Protein 6IER (pdb70)

Nearest PDB structures (foldseek):
  6ier-assembly1_A  TM=1.002E+00  e=8.115E-91  uncultured bacterium
  4r27-assembly1_A  TM=9.403E-01  e=3.354E-50  Microbacterium sp. Gsoil167
  8kaq-assembly3_C  TM=9.052E-01  e=4.003E-40  Streptomyces griseus subsp. griseus NBRC 13350
  8kaq-assembly4_D  TM=9.298E-01  e=8.760E-39  Streptomyces griseus subsp. griseus NBRC 13350
  2jie-assembly1_A  TM=8.222E-01  e=1.985E-29  Paenibacillus polymyxa

InterPro domains:
  IPR001360 Glycoside hydrolase family 1 [PF00232] (33-195)
  IPR001360 Glycoside hydrolase family 1 [PF00232] (316-428)
  IPR001360 Glycoside hydrolase family 1 [PR00131] (290-304)
  IPR001360 Glycoside hydrolase family 1 [PR00131] (345-353)
  IPR001360 Glycoside hydrolase family 1 [PR00131] (378-395)
  IPR001360 Glycoside hydrolase family 1 [PR00131] (402-414)
  IPR001360 Glycoside hydrolase family 1 [PTHR10353] (37-262)
  IPR006311 Twin-arginine translocation pathway, signal sequence [PS51318] (1-28)
  IPR017853 Glycoside hydrolase superfamily [SSF51445] (34-430)
  IPR018120 Glycoside hydrolase family 1, active site [PS00572] (345-353)
  IPR033132 Glycosyl hydrolases family 1, N-terminal conserved site [PS00653] (36-50)

B-factor: mean 13.95, std 6.89, range [4.75, 51.04]

Solvent-accessible surface area: 15114 Å² total; per-residue (Å²): 115,24,16,10,1,1,2,6,0,2,3,2,20,10,9,38,6,74,29,0,0,1,51,10,1,15,102,24,128,49,70,29,11,203,68,49,4,25,90,2,1,37,1,83,120,40,14,74,88,5,0,43,44,0,26,88,28,22,8,51,0,14,2,14,2,1,3,3,1,44,0,3,40,100,135,54,105,50,31,120,78,9,7,43,7,2,72,125,2,0,77,14,0,100,90,76,67,4,37,0,2,0,0,0,3,6,8,4,2,0,77,35,4,0,22,62,1,2,2,44,29,132,108,4,1,103,12,0,14,96,1,0,36,8,0,2,131,67,0,1,95,28,7,14,7,0,1,0,0,2,14,6,2,41,34,1,10,95,29,14,19,90,116,23,110,77,65,118,84,78,14,59,36,0,26,48,9,0,8,161,67,44,145,30,132,98,3,1,0,11,39,9,12,31,23,182,81,4,15,81,18,0,25,53,0,1,44,94,0,27,65,15,0,74,162,57,1,51,33,178,6,44,0,0,2,0,0,9,2,27,21,21,94,65,29,48,147,84,25,13,50,122,55,0,13,88,49,0,1,14,31,2,1,144,6,109,19,33,1,2,0,0,2,2,35,10,25,13,38,0,2,121,104,33,36,67,114,66,50,168,75,52,71,78,13,65,56,107,53,2,18,6,0,83,0,0,45,17,0,0,78,19,0,35,163,52,28,139,36,25,1,18,0,1,9,0,1,2,0,20,122,77,21,69,74,0,34,29,2,0,64,99,0,5,70,8,1,24,33,0,30,122,101,66,27,62,5,107,0,2,1,0,8,0,6,6,13,6,0,28,28,75,40,0,16,37,9,50,9,0,0,0,34,21,78,108,122,72,32,92,34,90,58,29,98,0,0,35,47,1,0,163,49,10,198,79,19,64,37,85,105,65

Secondary structure (DSSP, 8-state):
--EEEEE--HHHHT---TTBHHHHHHTSSS---SS--TTTT-HHHHHHHHHHHHHHHT-SEEEEE--HHHH-SBTTB--HHHHHHHHHHHHHHHHTT-EEEEEEE-S--BHHHHHTTGGGSGGGHHHHHHHHHHHHHHHGGG-SEEEEEE-TTHHHHHTTSHHHHHHHHHHHHHHHHHHHHTT-S----GGGS-HHHHHHHHHHHHHHHHHHHHHHTTT-S-EEEEEE--EEEESSTT--HHHHHHHHTHHHHHSS-S-EEEE---EEEE-SSSBPPPPTTS-B-TTSSB--TTHHHHHHHHHHTS--S-EEEEE-----S-HHHHHHHHHHHHHHHHHHHHTT--EEEEEES-SB---BGGGBT-S---SEEE-TTT--EEE-HHHHHHHHHHHH-S-TT-

CATH classification: 3.20.20.80

Sequence (402 aa):
GFLWGSAGAAYQIEGGNVASDLWVVEHVQPTIFREASGDAVDAYHHRVFDDIALAASLGFNAHRFSIEWSRIEPEKGQISLAAIAYYRRVLEAIRSHGMTPVVTLHHFTSPRWFAAAGGFETRDGIEPFVRYAEIVSRHLGDLFGVVATFNEPNLGGLMSWGSLSKQIRPIVQASRASAARAVNSDDKFAPLVLGDFRIQTPIIIEAHERAYDVIRRETGGRTPVGLTIAVNDERAGTPDAGLDAKLEDAVLPWVRARGDFIGVQNYTYALVGKDADLPNPEGVELTQMNYPFAPEALEGAIRLVARHTDKPIYVTENGVATEDDARRVAFIDRAVPAVFACMRDGIDVRGYIHWSFLDNWEWFAGFGPKFGLVAVDRTTFERTPKPSAAHLGRLARAGLPGDL

Radius of gyration: 19.63 Å; Cα contacts (8 Å, |Δi|>4): 889; chains: 1; bounding box: 47×52×48 Å

Foldseek 3Di:
DAFQAFADECLWAQFDLCQKQVQLLCPFPPHLAPDHQHRWLNCLVCVLVLLLVLLVLAGQAYEYEQAQCQQPSDVPDGDVVSLVSVLVSLVSNVVSNHAYEYEHEEQIHGFVCQLVVALLDLVNLVVLLVSLLVSLQSRVQSHAAYADYEALLVQLLCVQPPVCVVCLVRLVVSQCRSNVVVVGPGGAGSVSHDLVSRVVSVLVSQLSSQVSNCVSNVVPYWYAHEHEFWLEDAQDPQFCPVVSCVRGPQSRLPRDGQEYAYAYEYHWHGYNRHTDDADPVFPAAPVGHGHDLLRLLSRLVVSVVRHLHAYEHAEYFTFHPDCVSRLVSVVSNVVSVLVCVLVVHHYRYHYYPHQEQTQPGRVGSRTGTHQWYADSVVSDIHGDPVSSVSSVVSVVPHDPSD

Organism: NCBI:txid77133

Structure (mmCIF, N/CA/C/O backbone):
data_6IER
#
_entry.id   6IER
#
_cell.length_a   122.990
_cell.length_b   122.990
_cell.length_c   48.760
_cell.angle_alpha   90.00
_cell.angle_beta   90.00
_cell.angle_gamma   120.00
#
_symmetry.space_group_name_H-M   'P 62'
#
loop_
_entity.id
_entity.type
_entity.pdbx_description
1 polymer 'beta-glucosidase 1317'
2 non-polymer 2-AMINO-2-HYDROXYMETHYL-PROPANE-1,3-DIOL
3 water water
#
loop_
_atom_site.group_PDB
_atom_site.id
_atom_site.type_symbol
_atom_site.label_atom_id
_atom_site.label_alt_id
_atom_site.label_comp_id
_atom_site.label_asym_id
_atom_site.label_entity_id
_atom_site.label_seq_id
_atom_site.pdbx_PDB_ins_code
_atom_site.Cartn_x
_atom_site.Cartn_y
_atom_site.Cartn_z
_atom_site.occupancy
_atom_site.B_iso_or_equiv
_atom_site.auth_seq_id
_atom_site.auth_comp_id
_atom_site.auth_asym_id
_atom_site.auth_atom_id
_atom_site.pdbx_PDB_model_num
ATOM 1 N N . GLY A 1 35 ? 61.315 56.856 -18.841 1.00 27.66 35 GLY A N 1
ATOM 2 C CA . GLY A 1 35 ? 61.748 58.240 -18.831 1.00 16.37 35 GLY A CA 1
ATOM 3 C C . GLY A 1 35 ? 61.179 59.041 -17.677 1.00 14.06 35 GLY A C 1
ATOM 4 O O . GLY A 1 35 ? 60.433 58.515 -16.849 1.00 15.29 35 GLY A O 1
ATOM 5 N N . PHE A 1 36 ? 61.544 60.322 -17.637 1.00 10.89 36 PHE A N 1
ATOM 6 C CA . PHE A 1 36 ? 61.092 61.225 -16.586 1.00 11.44 36 PHE A CA 1
ATOM 7 C C . PHE A 1 36 ? 59.570 61.261 -16.525 1.00 12.26 36 PHE A C 1
ATOM 8 O O . PHE A 1 36 ? 58.891 61.283 -17.555 1.00 13.45 36 PHE A O 1
ATOM 16 N N . LEU A 1 37 ? 59.035 61.266 -15.306 1.00 13.09 37 LEU A N 1
ATOM 17 C CA . LEU A 1 37 ? 57.593 61.241 -15.096 1.00 12.91 37 LEU A CA 1
ATOM 18 C C . LEU A 1 37 ? 57.044 62.658 -14.991 1.00 11.64 37 LEU A C 1
ATOM 19 O O . LEU A 1 37 ? 57.615 63.506 -14.298 1.00 11.91 37 LEU A O 1
ATOM 24 N N . TRP A 1 38 ? 55.940 62.903 -15.691 1.00 11.93 38 TRP A N 1
ATOM 25 C CA . TRP A 1 38 ? 55.210 64.166 -15.643 1.00 11.81 38 TRP A CA 1
ATOM 26 C C . TRP A 1 38 ? 53.767 63.837 -15.292 1.00 11.75 38 TRP A C 1
ATOM 27 O O . TRP A 1 38 ? 53.027 63.312 -16.132 1.00 12.13 38 TRP A O 1
ATOM 38 N N . GLY A 1 39 ? 53.360 64.142 -14.060 1.00 10.38 39 GLY A N 1
ATOM 39 C CA . GLY A 1 39 ? 52.092 63.659 -13.563 1.00 11.02 39 GLY A CA 1
ATOM 40 C C . GLY A 1 39 ? 51.348 64.682 -12.729 1.00 10.79 39 GLY A C 1
ATOM 41 O O . GLY A 1 39 ? 51.835 65.781 -12.449 1.00 9.60 39 GLY A O 1
ATOM 42 N N . SER A 1 40 ? 50.133 64.289 -12.362 1.00 9.53 40 SER A N 1
ATOM 43 C CA . SER A 1 40 ? 49.308 64.968 -11.380 1.00 9.56 40 SER A CA 1
ATOM 44 C C . SER A 1 40 ? 48.981 63.980 -10.270 1.00 8.61 40 SER A C 1
ATOM 45 O O . SER A 1 40 ? 49.093 62.764 -10.444 1.00 8.61 40 SER A O 1
ATOM 48 N N . ALA A 1 41 ? 48.568 64.507 -9.122 1.00 8.38 41 ALA A N 1
ATOM 49 C CA . ALA A 1 41 ? 48.382 63.678 -7.943 1.00 9.32 41 ALA A CA 1
ATOM 50 C C . ALA A 1 41 ? 47.001 63.881 -7.341 1.00 9.03 41 ALA A C 1
ATOM 51 O O . ALA A 1 41 ? 46.380 64.939 -7.485 1.00 7.40 41 ALA A O 1
ATOM 53 N N . GLY A 1 42 ? 46.534 62.834 -6.666 1.00 9.12 42 GLY A N 1
ATOM 54 C CA . GLY A 1 42 ? 45.346 62.889 -5.843 1.00 9.39 42 GLY A CA 1
ATOM 55 C C . GLY A 1 42 ? 45.489 61.866 -4.738 1.00 9.24 42 GLY A C 1
ATOM 56 O O . GLY A 1 42 ? 46.389 61.023 -4.757 1.00 9.14 42 GLY A O 1
ATOM 57 N N . ALA A 1 43 ? 44.595 61.962 -3.759 1.00 8.22 43 ALA A N 1
ATOM 58 C CA . ALA A 1 43 ? 44.507 60.996 -2.674 1.00 7.90 43 ALA A CA 1
ATOM 59 C C . ALA A 1 43 ? 43.055 60.583 -2.510 1.00 6.96 43 ALA A C 1
ATOM 60 O O . ALA A 1 43 ? 42.149 61.409 -2.655 1.00 7.49 43 ALA A O 1
ATOM 62 N N . ALA A 1 44 ? 42.843 59.301 -2.199 1.00 6.78 44 ALA A N 1
ATOM 63 C CA . ALA A 1 44 ? 41.499 58.730 -2.225 1.00 6.35 44 ALA A CA 1
ATOM 64 C C . ALA A 1 44 ? 40.539 59.507 -1.332 1.00 6.41 44 ALA A C 1
ATOM 65 O O . ALA A 1 44 ? 39.462 59.921 -1.774 1.00 5.68 44 ALA A O 1
ATOM 67 N N . TYR A 1 45 ? 40.911 59.718 -0.068 1.00 7.24 45 TYR A N 1
ATOM 68 C CA . TYR A 1 45 ? 39.991 60.376 0.853 1.00 6.92 45 TYR A CA 1
ATOM 69 C C . TYR A 1 45 ? 39.701 61.812 0.435 1.00 7.97 45 TYR A C 1
ATOM 70 O O . TYR A 1 45 ? 38.620 62.333 0.728 1.00 6.44 45 TYR A O 1
ATOM 79 N N . GLN A 1 46 ? 40.638 62.460 -0.259 1.00 8.20 46 GLN A N 1
ATOM 80 C CA . GLN A 1 46 ? 40.445 63.856 -0.627 1.00 7.69 46 GLN A CA 1
ATOM 81 C C . GLN A 1 46 ? 39.625 64.037 -1.899 1.00 8.49 46 GLN A C 1
ATOM 82 O O . GLN A 1 46 ? 39.122 65.140 -2.132 1.00 8.43 46 GLN A O 1
ATOM 88 N N . ILE A 1 47 ? 39.459 62.995 -2.720 1.00 7.01 47 ILE A N 1
ATOM 89 C CA . ILE A 1 47 ? 38.790 63.176 -4.007 1.00 7.10 47 ILE A CA 1
ATOM 90 C C . ILE A 1 47 ? 37.628 62.209 -4.224 1.00 7.43 47 ILE A C 1
ATOM 91 O O . ILE A 1 47 ? 36.662 62.546 -4.917 1.00 6.35 47 ILE A O 1
ATOM 96 N N . GLU A 1 48 ? 37.704 61.005 -3.650 1.00 6.56 48 GLU A N 1
ATOM 97 C CA . GLU A 1 48 ? 36.762 59.954 -4.034 1.00 6.53 48 GLU A CA 1
ATOM 98 C C . GLU A 1 48 ? 35.357 60.240 -3.519 1.00 7.92 48 GLU A C 1
ATOM 99 O O . GLU A 1 48 ? 34.378 60.143 -4.269 1.00 7.86 48 GLU A O 1
ATOM 105 N N . GLY A 1 49 ? 35.236 60.576 -2.243 1.00 7.47 49 GLY A N 1
ATOM 106 C CA . GLY A 1 49 ? 33.941 60.705 -1.614 1.00 7.30 49 GLY A CA 1
ATOM 107 C C . GLY A 1 49 ? 33.432 59.386 -1.055 1.00 7.22 49 GLY A C 1
ATOM 108 O O . GLY A 1 49 ? 33.816 58.299 -1.484 1.00 6.37 49 GLY A O 1
ATOM 109 N N . GLY A 1 50 ? 32.560 59.504 -0.056 1.00 7.73 50 GLY A N 1
ATOM 110 C CA . GLY A 1 50 ? 31.860 58.358 0.491 1.00 7.44 50 GLY A CA 1
ATOM 111 C C . GLY A 1 50 ? 32.715 57.351 1.225 1.00 6.25 50 GLY A C 1
ATOM 112 O O . GLY A 1 50 ? 32.305 56.197 1.366 1.00 6.88 50 GLY A O 1
ATOM 113 N N . ASN A 1 51 ? 33.889 57.753 1.711 1.00 6.28 51 ASN A N 1
ATOM 114 C CA . ASN A 1 51 ? 34.801 56.837 2.398 1.00 7.35 51 ASN A CA 1
ATOM 115 C C . ASN A 1 51 ? 34.397 56.670 3.865 1.00 7.00 51 ASN A C 1
ATOM 116 O O . ASN A 1 51 ? 35.127 57.009 4.796 1.00 7.50 51 ASN A O 1
ATOM 121 N N . VAL A 1 52 ? 33.200 56.109 4.051 1.00 6.77 52 VAL A N 1
ATOM 122 C CA . VAL A 1 52 ? 32.612 55.991 5.382 1.00 7.60 52 VAL A CA 1
ATOM 123 C C . VAL A 1 52 ? 33.400 55.019 6.253 1.00 8.10 52 VAL A C 1
ATOM 124 O O . VAL A 1 52 ? 33.439 55.166 7.481 1.00 7.34 52 VAL A O 1
ATOM 128 N N . ALA A 1 53 ? 34.047 54.023 5.647 1.00 7.24 53 ALA A N 1
ATOM 129 C CA . ALA A 1 53 ? 34.786 53.033 6.419 1.00 7.98 53 ALA A CA 1
ATOM 130 C C . ALA A 1 53 ? 36.098 53.567 6.981 1.00 7.59 53 ALA A C 1
ATOM 131 O O . ALA A 1 53 ? 36.752 52.858 7.753 1.00 7.28 53 ALA A O 1
ATOM 133 N N . SER A 1 54 ? 36.492 54.789 6.628 1.00 7.58 54 SER A N 1
ATOM 134 C CA . SER A 1 54 ? 37.780 55.339 7.030 1.00 7.48 54 SER A CA 1
ATOM 135 C C . SER A 1 54 ? 37.676 56.038 8.383 1.00 8.30 54 SER A C 1
ATOM 136 O O . SER A 1 54 ? 36.647 56.635 8.711 1.00 8.82 54 SER A O 1
ATOM 139 N N . ASP A 1 55 ? 38.763 55.967 9.161 1.00 7.97 55 ASP A N 1
ATOM 140 C CA . ASP A 1 55 ? 38.766 56.486 10.530 1.00 8.52 55 ASP A CA 1
ATOM 141 C C . ASP A 1 55 ? 38.417 57.974 10.589 1.00 7.95 55 ASP A C 1
ATOM 142 O O . ASP A 1 55 ? 37.686 58.431 11.490 1.00 8.81 55 ASP A O 1
ATOM 147 N N . LEU A 1 56 ? 38.931 58.750 9.631 1.00 7.52 56 LEU A N 1
ATOM 148 C CA . LEU A 1 56 ? 38.705 60.188 9.650 1.00 8.48 56 LEU A CA 1
ATOM 149 C C . LEU A 1 56 ? 37.238 60.557 9.495 1.00 8.33 56 LEU A C 1
ATOM 150 O O . LEU A 1 56 ? 36.876 61.694 9.793 1.00 11.10 56 LEU A O 1
ATOM 155 N N . TRP A 1 57 ? 36.387 59.645 9.021 1.00 8.38 57 TRP A N 1
ATOM 156 C CA . TRP A 1 57 ? 34.954 59.931 8.995 1.00 9.82 57 TRP A CA 1
ATOM 157 C C . TRP A 1 57 ? 34.411 60.065 10.417 1.00 9.03 57 TRP A C 1
ATOM 158 O O . TRP A 1 57 ? 33.795 61.087 10.783 1.00 9.79 57 TRP A O 1
ATOM 169 N N . VAL A 1 58 ? 34.659 59.039 11.241 1.00 8.33 58 VAL A N 1
ATOM 170 C CA . VAL A 1 58 ? 34.350 59.119 12.666 1.00 9.47 58 VAL A CA 1
ATOM 171 C C . VAL A 1 58 ? 34.895 60.411 13.247 1.00 10.45 58 VAL A C 1
ATOM 172 O O . VAL A 1 58 ? 34.184 61.145 13.944 1.00 11.20 58 VAL 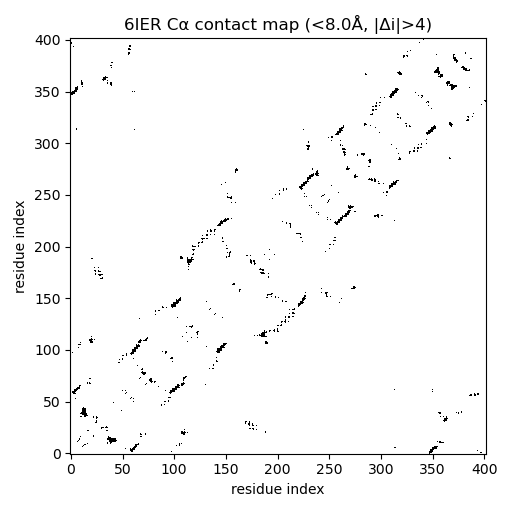A O 1
ATOM 176 N N . VAL A 1 59 ? 36.169 60.716 12.967 1.00 9.77 59 VAL A N 1
ATOM 177 C CA . VAL A 1 59 ? 36.727 61.949 13.526 1.00 9.74 59 VAL A CA 1
ATOM 178 C C . VAL A 1 59 ? 35.933 63.163 13.051 1.00 12.04 59 VAL A C 1
ATOM 179 O O . VAL A 1 59 ? 35.647 64.083 13.828 1.00 12.28 59 VAL A O 1
ATOM 183 N N . GLU A 1 60 ? 35.545 63.169 11.773 1.00 11.97 60 GLU A N 1
ATOM 184 C CA . GLU A 1 60 ? 34.797 64.283 11.203 1.00 12.16 60 GLU A CA 1
ATOM 185 C C . GLU A 1 60 ? 33.511 64.553 11.959 1.00 12.61 60 GLU A C 1
ATOM 186 O O . GLU A 1 60 ? 33.051 65.700 12.006 1.00 11.56 60 GLU A O 1
ATOM 192 N N . HIS A 1 61 ? 32.901 63.524 12.544 1.00 12.52 61 HIS A N 1
ATOM 193 C CA . HIS A 1 61 ? 31.568 63.700 13.116 1.00 13.13 61 HIS A CA 1
ATOM 194 C C . HIS A 1 61 ? 31.502 63.572 14.641 1.00 15.14 61 HIS A C 1
ATOM 195 O O . HIS A 1 61 ? 30.552 63.001 15.178 1.00 15.49 61 HIS A O 1
ATOM 202 N N . VAL A 1 62 ? 32.469 64.136 15.370 1.00 16.75 62 VAL A N 1
ATOM 203 C CA . VAL A 1 62 ? 32.422 64.170 16.830 1.00 19.04 62 VAL A CA 1
ATOM 204 C C . VAL A 1 62 ? 32.763 65.577 17.316 1.00 20.02 62 VAL A C 1
ATOM 205 O O . VAL A 1 62 ? 33.067 66.475 16.531 1.00 20.37 62 VAL A O 1
ATOM 209 N N . GLN A 1 63 ? 32.708 65.752 18.637 1.00 20.96 63 GLN A N 1
ATOM 210 C CA . GLN A 1 63 ? 33.064 67.014 19.289 1.00 23.83 63 GLN A CA 1
ATOM 211 C C . GLN A 1 63 ? 34.143 66.809 20.373 1.00 24.28 63 GLN A C 1
ATOM 212 O O . GLN A 1 63 ? 34.084 65.837 21.122 1.00 23.58 63 GLN A O 1
ATOM 218 N N . PRO A 1 64 ? 35.124 67.730 20.460 1.00 25.15 64 PRO A N 1
ATOM 219 C CA . PRO A 1 64 ? 35.173 68.920 19.604 1.00 25.08 64 PRO A CA 1
ATOM 220 C C . PRO A 1 64 ? 35.559 68.596 18.165 1.00 27.70 64 PRO A C 1
ATOM 221 O O . PRO A 1 64 ? 35.959 67.466 17.845 1.00 25.70 64 PRO A O 1
ATOM 225 N N . THR A 1 65 ? 35.443 69.602 17.300 1.00 29.07 65 THR A N 1
ATOM 226 C CA . THR A 1 65 ? 35.642 69.393 15.876 1.00 31.26 65 THR A CA 1
ATOM 227 C C . THR A 1 65 ? 36.932 70.070 15.446 1.00 30.68 65 THR A C 1
ATOM 228 O O . THR A 1 65 ? 37.159 71.236 15.760 1.00 29.82 65 THR A O 1
ATOM 232 N N . ILE A 1 66 ? 37.799 69.323 14.773 1.00 28.56 66 ILE A N 1
ATOM 233 C CA . ILE A 1 66 ? 39.004 69.883 14.167 1.00 28.74 66 ILE A CA 1
ATOM 234 C C . ILE A 1 66 ? 38.853 70.031 12.663 1.00 28.24 66 ILE A C 1
ATOM 235 O O . ILE A 1 66 ? 39.697 70.682 12.022 1.00 25.70 66 ILE A O 1
ATOM 240 N N . PHE A 1 67 ? 37.801 69.461 12.083 1.00 25.68 67 PHE A N 1
ATOM 241 C CA . PHE A 1 67 ? 37.539 69.533 10.654 1.00 23.13 67 PHE A CA 1
ATOM 242 C C . PHE A 1 67 ? 36.523 70.637 10.383 1.00 24.51 67 PHE A C 1
ATOM 243 O O . PHE A 1 67 ? 35.406 70.607 10.912 1.00 26.38 67 PHE A O 1
ATOM 251 N N . ARG A 1 68 ? 36.945 71.632 9.601 1.00 22.20 68 ARG A N 1
ATOM 252 C CA . ARG A 1 68 ? 36.060 72.701 9.154 1.00 23.05 68 ARG A CA 1
ATOM 253 C C . ARG A 1 68 ? 34.756 72.170 8.584 1.00 24.70 68 ARG A C 1
ATOM 254 O O . ARG A 1 68 ? 33.696 72.787 8.753 1.00 26.63 68 ARG A O 1
ATOM 262 N N . GLU A 1 69 ? 34.811 71.013 7.935 1.00 22.21 69 GLU A N 1
ATOM 263 C CA . GLU A 1 69 ? 33.832 70.662 6.923 1.00 16.65 69 GLU A CA 1
ATOM 264 C C . GLU A 1 69 ? 33.943 69.177 6.614 1.00 14.72 69 GLU A C 1
ATOM 265 O O . GLU A 1 69 ? 35.053 68.659 6.456 1.00 12.88 69 GLU A O 1
ATOM 271 N N . ALA A 1 70 ? 32.812 68.481 6.550 1.00 13.77 70 ALA A N 1
ATOM 272 C CA . ALA A 1 70 ? 32.846 67.057 6.250 1.00 11.56 70 ALA A CA 1
ATOM 273 C C . ALA A 1 70 ? 33.405 66.827 4.853 1.00 10.78 70 ALA A C 1
ATOM 274 O O . ALA A 1 70 ? 33.153 67.607 3.930 1.00 8.86 70 ALA A O 1
ATOM 276 N N . SER A 1 71 ? 34.191 65.759 4.704 1.00 9.69 71 SER A N 1
ATOM 277 C CA . SER A 1 71 ? 34.687 65.406 3.379 1.00 8.93 71 SER A CA 1
ATOM 278 C C . SER A 1 71 ? 33.540 65.004 2.462 1.00 8.46 71 SER A C 1
ATOM 279 O O . SER A 1 71 ? 33.546 65.332 1.269 1.00 8.04 71 SER A O 1
ATOM 282 N N . GLY A 1 72 ? 32.542 64.312 3.012 1.00 7.67 72 GLY A N 1
ATOM 283 C CA . GLY A 1 72 ? 31.348 63.928 2.285 1.00 8.42 72 GLY A CA 1
ATOM 284 C C . GLY A 1 72 ? 31.621 63.254 0.959 1.00 9.09 72 GLY A C 1
ATOM 285 O O . GLY A 1 72 ? 32.241 62.187 0.904 1.00 8.41 72 GLY A O 1
ATOM 286 N N . ASP A 1 73 ? 31.169 63.883 -0.122 1.00 7.56 73 ASP A N 1
ATOM 287 C CA . ASP A 1 73 ? 31.367 63.367 -1.468 1.00 8.22 73 ASP A CA 1
ATOM 288 C C . ASP A 1 73 ? 32.694 63.788 -2.083 1.00 7.74 73 ASP A C 1
ATOM 289 O O . ASP A 1 73 ? 33.003 63.347 -3.195 1.00 7.97 73 ASP A O 1
ATOM 294 N N . ALA A 1 74 ? 33.488 64.607 -1.386 1.00 8.23 74 ALA A N 1
ATOM 295 C CA . ALA A 1 74 ? 34.701 65.184 -1.956 1.00 8.57 74 ALA A CA 1
ATOM 296 C C . ALA A 1 74 ? 34.386 65.787 -3.319 1.00 7.51 74 ALA A C 1
ATOM 297 O O . ALA A 1 74 ? 33.543 66.684 -3.421 1.00 8.21 74 ALA A O 1
ATOM 299 N N . VAL A 1 75 ? 35.032 65.291 -4.372 1.00 6.77 75 VAL A N 1
ATOM 300 C CA . VAL A 1 75 ? 34.698 65.686 -5.733 1.00 7.80 75 VAL A CA 1
ATOM 301 C C . VAL A 1 75 ? 34.219 64.491 -6.558 1.00 8.24 75 VAL A C 1
ATOM 302 O O . VAL A 1 75 ? 34.283 64.515 -7.783 1.00 8.01 75 VAL A O 1
ATOM 306 N N . ASP A 1 76 ? 33.731 63.449 -5.880 1.00 8.13 76 ASP A N 1
ATOM 307 C CA . ASP A 1 76 ? 33.117 62.277 -6.513 1.00 8.34 76 ASP A CA 1
ATOM 308 C C . ASP A 1 76 ? 34.027 61.651 -7.566 1.00 8.85 76 ASP A C 1
ATOM 309 O O . ASP A 1 76 ? 33.576 61.204 -8.624 1.00 9.04 76 ASP A O 1
ATOM 314 N N . ALA A 1 77 ? 35.326 61.609 -7.275 1.00 7.78 77 ALA A N 1
ATOM 315 C CA . ALA A 1 77 ? 36.242 60.908 -8.164 1.00 8.34 77 ALA A CA 1
ATOM 316 C C . ALA A 1 77 ? 36.031 59.401 -8.146 1.00 8.55 77 ALA A C 1
ATOM 317 O O . ALA A 1 77 ? 36.572 58.710 -9.017 1.00 8.64 77 ALA A O 1
ATOM 319 N N . TYR A 1 78 ? 35.268 58.874 -7.183 1.00 8.49 78 TYR A N 1
ATOM 320 C CA . TYR A 1 78 ? 34.937 57.454 -7.217 1.00 9.07 78 TYR A CA 1
ATOM 321 C C . TYR A 1 78 ? 34.209 57.101 -8.504 1.00 9.92 78 TYR A C 1
ATOM 322 O O . TYR A 1 78 ? 34.430 56.032 -9.084 1.00 9.37 78 TYR A O 1
ATOM 331 N N . HIS A 1 79 ? 33.339 57.994 -8.969 1.00 9.97 79 HIS A N 1
ATOM 332 C CA A HIS A 1 79 ? 32.610 57.806 -10.214 0.40 14.20 79 HIS A CA 1
ATOM 333 C CA B HIS A 1 79 ? 32.621 57.791 -10.218 0.60 9.64 79 HIS A CA 1
ATOM 334 C C . HIS A 1 79 ? 33.261 58.502 -11.401 1.00 11.71 79 HIS A C 1
ATOM 335 O O . HIS A 1 79 ? 33.135 58.025 -12.534 1.00 12.82 79 HIS A O 1
ATOM 348 N N . ARG A 1 80 ? 33.962 59.610 -11.167 1.00 9.38 80 ARG A N 1
ATOM 349 C CA . ARG A 1 80 ? 34.547 60.419 -12.228 1.00 10.00 80 ARG A CA 1
ATOM 350 C C . ARG A 1 80 ? 35.998 60.074 -12.537 1.00 9.82 80 ARG A C 1
ATOM 351 O O . ARG A 1 80 ? 36.615 60.754 -13.367 1.00 9.52 80 ARG A O 1
ATOM 359 N N . VAL A 1 81 ? 36.553 59.037 -11.905 1.00 9.77 81 VAL A N 1
ATOM 360 C CA . VAL A 1 81 ? 37.991 58.794 -11.997 1.00 9.37 81 VAL A CA 1
ATOM 361 C C . VAL A 1 81 ? 38.404 58.493 -13.433 1.00 8.56 81 VAL A C 1
ATOM 362 O O . VAL A 1 81 ? 39.475 58.912 -13.882 1.00 9.15 81 VAL A O 1
ATOM 366 N N . PHE A 1 82 ? 37.560 57.781 -14.180 1.00 9.17 82 PHE A N 1
ATOM 367 C CA . PHE A 1 82 ? 37.933 57.385 -15.534 1.00 10.11 82 PHE A CA 1
ATOM 368 C C . PHE A 1 82 ? 37.926 58.585 -16.480 1.00 10.34 82 PHE A C 1
ATOM 369 O O . PHE A 1 82 ? 38.836 58.738 -17.311 1.00 10.62 82 PHE A O 1
ATOM 377 N N . ASP A 1 83 ? 36.923 59.460 -16.347 1.00 10.28 83 ASP A N 1
ATOM 378 C CA . ASP A 1 83 ? 36.964 60.746 -17.035 1.00 9.05 83 ASP A CA 1
ATOM 379 C C . ASP A 1 83 ? 38.230 61.514 -16.681 1.00 9.97 83 ASP A C 1
ATOM 380 O O . ASP A 1 83 ? 38.891 62.077 -17.563 1.00 10.35 83 ASP A O 1
ATOM 385 N N . ASP A 1 84 ? 38.582 61.548 -15.391 1.00 9.75 84 ASP A N 1
ATOM 386 C CA . ASP A 1 84 ? 39.779 62.267 -14.962 1.00 9.93 84 ASP A CA 1
ATOM 387 C C . ASP A 1 84 ? 41.037 61.687 -15.596 1.00 9.75 84 ASP A C 1
ATOM 388 O O . ASP A 1 84 ? 41.957 62.429 -15.953 1.00 9.40 84 ASP A O 1
ATOM 393 N N . ILE A 1 85 ? 41.098 60.363 -15.732 1.00 10.08 85 ILE A N 1
ATOM 394 C CA . ILE A 1 85 ? 42.268 59.719 -16.321 1.00 11.23 85 ILE A CA 1
ATOM 395 C C . ILE A 1 85 ? 42.380 60.075 -17.798 1.00 11.31 85 ILE A C 1
ATOM 396 O O . ILE A 1 85 ? 43.460 60.437 -18.287 1.00 10.90 85 ILE A O 1
ATOM 401 N N . ALA A 1 86 ? 41.263 59.995 -18.530 1.00 11.57 86 ALA A N 1
ATOM 402 C CA . ALA A 1 86 ? 41.295 60.376 -19.940 1.00 11.49 86 ALA A CA 1
ATOM 403 C C . ALA A 1 86 ? 41.668 61.846 -20.106 1.00 12.23 86 ALA A C 1
ATOM 404 O O . ALA A 1 86 ? 42.421 62.205 -21.019 1.00 14.67 86 ALA A O 1
ATOM 406 N N . LEU A 1 87 ? 41.166 62.707 -19.218 1.00 9.54 87 LEU A N 1
ATOM 407 C CA . LEU A 1 87 ? 41.490 64.129 -19.288 1.00 10.81 87 LEU A CA 1
ATOM 408 C C . LEU A 1 87 ? 42.964 64.380 -18.986 1.00 11.33 87 LEU A C 1
ATOM 409 O O . LEU A 1 87 ? 43.598 65.232 -19.621 1.00 12.54 87 LEU A O 1
ATOM 414 N N . ALA A 1 88 ? 43.523 63.646 -18.021 1.00 10.82 88 ALA A N 1
ATOM 415 C CA . ALA A 1 88 ? 44.932 63.800 -17.678 1.00 11.91 88 ALA A CA 1
ATOM 4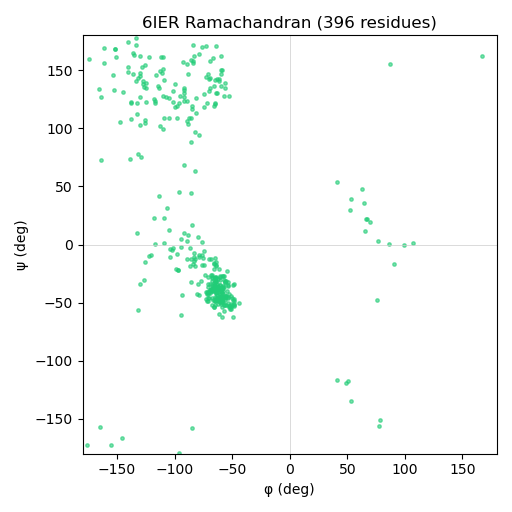16 C C . ALA A 1 88 ? 45.825 63.376 -18.835 1.00 12.32 88 ALA A C 1
ATOM 417 O O . ALA A 1 88 ? 46.755 64.099 -19.212 1.00 13.29 88 ALA A O 1
ATOM 419 N N . ALA A 1 89 ? 45.559 62.197 -19.404 1.00 12.88 89 ALA A N 1
ATOM 420 C CA . ALA A 1 89 ? 46.286 61.768 -20.594 1.00 13.11 89 ALA A CA 1
ATOM 421 C C . ALA A 1 89 ? 46.168 62.800 -21.707 1.00 13.44 89 ALA A C 1
ATOM 422 O O . ALA A 1 89 ? 47.157 63.143 -22.366 1.00 13.43 89 ALA A O 1
ATOM 424 N N . SER A 1 90 ? 44.954 63.314 -21.922 1.00 13.45 90 SER A N 1
ATOM 425 C CA . SER A 1 90 ? 44.735 64.288 -22.985 1.00 14.41 90 SER A CA 1
ATOM 426 C C . SER A 1 90 ? 45.499 65.581 -22.736 1.00 14.56 90 SER A C 1
ATOM 427 O O . SER A 1 90 ? 45.876 66.268 -23.692 1.00 17.64 90 SER A O 1
ATOM 430 N N . LEU A 1 91 ? 45.737 65.932 -21.472 1.00 14.29 91 LEU A N 1
ATOM 431 C CA . LEU A 1 91 ? 46.524 67.123 -21.177 1.00 14.21 91 LEU A CA 1
ATOM 432 C C . LEU A 1 91 ? 48.015 66.919 -21.408 1.00 14.42 91 LEU A C 1
ATOM 433 O O . LEU A 1 91 ? 48.759 67.903 -21.408 1.00 16.23 91 LEU A O 1
ATOM 438 N N . GLY A 1 92 ? 48.467 65.683 -21.604 1.00 15.06 92 GLY A N 1
ATOM 439 C CA . GLY A 1 92 ? 49.854 65.418 -21.921 1.00 17.19 92 GLY A CA 1
ATOM 440 C C . GLY A 1 92 ? 50.668 64.802 -20.806 1.00 16.64 92 GLY A C 1
ATOM 441 O O . GLY A 1 92 ? 51.872 64.583 -20.992 1.00 17.53 92 GLY A O 1
ATOM 442 N N . PHE A 1 93 ? 50.060 64.525 -19.657 1.00 13.32 93 PHE A N 1
ATOM 443 C CA . PHE A 1 93 ? 50.774 63.872 -18.572 1.00 12.85 93 PHE A CA 1
ATOM 444 C C . PHE A 1 93 ? 51.062 62.419 -18.924 1.00 13.75 93 PHE A C 1
ATOM 445 O O . PHE A 1 93 ? 50.281 61.756 -19.611 1.00 13.39 93 PHE A O 1
ATOM 453 N N . ASN A 1 94 ? 52.201 61.922 -18.444 1.00 12.41 94 ASN A N 1
ATOM 454 C CA . ASN A 1 94 ? 52.561 60.523 -18.629 1.00 12.18 94 ASN A CA 1
ATOM 455 C C . ASN A 1 94 ? 52.497 59.717 -17.340 1.00 11.72 94 ASN A C 1
ATOM 456 O O . ASN A 1 94 ? 52.815 58.523 -17.356 1.00 10.84 94 ASN A O 1
ATOM 461 N N . ALA A 1 95 ? 52.108 60.333 -16.226 1.00 10.85 95 ALA A N 1
ATOM 462 C CA . ALA A 1 95 ? 52.036 59.645 -14.948 1.00 10.85 95 ALA A CA 1
ATOM 463 C C . ALA A 1 95 ? 50.794 60.104 -14.201 1.00 10.60 95 ALA A C 1
ATOM 464 O O . ALA A 1 95 ? 50.349 61.245 -14.345 1.00 10.48 95 ALA A O 1
ATOM 466 N N . HIS A 1 96 ? 50.232 59.199 -13.402 1.00 10.56 96 HIS A N 1
ATOM 467 C CA . HIS A 1 96 ? 48.994 59.470 -12.676 1.00 9.17 96 HIS A CA 1
ATOM 468 C C . HIS A 1 96 ? 49.137 58.927 -11.263 1.00 8.92 96 HIS A C 1
ATOM 469 O O . HIS A 1 96 ? 49.129 57.708 -11.059 1.00 7.98 96 HIS A O 1
ATOM 476 N N . ARG A 1 97 ? 49.266 59.825 -10.292 1.00 9.85 97 ARG A N 1
ATOM 477 C CA . ARG A 1 97 ? 49.384 59.427 -8.898 1.00 8.00 97 ARG A CA 1
ATOM 478 C C . ARG A 1 97 ? 48.005 59.379 -8.255 1.00 8.20 97 ARG A C 1
ATOM 479 O O . ARG A 1 97 ? 47.219 60.324 -8.376 1.00 7.65 97 ARG A O 1
ATOM 487 N N . PHE A 1 98 ? 47.717 58.267 -7.585 1.00 7.85 98 PHE A N 1
ATOM 488 C CA . PHE A 1 98 ? 46.475 58.085 -6.855 1.00 7.36 98 PHE A CA 1
ATOM 489 C C . PHE A 1 98 ? 46.755 57.134 -5.706 1.00 7.08 98 PHE A C 1
ATOM 490 O O . PHE A 1 98 ? 47.748 56.402 -5.713 1.00 7.42 98 PHE A O 1
ATOM 498 N N . SER A 1 99 ? 45.877 57.144 -4.714 1.00 7.34 99 SER A N 1
ATOM 499 C CA . SER A 1 99 ? 46.036 56.253 -3.580 1.00 7.62 99 SER A CA 1
ATOM 500 C C . SER A 1 99 ? 44.946 55.193 -3.589 1.00 7.27 99 SER A C 1
ATOM 501 O O . SER A 1 99 ? 43.821 55.431 -4.039 1.00 7.34 99 SER A O 1
ATOM 504 N N . ILE A 1 100 ? 45.305 54.011 -3.107 1.00 7.49 100 ILE A N 1
ATOM 505 C CA . ILE A 1 100 ? 44.352 52.936 -2.877 1.00 7.22 100 ILE A CA 1
ATOM 506 C C . ILE A 1 100 ? 43.873 53.051 -1.435 1.00 7.76 100 ILE A C 1
ATOM 507 O O . ILE A 1 100 ? 44.686 53.068 -0.505 1.00 8.61 100 ILE A O 1
ATOM 512 N N . GLU A 1 101 ? 42.560 53.165 -1.243 1.00 7.66 101 GLU A N 1
ATOM 513 C CA . GLU A 1 101 ? 42.000 53.417 0.083 1.00 6.88 101 GLU A CA 1
ATOM 514 C C . GLU A 1 101 ? 41.816 52.094 0.819 1.00 8.03 101 GLU A C 1
ATOM 515 O O . GLU A 1 101 ? 40.914 51.309 0.496 1.00 7.20 101 GLU A O 1
ATOM 521 N N . TRP A 1 102 ? 42.655 51.871 1.838 1.00 8.35 102 TRP A N 1
ATOM 522 C CA . TRP A 1 102 ? 42.631 50.614 2.582 1.00 8.37 102 TRP A CA 1
ATOM 523 C C . TRP A 1 102 ? 41.257 50.333 3.172 1.00 7.72 102 TRP A C 1
ATOM 524 O O . TRP A 1 102 ? 40.892 49.165 3.361 1.00 7.36 102 TRP A O 1
ATOM 535 N N . SER A 1 103 ? 40.476 51.383 3.455 1.00 7.96 103 SER A N 1
ATOM 536 C CA . SER A 1 103 ? 39.189 51.176 4.109 1.00 8.06 103 SER A CA 1
ATOM 537 C C . SER A 1 103 ? 38.169 50.580 3.146 1.00 6.61 103 SER A C 1
ATOM 538 O O . SER A 1 103 ? 37.229 49.898 3.576 1.00 6.10 103 SER A O 1
ATOM 541 N N . ARG A 1 104 ? 38.331 50.828 1.834 1.00 7.04 104 ARG A N 1
ATOM 542 C CA . ARG A 1 104 ? 37.499 50.116 0.863 1.00 6.88 104 ARG A CA 1
ATOM 543 C C . ARG A 1 104 ? 37.919 48.657 0.736 1.00 7.05 104 ARG A C 1
ATOM 544 O O . ARG A 1 104 ? 37.066 47.768 0.636 1.00 6.69 104 ARG A O 1
ATOM 552 N N . ILE A 1 105 ? 39.225 48.387 0.723 1.00 7.19 105 ILE A N 1
ATOM 553 C CA . ILE A 1 105 ? 39.682 47.022 0.485 1.00 6.17 105 ILE A CA 1
ATOM 554 C C . ILE A 1 105 ? 39.369 46.137 1.682 1.00 6.48 105 ILE A C 1
ATOM 555 O O . ILE A 1 105 ? 39.035 44.957 1.519 1.00 5.88 105 ILE A O 1
ATOM 560 N N . GLU A 1 106 ? 39.425 46.691 2.891 1.00 6.83 106 GLU A N 1
ATOM 561 C CA . GLU A 1 106 ? 39.226 45.924 4.121 1.00 7.10 106 GLU A CA 1
ATOM 562 C C . GLU A 1 106 ? 38.377 46.741 5.087 1.00 6.70 106 GLU A C 1
ATOM 563 O O . GLU A 1 106 ? 38.873 47.262 6.093 1.00 6.51 106 GLU A O 1
ATOM 569 N N . PRO A 1 107 ? 37.075 46.861 4.812 1.00 6.58 107 PRO A N 1
ATOM 570 C CA . PRO A 1 107 ? 36.215 47.683 5.683 1.00 6.70 107 PRO A CA 1
ATOM 571 C C . PRO A 1 107 ? 36.175 47.196 7.119 1.00 6.83 107 PRO A C 1
ATOM 572 O O . PRO A 1 107 ? 36.085 48.014 8.042 1.00 7.67 107 PRO A O 1
ATOM 576 N N . GLU A 1 108 ? 36.231 45.886 7.335 1.00 6.77 108 GLU A N 1
ATOM 577 C CA . GLU A 1 108 ? 36.413 45.315 8.658 1.00 7.17 108 GLU A CA 1
ATOM 578 C C . GLU A 1 108 ? 37.606 44.374 8.617 1.00 7.81 108 GLU A C 1
ATOM 579 O O . GLU A 1 108 ? 37.956 43.839 7.561 1.00 7.79 108 GLU A O 1
ATOM 585 N N . LYS A 1 109 ? 38.233 44.186 9.776 1.00 7.39 109 LYS A N 1
ATOM 586 C CA . LYS A 1 109 ? 39.417 43.341 9.870 1.00 7.79 109 LYS A CA 1
ATOM 587 C C . LYS A 1 109 ? 39.111 41.933 9.373 1.00 9.65 109 LYS A C 1
ATOM 588 O O . LYS A 1 109 ? 38.143 41.302 9.809 1.00 8.44 109 LYS A O 1
ATOM 594 N N . GLY A 1 110 ? 39.931 41.448 8.441 1.00 10.32 110 GLY A N 1
ATOM 595 C CA . GLY A 1 110 ? 39.750 40.128 7.872 1.00 8.76 110 GLY A CA 1
ATOM 596 C C . GLY A 1 110 ? 38.646 40.003 6.844 1.00 9.07 110 GLY A C 1
ATOM 597 O O . GLY A 1 110 ? 38.396 38.890 6.367 1.00 9.92 110 GLY A O 1
ATOM 598 N N . GLN A 1 111 ? 37.978 41.097 6.487 1.00 8.62 111 GLN A N 1
ATOM 599 C CA . GLN A 1 111 ? 36.896 41.089 5.505 1.00 8.95 111 GLN A CA 1
ATOM 600 C C . GLN A 1 111 ? 37.360 41.867 4.278 1.00 7.84 111 GLN A C 1
ATOM 601 O O . GLN A 1 111 ? 37.354 43.102 4.274 1.00 7.50 111 GLN A O 1
ATOM 607 N N . ILE A 1 112 ? 37.744 41.138 3.234 1.00 7.69 112 ILE A N 1
ATOM 608 C CA . ILE A 1 112 ? 38.349 41.717 2.041 1.00 8.52 112 ILE A CA 1
ATOM 609 C C . ILE A 1 112 ? 37.269 41.957 0.996 1.00 7.53 112 ILE A C 1
ATOM 610 O O . ILE A 1 112 ? 36.508 41.044 0.651 1.00 7.95 112 ILE A O 1
ATOM 615 N N . SER A 1 113 ? 37.210 43.185 0.487 1.00 6.85 113 SER A N 1
ATOM 616 C CA . SER A 1 113 ? 36.264 43.566 -0.558 1.00 7.70 113 SER A CA 1
ATOM 617 C C . SER A 1 113 ? 36.904 43.271 -1.908 1.00 7.30 113 SER A C 1
ATOM 618 O O . SER A 1 113 ? 37.784 44.005 -2.364 1.00 6.80 113 SER A O 1
ATOM 621 N N . LEU A 1 114 ? 36.468 42.183 -2.550 1.00 8.28 114 LEU A N 1
ATOM 622 C CA . LEU A 1 114 ? 36.934 41.899 -3.904 1.00 8.04 114 LEU A CA 1
ATOM 623 C C . LEU A 1 114 ? 36.391 42.914 -4.902 1.00 7.18 114 LEU A C 1
ATOM 624 O O . LEU A 1 114 ? 37.016 43.156 -5.942 1.00 6.80 114 LEU A O 1
ATOM 629 N N . ALA A 1 115 ? 35.238 43.518 -4.603 1.00 8.17 115 ALA A N 1
ATOM 630 C CA . ALA A 1 115 ? 34.691 44.546 -5.482 1.00 7.58 115 ALA A CA 1
ATOM 631 C C . ALA A 1 115 ? 35.575 45.786 -5.495 1.00 6.32 115 ALA A C 1
ATOM 632 O O . ALA A 1 115 ? 35.775 46.404 -6.547 1.00 6.41 115 ALA A O 1
ATOM 634 N N . ALA A 1 116 ? 36.110 46.170 -4.333 1.00 6.17 116 ALA A N 1
ATOM 635 C CA . ALA A 1 116 ? 36.997 47.328 -4.274 1.00 6.42 116 ALA A CA 1
ATOM 636 C C . ALA A 1 116 ? 38.323 47.039 -4.967 1.00 6.69 116 ALA A C 1
ATOM 637 O O . ALA A 1 116 ? 38.875 47.908 -5.657 1.00 6.91 116 ALA A O 1
ATOM 639 N N . ILE A 1 117 ? 38.843 45.822 -4.796 1.00 7.64 117 ILE A N 1
ATOM 640 C CA . ILE A 1 117 ? 40.056 45.416 -5.501 1.00 7.22 117 ILE A CA 1
ATOM 641 C C . ILE A 1 117 ? 39.840 45.487 -7.008 1.00 6.86 117 ILE A C 1
ATOM 642 O O . ILE A 1 117 ? 40.686 46.000 -7.751 1.00 7.41 117 ILE A O 1
ATOM 647 N N . ALA A 1 118 ? 38.700 44.976 -7.479 1.00 7.34 118 ALA A N 1
ATOM 648 C CA . ALA A 1 118 ? 38.402 45.020 -8.908 1.00 7.09 118 ALA A CA 1
ATOM 649 C C . ALA A 1 118 ? 38.229 46.454 -9.395 1.00 7.87 118 ALA A C 1
ATOM 650 O O . ALA A 1 118 ? 38.645 46.791 -10.511 1.00 8.31 118 ALA A O 1
ATOM 652 N N . TYR A 1 119 ? 37.615 47.309 -8.574 1.00 7.29 119 TYR A N 1
ATOM 653 C CA . TYR A 1 119 ? 37.470 48.717 -8.930 1.00 7.97 119 TYR A CA 1
ATOM 654 C C . TYR A 1 119 ? 38.832 49.369 -9.134 1.00 7.89 119 TYR A C 1
ATOM 655 O O . TYR A 1 119 ? 39.073 50.041 -10.148 1.00 7.82 119 TYR A O 1
ATOM 664 N N . TYR A 1 120 ? 39.744 49.175 -8.179 1.00 7.49 120 TYR A N 1
ATOM 665 C CA . TYR A 1 120 ? 41.072 49.757 -8.323 1.00 7.80 120 TYR A CA 1
ATOM 666 C C . TYR A 1 120 ? 41.850 49.111 -9.463 1.00 7.90 120 TYR A C 1
ATOM 667 O O . TYR A 1 120 ? 42.727 49.755 -10.054 1.00 8.01 120 TYR A O 1
ATOM 676 N N . ARG A 1 121 ? 41.535 47.858 -9.807 1.00 8.65 121 ARG A N 1
ATOM 677 C CA . ARG A 1 121 ? 42.144 47.272 -10.996 1.00 10.30 121 ARG A CA 1
ATOM 678 C C . ARG A 1 121 ? 41.650 47.964 -12.257 1.00 10.89 121 ARG A C 1
ATOM 679 O O . ARG A 1 121 ? 42.422 48.172 -13.199 1.00 9.81 121 ARG A O 1
ATOM 687 N N . ARG A 1 122 ? 40.365 48.328 -12.299 1.00 9.41 122 ARG A N 1
ATOM 688 C CA . ARG A 1 122 ? 39.867 49.092 -13.437 1.00 10.71 122 ARG A CA 1
ATOM 689 C C . ARG A 1 122 ? 40.519 50.467 -13.499 1.00 9.67 122 ARG A C 1
ATOM 690 O O . ARG A 1 122 ? 40.795 50.980 -14.590 1.00 8.48 122 ARG A O 1
ATOM 698 N N . VAL A 1 123 ? 40.775 51.079 -12.340 1.00 9.12 123 VAL A N 1
ATOM 699 C CA . VAL A 1 123 ? 41.504 52.348 -12.317 1.00 8.94 123 VAL A CA 1
ATOM 700 C C . VAL A 1 123 ? 42.890 52.175 -12.933 1.00 9.31 123 VAL A C 1
ATOM 701 O O . VAL A 1 123 ? 43.296 52.933 -13.825 1.00 9.14 123 VAL A O 1
ATOM 705 N N . LEU A 1 124 ? 43.632 51.166 -12.466 1.00 8.75 124 LEU A N 1
ATOM 706 C CA . LEU A 1 124 ? 44.979 50.925 -12.977 1.00 9.60 124 LEU A CA 1
ATOM 707 C C . LEU A 1 124 ? 44.965 50.665 -14.479 1.00 10.95 124 LEU A C 1
ATOM 708 O O . LEU A 1 124 ? 45.746 51.259 -15.234 1.00 10.73 124 LEU A O 1
ATOM 713 N N . GLU A 1 125 ? 44.080 49.773 -14.929 1.00 10.93 125 GLU A N 1
ATOM 714 C CA . GLU A 1 125 ? 43.982 49.469 -16.352 1.00 12.74 125 GLU A CA 1
ATOM 715 C C . GLU A 1 125 ? 43.584 50.693 -17.162 1.00 11.64 125 GLU A C 1
ATOM 716 O O . GLU A 1 125 ? 43.966 50.810 -18.331 1.00 13.46 125 GLU A O 1
ATOM 722 N N . ALA A 1 126 ? 42.818 51.610 -16.568 1.00 10.99 126 ALA A N 1
ATOM 723 C CA . ALA A 1 126 ? 42.475 52.842 -17.269 1.00 11.69 126 ALA A CA 1
ATOM 724 C C . ALA A 1 126 ? 43.685 53.758 -17.390 1.00 11.96 126 ALA A C 1
ATOM 725 O O . ALA A 1 126 ? 43.852 54.444 -18.406 1.00 9.67 126 ALA A O 1
ATOM 727 N N . ILE A 1 127 ? 44.539 53.787 -16.365 1.00 11.43 127 ILE A N 1
ATOM 728 C CA . ILE A 1 127 ? 45.775 54.560 -16.464 1.00 10.32 127 ILE A CA 1
ATOM 729 C C . ILE A 1 127 ? 46.668 53.987 -17.558 1.00 12.92 127 ILE A C 1
ATOM 730 O O . ILE A 1 127 ? 47.214 54.722 -18.390 1.00 11.67 127 ILE A O 1
ATOM 735 N N . ARG A 1 128 ? 46.823 52.660 -17.574 1.00 12.85 128 ARG A N 1
ATOM 736 C CA . ARG A 1 128 ? 47.641 52.017 -18.598 1.00 12.23 128 ARG A CA 1
ATOM 737 C C . ARG A 1 128 ? 47.062 52.234 -19.989 1.00 11.47 128 ARG A C 1
ATOM 738 O O . ARG A 1 128 ? 47.805 52.450 -20.954 1.00 10.50 128 ARG A O 1
ATOM 746 N N . SER A 1 129 ? 45.734 52.175 -20.105 1.00 12.55 129 SER A N 1
ATOM 747 C CA . SER A 1 129 ? 45.070 52.281 -21.399 1.00 13.64 129 SER A CA 1
ATOM 748 C C . SER A 1 129 ? 45.364 53.610 -22.071 1.00 13.00 129 SER A C 1
ATOM 749 O O . SER A 1 129 ? 45.401 53.693 -23.305 1.00 12.07 129 SER A O 1
ATOM 752 N N . HIS A 1 130 ? 45.584 54.654 -21.278 1.00 12.09 130 HIS A N 1
ATOM 753 C CA . HIS A 1 130 ? 45.829 55.995 -21.782 1.00 12.55 130 HIS A CA 1
ATOM 754 C C . HIS A 1 130 ? 47.300 56.382 -21.633 1.00 12.93 130 HIS A C 1
ATOM 755 O O . HIS A 1 130 ? 47.631 57.551 -21.419 1.00 15.03 130 HIS A O 1
ATOM 762 N N . GLY A 1 131 ? 48.185 55.389 -21.729 1.00 11.81 131 GLY A N 1
ATOM 763 C CA . GLY A 1 131 ? 49.611 55.605 -21.887 1.00 11.46 131 GLY A CA 1
ATOM 764 C C . GLY A 1 131 ? 50.341 56.178 -20.696 1.00 11.28 131 GLY A C 1
ATOM 765 O O . GLY A 1 131 ? 51.447 56.700 -20.860 1.00 10.81 131 GLY A O 1
ATOM 766 N N . MET A 1 132 ? 49.774 56.091 -19.499 1.00 11.47 132 MET A N 1
ATOM 767 C CA . MET A 1 132 ? 50.354 56.734 -18.332 1.00 11.71 132 MET A CA 1
ATOM 768 C C . MET A 1 132 ? 50.914 55.706 -17.358 1.00 11.54 132 MET A C 1
ATOM 769 O O . MET A 1 132 ? 50.439 54.569 -17.280 1.00 12.18 132 MET A O 1
ATOM 774 N N . THR A 1 133 ? 51.937 56.123 -16.620 1.00 10.97 133 THR A N 1
ATOM 775 C CA . THR A 1 133 ? 52.520 55.289 -15.579 1.00 11.48 133 THR A CA 1
ATOM 776 C C . THR A 1 133 ? 51.734 55.459 -14.285 1.00 10.29 133 THR A C 1
ATOM 777 O O . THR A 1 133 ? 51.657 56.577 -13.763 1.00 9.06 133 THR A O 1
ATOM 781 N N . PRO A 1 134 ? 51.134 54.400 -13.743 1.00 9.95 134 PRO A N 1
ATOM 782 C CA . PRO A 1 134 ? 50.428 54.524 -12.458 1.00 9.35 134 PRO A CA 1
ATOM 783 C C . PRO A 1 134 ? 51.417 54.694 -11.314 1.00 9.26 134 PRO A C 1
ATOM 784 O O . PRO A 1 134 ? 52.284 53.847 -11.097 1.00 8.91 134 PRO A O 1
ATOM 788 N N . VAL A 1 135 ? 51.285 55.793 -10.582 1.00 8.83 135 VAL A N 1
ATOM 789 C CA . VAL A 1 135 ? 52.035 56.014 -9.352 1.00 8.60 135 VAL A CA 1
ATOM 790 C C . VAL A 1 135 ? 51.059 55.797 -8.205 1.00 8.00 135 VAL A C 1
ATOM 791 O O . VAL A 1 135 ? 50.145 56.603 -7.995 1.00 7.84 135 VAL A O 1
ATOM 795 N N . VAL A 1 136 ? 51.234 54.705 -7.469 1.00 8.42 136 VAL A N 1
ATOM 796 C CA . VAL A 1 136 ? 50.222 54.207 -6.545 1.00 7.91 136 VAL A CA 1
ATOM 797 C C . VAL A 1 136 ? 50.675 54.459 -5.114 1.00 7.78 136 VAL A C 1
ATOM 798 O O . VAL A 1 136 ? 51.787 54.076 -4.727 1.00 7.85 136 VAL A O 1
ATOM 802 N N . THR A 1 137 ? 49.814 55.099 -4.330 1.00 7.43 137 THR A N 1
ATOM 803 C CA . THR A 1 137 ? 50.026 55.266 -2.899 1.00 7.15 137 THR A CA 1
ATOM 804 C C . THR A 1 137 ? 49.169 54.240 -2.166 1.00 7.51 137 THR A C 1
ATOM 805 O O . THR A 1 137 ? 47.948 54.205 -2.345 1.00 7.87 137 THR A O 1
ATOM 809 N N . LEU A 1 138 ? 49.809 53.397 -1.357 1.00 7.90 138 LEU A N 1
ATOM 810 C CA . LEU A 1 138 ? 49.059 52.374 -0.637 1.00 7.30 138 LEU A CA 1
ATOM 811 C C . LEU A 1 138 ? 48.369 52.930 0.601 1.00 6.44 138 LEU A C 1
ATOM 812 O O . LEU A 1 138 ? 47.274 52.475 0.950 1.00 6.13 138 LEU A O 1
ATOM 817 N N . HIS A 1 139 ? 48.984 53.901 1.273 1.00 6.92 139 HIS A N 1
ATOM 818 C CA . HIS A 1 139 ? 48.433 54.474 2.496 1.00 7.24 139 HIS A CA 1
ATOM 819 C C . HIS A 1 139 ? 48.612 55.981 2.445 1.00 7.48 139 HIS A C 1
ATOM 820 O O . HIS A 1 139 ? 49.740 56.471 2.329 1.00 7.30 139 HIS A O 1
ATOM 827 N N . HIS A 1 140 ? 47.499 56.714 2.533 1.00 6.77 140 HIS A N 1
ATOM 828 C CA . HIS A 1 140 ? 47.494 58.173 2.426 1.00 7.22 140 HIS A CA 1
ATOM 829 C C . HIS A 1 140 ? 46.662 58.723 3.584 1.00 7.71 140 HIS A C 1
ATOM 830 O O . HIS A 1 140 ? 45.496 59.086 3.408 1.00 7.32 140 HIS A O 1
ATOM 837 N N . PHE A 1 141 ? 47.274 58.742 4.772 1.00 7.97 141 PHE A N 1
ATOM 838 C CA . PHE A 1 141 ? 46.761 59.378 5.985 1.00 8.38 141 PHE A CA 1
ATOM 839 C C . PHE A 1 141 ? 45.646 58.585 6.660 1.00 8.90 141 PHE A C 1
ATOM 840 O O . PHE A 1 141 ? 45.684 58.381 7.878 1.00 8.70 141 PHE A O 1
ATOM 848 N N . THR A 1 142 ? 44.649 58.143 5.901 1.00 9.38 142 THR A N 1
ATOM 849 C CA . THR A 1 142 ? 43.501 57.471 6.492 1.00 8.11 142 THR A CA 1
ATOM 850 C C . THR A 1 142 ? 43.732 55.966 6.591 1.00 8.69 142 THR A C 1
ATOM 851 O O . THR A 1 142 ? 44.516 55.377 5.843 1.00 8.53 142 THR A O 1
ATOM 855 N N . SER A 1 143 ? 43.032 55.352 7.534 1.00 8.70 143 SER A N 1
ATOM 856 C CA . SER A 1 143 ? 43.054 53.916 7.758 1.00 8.46 143 SER A CA 1
ATOM 857 C C . SER A 1 143 ? 41.625 53.446 7.966 1.00 8.38 143 SER A C 1
ATOM 858 O O . SER A 1 143 ? 40.728 54.262 8.208 1.00 8.33 143 SER A O 1
ATOM 861 N N . PRO A 1 144 ? 41.370 52.141 7.855 1.00 8.38 144 PRO A N 1
ATOM 862 C CA . PRO A 1 144 ? 40.057 51.626 8.254 1.00 8.35 144 PRO A CA 1
ATOM 863 C C . PRO A 1 144 ? 39.794 51.919 9.723 1.00 8.05 144 PRO A C 1
ATOM 864 O O . PRO A 1 144 ? 40.720 52.002 10.533 1.00 7.32 144 PRO A O 1
ATOM 868 N N . ARG A 1 145 ? 38.509 52.083 10.056 1.00 8.21 145 ARG A N 1
ATOM 869 C CA . ARG A 1 145 ? 38.126 52.442 11.421 1.00 8.10 145 ARG A CA 1
ATOM 870 C C . ARG A 1 145 ? 38.723 51.484 12.442 1.00 8.72 145 ARG A C 1
ATOM 871 O O . ARG A 1 145 ? 39.329 51.912 13.430 1.00 8.06 145 ARG A O 1
ATOM 879 N N . TRP A 1 146 ? 38.557 50.178 12.215 1.00 8.36 146 TRP A N 1
ATOM 880 C CA . TRP A 1 146 ? 39.042 49.183 13.166 1.00 9.56 146 TRP A CA 1
ATOM 881 C C . TRP A 1 146 ? 40.542 49.309 13.403 1.00 8.98 146 TRP A C 1
ATOM 882 O O . TRP A 1 146 ? 41.012 49.097 14.528 1.00 8.56 146 TRP A O 1
ATOM 893 N N . PHE A 1 147 ? 41.306 49.660 12.366 1.00 8.74 147 PHE A N 1
ATOM 894 C CA . PHE A 1 147 ? 42.752 49.785 12.519 1.00 8.44 147 PHE A CA 1
ATOM 895 C C . PHE A 1 147 ? 43.106 50.923 13.467 1.00 8.09 147 PHE A C 1
ATOM 896 O O . PHE A 1 147 ? 43.933 50.756 14.372 1.00 7.69 147 PHE A O 1
ATOM 904 N N . ALA A 1 148 ? 42.497 52.093 13.268 1.00 8.59 148 ALA A N 1
ATOM 905 C CA . ALA A 1 148 ? 42.681 53.185 14.215 1.00 9.61 148 ALA A CA 1
ATOM 906 C C . ALA A 1 148 ? 42.228 52.778 15.610 1.00 9.30 148 ALA A C 1
ATOM 907 O O . ALA A 1 148 ? 42.902 53.079 16.603 1.00 8.88 148 ALA A O 1
ATOM 909 N N . ALA A 1 149 ? 41.096 52.075 15.701 1.00 8.89 149 ALA A N 1
ATOM 910 C CA . ALA A 1 149 ? 40.546 51.704 17.000 1.00 9.93 149 ALA A CA 1
ATOM 911 C C . ALA A 1 149 ? 41.462 50.748 17.752 1.00 10.24 149 ALA A C 1
ATOM 912 O O . ALA A 1 149 ? 41.471 50.744 18.988 1.00 10.64 149 ALA A O 1
ATOM 914 N N . ALA A 1 150 ? 42.237 49.935 17.037 1.00 9.87 150 ALA A N 1
ATOM 915 C CA . ALA A 1 150 ? 43.221 49.077 17.683 1.00 9.16 150 ALA A CA 1
ATOM 916 C C . ALA A 1 150 ? 44.503 49.820 18.049 1.00 8.99 150 ALA A C 1
ATOM 917 O O . ALA A 1 150 ? 45.465 49.184 18.493 1.00 7.96 150 ALA A O 1
ATOM 919 N N . GLY A 1 151 ? 44.539 51.139 17.878 1.00 7.86 151 GLY A N 1
ATOM 920 C CA . GLY A 1 151 ? 45.721 51.920 18.171 1.00 8.47 151 GLY A CA 1
ATOM 921 C C . GLY A 1 151 ? 46.568 52.270 16.969 1.00 8.02 151 GLY A C 1
ATOM 922 O O . GLY A 1 151 ? 47.595 52.941 17.136 1.00 7.63 151 GLY A O 1
ATOM 923 N N . GLY A 1 152 ? 46.174 51.836 15.773 1.00 8.77 152 GLY A N 1
ATOM 924 C CA . GLY A 1 152 ? 46.916 52.175 14.569 1.00 8.53 152 GLY A CA 1
ATOM 925 C C . GLY A 1 152 ? 48.379 51.814 14.687 1.00 8.35 152 GLY A C 1
ATOM 926 O O . GLY A 1 152 ? 48.742 50.729 15.159 1.00 7.87 152 GLY A O 1
ATOM 927 N N . PHE A 1 153 ? 49.240 52.741 14.274 1.00 8.55 153 PHE A N 1
ATOM 928 C CA . PHE A 1 153 ? 50.682 52.557 14.338 1.00 8.82 153 PHE A CA 1
ATOM 929 C C . PHE A 1 153 ? 51.296 53.079 15.631 1.00 9.31 153 PHE A C 1
ATOM 930 O O . PHE A 1 153 ? 52.524 53.165 15.724 1.00 9.44 153 PHE A O 1
ATOM 938 N N . GLU A 1 154 ? 50.481 53.447 16.622 1.00 9.20 154 GLU A N 1
ATOM 939 C CA . GLU A 1 154 ? 51.032 53.752 17.936 1.00 9.43 154 GLU A CA 1
ATOM 940 C C . GLU A 1 154 ? 51.401 52.496 18.710 1.00 8.60 154 GLU A C 1
ATOM 941 O O . GLU A 1 154 ? 52.038 52.597 19.763 1.00 9.55 154 GLU A O 1
ATOM 947 N N . THR A 1 155 ? 51.020 51.324 18.209 1.00 8.20 155 THR A N 1
ATOM 948 C CA . THR A 1 155 ? 51.422 50.045 18.769 1.00 8.68 155 THR A CA 1
ATOM 949 C C . THR A 1 155 ? 51.950 49.164 17.650 1.00 8.17 155 THR A C 1
ATOM 950 O O . THR A 1 155 ? 51.485 49.249 16.509 1.00 8.24 155 THR A O 1
ATOM 954 N N . ARG A 1 156 ? 52.921 48.313 17.982 1.00 8.21 156 ARG A N 1
ATOM 955 C CA . ARG A 1 156 ? 53.500 47.434 16.975 1.00 9.21 156 ARG A CA 1
ATOM 956 C C . ARG A 1 156 ? 52.484 46.436 16.433 1.00 8.62 156 ARG A C 1
ATOM 957 O O . ARG A 1 156 ? 52.690 45.889 15.342 1.00 9.46 156 ARG A O 1
ATOM 965 N N . ASP A 1 157 ? 51.379 46.209 17.158 1.00 9.11 157 ASP A N 1
ATOM 966 C CA . ASP A 1 157 ? 50.274 45.409 16.637 1.00 10.50 157 ASP A CA 1
ATOM 967 C C . ASP A 1 157 ? 49.768 45.923 15.297 1.00 10.92 157 ASP A C 1
ATOM 968 O O . ASP A 1 157 ? 49.142 45.162 14.552 1.00 11.71 157 ASP A O 1
ATOM 973 N N . GLY A 1 158 ? 50.008 47.196 14.981 1.00 9.65 158 GLY A N 1
ATOM 974 C CA . GLY A 1 158 ? 49.596 47.752 13.708 1.00 9.06 158 GLY A CA 1
ATOM 975 C C . GLY A 1 158 ? 50.447 47.360 12.522 1.00 9.00 158 GLY A C 1
ATOM 976 O O . GLY A 1 158 ? 49.991 47.506 11.384 1.00 9.28 158 GLY A O 1
ATOM 977 N N . ILE A 1 159 ? 51.666 46.865 12.753 1.00 8.83 159 ILE A N 1
ATOM 978 C CA . ILE A 1 159 ? 52.541 46.518 11.636 1.00 10.53 159 ILE A CA 1
ATOM 979 C C . ILE A 1 159 ? 51.946 45.367 10.836 1.00 11.05 159 ILE A C 1
ATOM 980 O O . ILE A 1 159 ? 51.851 45.428 9.604 1.00 10.60 159 ILE A O 1
ATOM 985 N N . GLU A 1 160 ? 51.520 44.310 11.532 1.00 10.93 160 GLU A N 1
ATOM 986 C CA . GLU A 1 160 ? 51.047 43.098 10.864 1.00 12.64 160 GLU A CA 1
ATOM 987 C C . GLU A 1 160 ? 49.887 43.346 9.905 1.00 12.12 160 GLU A C 1
ATOM 988 O O . GLU A 1 160 ? 49.980 42.905 8.746 1.00 10.08 160 GLU A O 1
ATOM 994 N N . PRO A 1 161 ? 48.783 44.009 10.290 1.00 11.15 161 PRO A N 1
ATOM 995 C CA . PRO A 1 161 ? 47.703 44.200 9.304 1.00 10.42 161 PRO A CA 1
ATOM 996 C C . PRO A 1 161 ? 48.148 44.960 8.065 1.00 10.40 161 PRO A C 1
ATOM 997 O O . PRO A 1 161 ? 47.896 44.491 6.944 1.00 10.21 161 PRO A O 1
ATOM 1001 N N . PHE A 1 162 ? 48.826 46.103 8.229 1.00 8.89 162 PHE A N 1
ATOM 1002 C CA . PHE A 1 162 ? 49.268 46.868 7.065 1.00 9.12 162 PHE A CA 1
ATOM 1003 C C . PHE A 1 162 ? 50.048 45.994 6.095 1.00 9.47 162 PHE A C 1
ATOM 1004 O O . PHE A 1 162 ? 49.720 45.929 4.904 1.00 9.64 162 PHE A O 1
ATOM 1012 N N . VAL A 1 163 ? 51.088 45.315 6.591 1.00 10.00 163 VAL A N 1
ATOM 1013 C CA . VAL A 1 163 ? 51.863 44.410 5.744 1.00 10.39 163 VAL A CA 1
ATOM 1014 C C . VAL A 1 163 ? 50.928 43.496 4.966 1.00 10.10 163 VAL A C 1
ATOM 1015 O O . VAL A 1 163 ? 50.986 43.421 3.732 1.00 10.47 163 VAL A O 1
ATOM 1019 N N . ARG A 1 164 ? 50.008 42.838 5.676 1.00 8.51 164 ARG A N 1
ATOM 1020 C CA . ARG A 1 164 ? 49.086 41.927 5.008 1.00 11.42 164 ARG A CA 1
ATOM 1021 C C . ARG A 1 164 ? 48.271 42.659 3.949 1.00 10.45 164 ARG A C 1
ATOM 1022 O O . ARG A 1 164 ? 48.156 42.184 2.811 1.00 10.17 164 ARG A O 1
ATOM 1030 N N . TYR A 1 165 ? 47.745 43.838 4.290 1.00 10.09 165 TYR A N 1
ATOM 1031 C CA . TYR A 1 165 ? 47.088 44.673 3.289 1.00 9.50 165 TYR A CA 1
ATOM 1032 C C . TYR A 1 165 ? 48.006 44.898 2.093 1.00 10.07 165 TYR A C 1
ATOM 1033 O O . TYR A 1 165 ? 47.642 44.584 0.951 1.00 9.39 165 TYR A O 1
ATOM 1042 N N . ALA A 1 166 ? 49.233 45.371 2.350 1.00 9.76 166 ALA A N 1
ATOM 1043 C CA . ALA A 1 166 ? 50.175 45.622 1.263 1.00 10.94 166 ALA A CA 1
ATOM 1044 C C . ALA A 1 166 ? 50.402 44.372 0.432 1.00 10.51 166 ALA A C 1
ATOM 1045 O O . ALA A 1 166 ? 50.637 44.463 -0.778 1.00 11.03 166 ALA A O 1
ATOM 1047 N N . GLU A 1 167 ? 50.314 43.199 1.056 1.00 8.87 167 GLU A N 1
ATOM 1048 C CA . GLU A 1 167 ? 50.492 41.970 0.303 1.00 12.30 167 GLU A CA 1
ATOM 1049 C C . GLU A 1 167 ? 49.291 41.714 -0.597 1.00 12.22 167 GLU A C 1
ATOM 1050 O O . GLU A 1 167 ? 49.454 41.498 -1.806 1.00 11.79 167 GLU A O 1
ATOM 1056 N N . ILE A 1 168 ? 48.079 41.808 -0.038 1.00 12.17 168 ILE A N 1
ATOM 1057 C CA . ILE A 1 168 ? 46.879 41.465 -0.797 1.00 11.47 168 ILE A CA 1
ATOM 1058 C C . ILE A 1 168 ? 46.801 42.299 -2.067 1.00 11.10 168 ILE A C 1
ATOM 1059 O O . ILE A 1 168 ? 46.770 41.760 -3.181 1.00 10.28 168 ILE A O 1
ATOM 1064 N N . VAL A 1 169 ? 46.812 43.626 -1.919 1.00 9.69 169 VAL A N 1
ATOM 1065 C CA . VAL A 1 169 ? 46.799 44.495 -3.091 1.00 10.27 169 VAL A CA 1
ATOM 1066 C C . VAL A 1 169 ? 47.929 44.119 -4.044 1.00 10.71 169 VAL A C 1
ATOM 1067 O O . VAL A 1 169 ? 47.706 43.953 -5.251 1.00 11.28 169 VAL A O 1
ATOM 1071 N N . SER A 1 170 ? 49.141 43.905 -3.512 1.00 11.05 170 SER A N 1
ATOM 1072 C CA . SER A 1 170 ? 50.263 43.552 -4.378 1.00 11.04 170 SER A CA 1
ATOM 1073 C C . SER A 1 170 ? 49.969 42.280 -5.158 1.00 11.62 170 SER A C 1
ATOM 1074 O O . SER A 1 170 ? 50.263 42.196 -6.356 1.00 10.64 170 SER A O 1
ATOM 1077 N N . ARG A 1 171 ? 49.364 41.288 -4.501 1.00 12.74 171 ARG A N 1
ATOM 1078 C CA . ARG A 1 171 ? 49.000 40.063 -5.202 1.00 12.59 171 ARG A CA 1
ATOM 1079 C C . ARG A 1 171 ? 48.018 40.354 -6.328 1.00 11.80 171 ARG A C 1
ATOM 1080 O O . ARG A 1 171 ? 48.180 39.865 -7.451 1.00 9.76 171 ARG A O 1
ATOM 1088 N N . HIS A 1 172 ? 47.004 41.174 -6.051 1.00 9.80 172 HIS A N 1
ATOM 1089 C CA . HIS A 1 172 ? 45.910 41.335 -7.000 1.00 9.33 172 HIS A CA 1
ATOM 1090 C C . HIS A 1 172 ? 46.192 42.384 -8.063 1.00 9.65 172 HIS A C 1
ATOM 1091 O O . HIS A 1 172 ? 45.734 42.239 -9.202 1.00 10.39 172 HIS A O 1
ATOM 1098 N N . LEU A 1 173 ? 46.941 43.430 -7.720 1.00 9.19 173 LEU A N 1
ATOM 1099 C CA . LEU A 1 173 ? 47.142 44.569 -8.599 1.00 9.59 173 LEU A CA 1
ATOM 1100 C C . LEU A 1 173 ? 48.599 44.827 -8.948 1.00 10.23 173 LEU A C 1
ATOM 1101 O O . LEU A 1 173 ? 48.866 45.659 -9.824 1.00 9.72 173 LEU A O 1
ATOM 1106 N N . GLY A 1 174 ? 49.541 44.133 -8.303 1.00 9.81 174 GLY A N 1
ATOM 1107 C CA . GLY A 1 174 ? 50.943 44.499 -8.413 1.00 9.93 174 GLY A CA 1
ATOM 1108 C C . GLY A 1 174 ? 51.470 44.539 -9.833 1.00 11.19 174 GLY A C 1
ATOM 1109 O O . GLY A 1 174 ? 52.335 45.360 -10.150 1.00 12.46 174 GLY A O 1
ATOM 1110 N N . ASP A 1 175 ? 50.957 43.671 -10.709 1.00 9.57 175 ASP A N 1
ATOM 1111 C CA . ASP A 1 175 ? 51.476 43.618 -12.072 1.00 10.90 175 ASP A CA 1
ATOM 1112 C C . ASP A 1 175 ? 51.191 44.895 -12.853 1.00 11.49 175 ASP A C 1
ATOM 1113 O O . ASP A 1 175 ? 51.829 45.130 -13.885 1.00 11.29 175 ASP A O 1
ATOM 1118 N N . LEU A 1 176 ? 50.263 45.728 -12.383 1.00 11.73 176 LEU A N 1
ATOM 1119 C CA . LEU A 1 176 ? 49.938 46.980 -13.051 1.00 11.51 176 LEU A CA 1
ATOM 1120 C C . LEU A 1 176 ? 50.552 48.202 -12.378 1.00 11.46 176 LEU A C 1
ATOM 1121 O O . LEU A 1 176 ? 50.418 49.310 -12.908 1.00 10.23 176 LEU A O 1
ATOM 1126 N N . PHE A 1 177 ? 51.216 48.031 -11.236 1.00 11.08 177 PHE A N 1
ATOM 1127 C CA . PHE A 1 177 ? 51.864 49.153 -10.568 1.00 9.95 177 PHE A CA 1
ATOM 1128 C C . PHE A 1 177 ? 53.008 49.698 -11.414 1.00 11.30 177 PHE A C 1
ATOM 1129 O O . PHE A 1 177 ? 53.803 48.935 -11.970 1.00 11.09 177 PHE A O 1
ATOM 1137 N N . GLY A 1 178 ? 53.096 51.022 -11.501 1.00 9.91 178 GLY A N 1
ATOM 1138 C CA . GLY A 1 178 ? 54.249 51.651 -12.116 1.00 11.18 178 GLY A CA 1
ATOM 1139 C C . GLY A 1 178 ? 55.287 52.019 -11.076 1.00 11.14 178 GLY A C 1
ATOM 1140 O O . GLY A 1 178 ? 56.422 51.534 -11.113 1.00 12.66 178 GLY A O 1
ATOM 1141 N N . VAL A 1 179 ? 54.900 52.881 -10.139 1.00 10.45 179 VAL A N 1
ATOM 1142 C CA . VAL A 1 179 ? 55.717 53.241 -8.987 1.00 10.63 179 VAL A CA 1
ATOM 1143 C C . VAL A 1 179 ? 54.827 53.177 -7.753 1.00 9.77 179 VAL A C 1
ATOM 1144 O O . VAL A 1 179 ? 53.651 53.556 -7.808 1.00 8.88 179 VAL A O 1
ATOM 1148 N N . VAL A 1 180 ? 55.374 52.677 -6.645 1.00 10.07 180 VAL A N 1
ATOM 1149 C CA . VAL A 1 180 ? 54.590 52.405 -5.444 1.00 9.71 180 VAL A CA 1
ATOM 1150 C C . VAL A 1 180 ? 55.201 53.139 -4.261 1.00 9.32 180 VAL A C 1
ATOM 1151 O O . VAL A 1 180 ? 56.376 52.931 -3.934 1.00 9.15 180 VAL A O 1
ATOM 1155 N N . ALA A 1 181 ? 54.403 53.982 -3.614 1.00 7.97 181 ALA A N 1
ATOM 1156 C CA . ALA A 1 181 ? 54.726 54.526 -2.304 1.00 8.12 181 ALA A CA 1
ATOM 1157 C C . ALA A 1 181 ? 53.871 53.820 -1.261 1.00 8.33 181 ALA A C 1
ATOM 1158 O O . ALA A 1 181 ? 52.642 53.774 -1.389 1.00 7.97 181 ALA A O 1
ATOM 1160 N N . THR A 1 182 ? 54.522 53.258 -0.241 1.00 8.17 182 THR A N 1
ATOM 1161 C CA . THR A 1 182 ? 53.786 52.588 0.827 1.00 8.92 182 THR A CA 1
ATOM 1162 C C . THR A 1 182 ? 52.980 53.589 1.646 1.00 8.67 182 THR A C 1
ATOM 1163 O O . THR A 1 182 ? 51.773 53.415 1.848 1.00 8.46 182 THR A O 1
ATOM 1167 N N . PHE A 1 183 ? 53.634 54.647 2.121 1.00 8.06 183 PHE A N 1
ATOM 1168 C CA . PHE A 1 183 ? 53.018 55.652 2.975 1.00 8.42 183 PHE A CA 1
ATOM 1169 C C . PHE A 1 183 ? 53.233 57.030 2.370 1.00 9.17 183 PHE A C 1
ATOM 1170 O O . PHE A 1 183 ? 54.345 57.353 1.941 1.00 8.80 183 PHE A O 1
ATOM 1178 N N . ASN A 1 184 ? 52.180 57.843 2.347 1.00 8.91 184 ASN A N 1
ATOM 1179 C CA . ASN A 1 184 ? 52.312 59.252 1.999 1.00 8.13 184 ASN A CA 1
ATOM 1180 C C . ASN A 1 184 ? 52.585 60.053 3.264 1.00 8.33 184 ASN A C 1
ATOM 1181 O O . ASN A 1 184 ? 51.801 60.000 4.218 1.00 8.97 184 ASN A O 1
ATOM 1186 N N . GLU A 1 185 ? 53.696 60.789 3.264 1.00 9.91 185 GLU A N 1
ATOM 1187 C CA . GLU A 1 185 ? 54.085 61.718 4.321 1.00 10.55 185 GLU A CA 1
ATOM 1188 C C . GLU A 1 185 ? 53.827 61.201 5.732 1.00 9.64 185 GLU A C 1
ATOM 1189 O O . GLU A 1 185 ? 53.176 61.897 6.521 1.00 9.61 185 GLU A O 1
ATOM 1195 N N . PRO A 1 186 ? 54.316 60.015 6.109 1.00 9.73 186 PRO A N 1
ATOM 1196 C CA . PRO A 1 186 ? 54.187 59.601 7.514 1.00 9.89 186 PRO A CA 1
ATOM 1197 C C . PRO A 1 186 ? 54.981 60.481 8.462 1.00 10.78 186 PRO A C 1
ATOM 1198 O O . PRO A 1 186 ? 54.781 60.391 9.680 1.00 11.10 186 PRO A O 1
ATOM 1202 N N . ASN A 1 187 ? 55.859 61.334 7.942 1.00 11.17 187 ASN A N 1
ATOM 1203 C CA . ASN A 1 187 ? 56.680 62.227 8.745 1.00 12.50 187 ASN A CA 1
ATOM 1204 C C . ASN A 1 187 ? 56.012 63.567 9.026 1.00 12.32 187 ASN A C 1
ATOM 1205 O O . A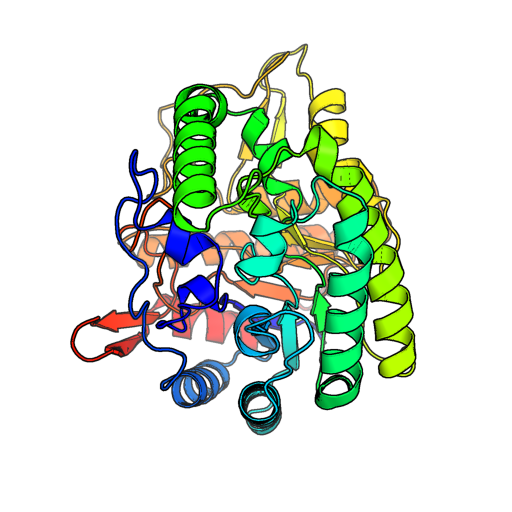SN A 1 187 ? 56.639 64.431 9.648 1.00 12.00 187 ASN A O 1
ATOM 1210 N N . LEU A 1 188 ? 54.768 63.763 8.582 1.00 11.42 188 LEU A N 1
ATOM 1211 C CA . LEU A 1 188 ? 54.143 65.080 8.671 1.00 13.08 188 LEU A CA 1
ATOM 1212 C C . LEU A 1 188 ? 53.994 65.536 10.118 1.00 13.74 188 LEU A C 1
ATOM 1213 O O . LEU A 1 188 ? 54.218 66.712 10.430 1.00 15.22 188 LEU A O 1
ATOM 1218 N N . GLY A 1 189 ? 53.616 64.622 11.015 1.00 12.23 189 GLY A N 1
ATOM 1219 C CA . GLY A 1 189 ? 53.442 64.997 12.410 1.00 12.41 189 GLY A CA 1
ATOM 1220 C C . GLY A 1 189 ? 54.707 65.559 13.033 1.00 15.15 189 GLY A C 1
ATOM 1221 O O . GLY A 1 189 ? 54.670 66.580 13.726 1.00 12.89 189 GLY A O 1
ATOM 1222 N N . GLY A 1 190 ? 55.844 64.905 12.788 1.00 13.49 190 GLY A N 1
ATOM 1223 C CA . GLY A 1 190 ? 57.100 65.400 13.328 1.00 14.63 190 GLY A CA 1
ATOM 1224 C C . GLY A 1 190 ? 57.530 66.713 12.709 1.00 14.53 190 GLY A C 1
ATOM 1225 O O . GLY A 1 190 ? 58.057 67.591 13.397 1.00 13.51 190 GLY A O 1
ATOM 1226 N N . LEU A 1 191 ? 57.314 66.865 11.401 1.00 14.71 191 LEU A N 1
ATOM 1227 C CA . LEU A 1 191 ? 57.678 68.107 10.729 1.00 14.72 191 LEU A CA 1
ATOM 1228 C C . LEU A 1 191 ? 56.876 69.277 11.278 1.00 16.66 191 LEU A C 1
ATOM 1229 O O . LEU A 1 191 ? 57.434 70.330 11.610 1.00 16.94 191 LEU A O 1
ATOM 1234 N N . MET A 1 192 ? 55.560 69.107 11.392 1.00 16.78 192 MET A N 1
ATOM 1235 C CA . MET A 1 192 ? 54.708 70.188 11.862 1.00 19.73 192 MET A CA 1
ATOM 1236 C C . MET A 1 192 ? 54.738 70.354 13.376 1.00 17.74 192 MET A C 1
ATOM 1237 O O . MET A 1 192 ? 54.227 71.361 13.877 1.00 18.30 192 MET A O 1
ATOM 1242 N N . SER A 1 193 ? 55.333 69.412 14.113 1.00 16.90 193 SER A N 1
ATOM 1243 C CA . SER A 1 193 ? 55.530 69.618 15.544 1.00 17.09 193 SER A CA 1
ATOM 1244 C C . SER A 1 193 ? 56.465 70.783 15.844 1.00 18.98 193 SER A C 1
ATOM 1245 O O . SER A 1 193 ? 56.507 71.242 16.991 1.00 16.45 193 SER A O 1
ATOM 1248 N N . TRP A 1 194 ? 57.214 71.263 14.852 1.00 18.97 194 TRP A N 1
ATOM 1249 C CA . TRP A 1 194 ? 58.063 72.435 15.015 1.00 20.42 194 TRP A CA 1
ATOM 1250 C C . TRP A 1 194 ? 57.323 73.744 14.769 1.00 21.96 194 TRP A C 1
ATOM 1251 O O . TRP A 1 194 ? 57.852 74.808 15.111 1.00 23.25 194 TRP A O 1
ATOM 1262 N N . GLY A 1 195 ? 56.108 73.691 14.201 1.00 20.50 195 GLY A N 1
ATOM 1263 C CA . GLY A 1 195 ? 55.285 74.873 14.075 1.00 21.52 195 GLY A CA 1
ATOM 1264 C C . GLY A 1 195 ? 54.478 75.169 15.331 1.00 25.79 195 GLY A C 1
ATOM 1265 O O . GLY A 1 195 ? 54.188 74.286 16.136 1.00 26.36 195 GLY A O 1
ATOM 1266 N N . SER A 1 196 ? 54.113 76.446 15.473 1.00 28.16 196 SER A N 1
ATOM 1267 C CA . SER A 1 196 ? 53.340 76.888 16.631 1.00 30.12 196 SER A CA 1
ATOM 1268 C C . SER A 1 196 ? 51.903 76.371 16.581 1.00 32.46 196 SER A C 1
ATOM 1269 O O . SER A 1 196 ? 51.331 75.992 17.618 1.00 34.68 196 SER A O 1
ATOM 1272 N N . LEU A 1 197 ? 51.298 76.390 15.385 1.00 33.77 197 LEU A N 1
ATOM 1273 C CA . LEU A 1 197 ? 49.930 75.910 15.208 1.00 34.13 197 LEU A CA 1
ATOM 1274 C C . LEU A 1 197 ? 49.731 74.543 15.856 1.00 35.22 197 LEU A C 1
ATOM 1275 O O . LEU A 1 197 ? 48.766 74.341 16.604 1.00 35.62 197 LEU A O 1
ATOM 1280 N N . SER A 1 198 ? 50.655 73.606 15.615 1.00 33.52 198 SER A N 1
ATOM 1281 C CA . SER A 1 198 ? 50.443 72.232 16.068 1.00 32.75 198 SER A CA 1
ATOM 1282 C C . SER A 1 198 ? 50.452 72.145 17.592 1.00 32.66 198 SER A C 1
ATOM 1283 O O . SER A 1 198 ? 49.708 71.347 18.183 1.00 32.56 198 SER A O 1
ATOM 1286 N N . LYS A 1 199 ? 51.302 72.952 18.244 1.00 32.98 199 LYS A N 1
ATOM 1287 C CA . LYS A 1 199 ? 51.290 73.028 19.702 1.00 33.16 199 LYS A CA 1
ATOM 1288 C C . LYS A 1 199 ? 49.989 73.636 20.214 1.00 34.01 199 LYS A C 1
ATOM 1289 O O . LYS A 1 199 ? 49.471 73.215 21.256 1.00 32.66 199 LYS A O 1
ATOM 1295 N N . GLN A 1 200 ? 49.448 74.633 19.505 1.00 34.54 200 GLN A N 1
ATOM 1296 C CA . GLN A 1 200 ? 48.210 75.260 19.966 1.00 34.72 200 GLN A CA 1
ATOM 1297 C C . GLN A 1 200 ? 47.016 74.318 19.826 1.00 35.19 200 GLN A C 1
ATOM 1298 O O . GLN A 1 200 ? 46.209 74.182 20.753 1.00 35.02 200 GLN A O 1
ATOM 1300 N N . ILE A 1 201 ? 46.888 73.655 18.673 1.00 34.00 201 ILE A N 1
ATOM 1301 C CA . ILE A 1 201 ? 45.720 72.817 18.406 1.00 32.49 201 ILE A CA 1
ATOM 1302 C C . ILE A 1 201 ? 45.826 71.434 19.027 1.00 30.65 201 ILE A C 1
ATOM 1303 O O . ILE A 1 201 ? 44.801 70.753 19.163 1.00 28.02 201 ILE A O 1
ATOM 1308 N N . ARG A 1 202 ? 47.035 70.998 19.389 1.00 30.35 202 ARG A N 1
ATOM 1309 C CA . ARG A 1 202 ? 47.258 69.622 19.834 1.00 28.48 202 ARG A CA 1
ATOM 1310 C C . ARG A 1 202 ? 46.211 69.089 20.812 1.00 27.60 202 ARG A C 1
ATOM 1311 O O . ARG A 1 202 ? 45.677 67.993 20.565 1.00 25.28 202 ARG A O 1
ATOM 1319 N N . PRO A 1 203 ? 45.865 69.779 21.910 1.00 29.26 203 PRO A N 1
ATOM 1320 C CA . PRO A 1 203 ? 44.864 69.200 22.822 1.00 27.06 203 PRO A CA 1
ATOM 1321 C C . PRO A 1 203 ? 43.491 69.060 22.196 1.00 25.03 203 PRO A C 1
ATOM 1322 O O . PRO A 1 203 ? 42.725 68.177 22.600 1.00 24.61 203 PRO A O 1
ATOM 1326 N N . ILE A 1 204 ? 43.149 69.909 21.225 1.00 25.85 204 ILE A N 1
ATOM 1327 C CA . ILE A 1 204 ? 41.876 69.749 20.530 1.00 25.98 204 ILE A CA 1
ATOM 1328 C C . ILE A 1 204 ? 41.897 68.490 19.677 1.00 25.70 204 ILE A C 1
ATOM 1329 O O . ILE A 1 204 ? 40.900 67.762 19.590 1.00 22.04 204 ILE A O 1
ATOM 1334 N N . VAL A 1 205 ? 43.032 68.217 19.029 1.00 26.43 205 VAL A N 1
ATOM 1335 C CA . VAL A 1 205 ? 43.169 67.000 18.233 1.00 22.50 205 VAL A CA 1
ATOM 1336 C C . VAL A 1 205 ? 43.045 65.771 19.119 1.00 20.85 205 VAL A C 1
ATOM 1337 O O . VAL A 1 205 ? 42.336 64.814 18.789 1.00 19.79 205 VAL A O 1
ATOM 1341 N N . GLN A 1 206 ? 43.738 65.777 20.258 1.00 21.42 206 GLN A N 1
ATOM 1342 C CA . GLN A 1 206 ? 43.650 64.636 21.159 1.00 20.78 206 GLN A CA 1
ATOM 1343 C C . GLN A 1 206 ? 42.240 64.486 21.723 1.00 19.75 206 GLN A C 1
ATOM 1344 O O . GLN A 1 206 ? 41.783 63.363 21.979 1.00 20.00 206 GLN A O 1
ATOM 1350 N N . ALA A 1 207 ? 41.534 65.609 21.912 1.00 23.01 207 ALA A N 1
ATOM 1351 C CA . ALA A 1 207 ? 40.156 65.553 22.386 1.00 21.53 207 ALA A CA 1
ATOM 1352 C C . ALA A 1 207 ? 39.238 64.912 21.360 1.00 20.10 207 ALA A C 1
ATOM 1353 O O . ALA A 1 207 ? 38.439 64.038 21.696 1.00 18.96 207 ALA A O 1
ATOM 1355 N N . SER A 1 208 ? 39.328 65.336 20.109 1.00 19.87 208 SER A N 1
ATOM 1356 C CA . SER A 1 208 ? 38.512 64.721 19.068 1.00 19.66 208 SER A CA 1
ATOM 1357 C C . SER A 1 208 ? 38.889 63.265 18.876 1.00 17.93 208 SER A C 1
ATOM 1358 O O . SER A 1 208 ? 38.016 62.446 18.584 1.00 19.48 208 SER A O 1
ATOM 1361 N N . ARG A 1 209 ? 40.165 62.919 19.086 1.00 17.32 209 ARG A N 1
ATOM 1362 C CA . ARG A 1 209 ? 40.563 61.513 19.103 1.00 15.80 209 ARG A CA 1
ATOM 1363 C C . ARG A 1 209 ? 39.811 60.748 20.185 1.00 15.45 209 ARG A C 1
ATOM 1364 O O . ARG A 1 209 ? 39.271 59.664 19.934 1.00 14.19 209 ARG A O 1
ATOM 1372 N N . ALA A 1 210 ? 39.769 61.300 21.400 1.00 18.71 210 ALA A N 1
ATOM 1373 C CA . ALA A 1 210 ? 39.076 60.627 22.496 1.00 18.80 210 ALA A CA 1
ATOM 1374 C C . ALA A 1 210 ? 37.582 60.498 22.216 1.00 15.82 210 ALA A C 1
ATOM 1375 O O . ALA A 1 210 ? 36.971 59.466 22.525 1.00 15.34 210 ALA A O 1
ATOM 1377 N N . SER A 1 211 ? 36.980 61.536 21.630 1.00 17.12 211 SER A N 1
ATOM 1378 C CA . SER A 1 211 ? 35.563 61.475 21.290 1.00 16.51 211 SER A CA 1
ATOM 1379 C C . SER A 1 211 ? 35.296 60.406 20.240 1.00 17.07 211 SER A C 1
ATOM 1380 O O . SER A 1 211 ? 34.310 59.670 20.336 1.00 18.25 211 SER A O 1
ATOM 1383 N N . ALA A 1 212 ? 36.162 60.310 19.230 1.00 15.16 212 ALA A N 1
ATOM 1384 C CA . ALA A 1 212 ? 36.027 59.250 18.237 1.00 14.61 212 ALA A CA 1
ATOM 1385 C C . ALA A 1 212 ? 36.149 57.877 18.884 1.00 14.94 212 ALA A C 1
ATOM 1386 O O . ALA A 1 212 ? 35.365 56.964 18.585 1.00 16.29 212 ALA A O 1
ATOM 1388 N N . ALA A 1 213 ? 37.127 57.721 19.782 1.00 13.60 213 ALA A N 1
ATOM 1389 C CA . ALA A 1 213 ? 37.306 56.466 20.502 1.00 14.78 213 ALA A CA 1
ATOM 1390 C C . ALA A 1 213 ? 36.033 56.068 21.236 1.00 14.76 213 ALA A C 1
ATOM 1391 O O . ALA A 1 213 ? 35.607 54.908 21.177 1.00 15.34 213 ALA A O 1
ATOM 1393 N N . ARG A 1 214 ? 35.405 57.021 21.933 1.00 14.96 214 ARG A N 1
ATOM 1394 C CA . ARG A 1 214 ? 34.113 56.737 22.553 1.00 17.20 214 ARG A CA 1
ATOM 1395 C C . ARG A 1 214 ? 33.080 56.343 21.503 1.00 15.79 214 ARG A C 1
ATOM 1396 O O . ARG A 1 214 ? 32.379 55.335 21.653 1.00 14.39 214 ARG A O 1
ATOM 1404 N N . ALA A 1 215 ? 32.992 57.122 20.419 1.00 16.67 215 ALA A N 1
ATOM 1405 C CA . ALA A 1 215 ? 32.013 56.868 19.367 1.00 16.40 215 ALA A CA 1
ATOM 1406 C C . ALA A 1 215 ? 32.094 55.446 18.831 1.00 15.50 215 ALA A C 1
ATOM 1407 O O . ALA A 1 215 ? 31.071 54.875 18.436 1.00 15.96 215 ALA A O 1
ATOM 1409 N N . VAL A 1 216 ? 33.289 54.853 18.807 1.00 14.69 216 VAL A N 1
ATOM 1410 C CA . VAL A 1 216 ? 33.442 53.483 18.325 1.00 15.24 216 VAL A CA 1
ATOM 1411 C C . VAL A 1 216 ? 33.649 52.487 19.463 1.00 14.60 216 VAL A C 1
ATOM 1412 O O . VAL A 1 216 ? 34.030 51.339 19.210 1.00 13.53 216 VAL A O 1
ATOM 1416 N N . ASN A 1 217 ? 33.413 52.899 20.714 1.00 15.36 217 ASN A N 1
ATOM 1417 C CA . ASN A 1 217 ? 33.439 51.998 21.873 1.00 16.07 217 ASN A CA 1
ATOM 1418 C C . ASN A 1 217 ? 34.831 51.391 22.076 1.00 14.36 217 ASN A C 1
ATOM 1419 O O . ASN A 1 217 ? 34.985 50.185 22.273 1.00 14.86 217 ASN A O 1
ATOM 1424 N N . SER A 1 218 ? 35.851 52.246 22.044 1.00 13.17 218 SER A N 1
ATOM 1425 C CA . SER A 1 218 ? 37.229 51.790 22.122 1.00 15.94 218 SER A CA 1
ATOM 1426 C C . SER A 1 218 ? 38.024 52.698 23.046 1.00 14.55 218 SER A C 1
ATOM 1427 O O . SER A 1 218 ? 37.698 53.876 23.220 1.00 14.14 218 SER A O 1
ATOM 1430 N N A ASP A 1 219 ? 39.073 52.128 23.640 0.51 13.62 219 ASP A N 1
ATOM 1431 N N B ASP A 1 219 ? 39.072 52.139 23.649 0.49 15.63 219 ASP A N 1
ATOM 1432 C CA A ASP A 1 219 ? 40.020 52.884 24.445 0.51 12.94 219 ASP A CA 1
ATOM 1433 C CA B ASP A 1 219 ? 39.990 52.947 24.440 0.49 14.23 219 ASP A CA 1
ATOM 1434 C C A ASP A 1 219 ? 41.043 53.633 23.602 0.51 14.90 219 ASP A C 1
ATOM 1435 C C B ASP A 1 219 ? 41.000 53.696 23.584 0.49 13.66 219 ASP A C 1
ATOM 1436 O O A ASP A 1 219 ? 41.803 54.438 24.151 0.51 13.70 219 ASP A O 1
ATOM 1437 O O B ASP A 1 219 ? 41.709 54.562 24.108 0.49 13.76 219 ASP A O 1
ATOM 1446 N N . LYS A 1 220 ? 41.082 53.387 22.292 1.00 14.38 220 LYS A N 1
ATOM 1447 C CA . LYS A 1 220 ? 42.043 54.017 21.400 1.00 12.76 220 LYS A CA 1
ATOM 1448 C C . LYS A 1 220 ? 41.368 54.385 20.089 1.00 11.80 220 LYS A C 1
ATOM 1449 O O . LYS A 1 220 ? 40.511 53.648 19.592 1.00 10.68 220 LYS A O 1
ATOM 1455 N N . PHE A 1 221 ? 41.758 55.531 19.537 1.00 11.11 221 PHE A N 1
ATOM 1456 C CA . PHE A 1 221 ? 41.452 55.863 18.149 1.00 11.64 221 PHE A CA 1
ATOM 1457 C C . PHE A 1 221 ? 42.616 56.694 17.636 1.00 10.95 221 PHE A C 1
ATOM 1458 O O . PHE A 1 221 ? 42.748 57.868 17.996 1.00 9.48 221 PHE A O 1
ATOM 1466 N N . ALA A 1 222 ? 43.458 56.085 16.808 1.00 11.37 222 ALA A N 1
ATOM 1467 C CA . ALA A 1 222 ? 44.748 56.658 16.431 1.00 10.76 222 ALA A CA 1
ATOM 1468 C C . ALA A 1 222 ? 44.903 56.656 14.917 1.00 9.80 222 ALA A C 1
ATOM 1469 O O . ALA A 1 222 ? 45.640 55.836 14.356 1.00 8.95 222 ALA A O 1
ATOM 1471 N N . PRO A 1 223 ? 44.226 57.567 14.220 1.00 9.76 223 PRO A N 1
ATOM 1472 C CA . PRO A 1 223 ? 44.536 57.765 12.801 1.00 9.26 223 PRO A CA 1
ATOM 1473 C C . PRO A 1 223 ? 45.981 58.217 12.656 1.00 9.84 223 PRO A C 1
ATOM 1474 O O . PRO A 1 223 ? 46.479 59.003 13.464 1.00 10.34 223 PRO A O 1
ATOM 1478 N N . LEU A 1 224 ? 46.660 57.696 11.627 1.00 9.67 224 LEU A N 1
ATOM 1479 C CA . LEU A 1 224 ? 48.085 57.979 11.452 1.00 9.93 224 LEU A CA 1
ATOM 1480 C C . LEU A 1 224 ? 48.366 59.474 11.537 1.00 10.45 224 LEU A C 1
ATOM 1481 O O . LEU A 1 224 ? 49.225 59.915 12.308 1.00 10.52 224 LEU A O 1
ATOM 1486 N N . VAL A 1 225 ? 47.637 60.270 10.753 1.00 10.17 225 VAL A N 1
ATOM 1487 C CA . VAL A 1 225 ? 47.874 61.707 10.696 1.00 10.43 225 VAL A CA 1
ATOM 1488 C C . VAL A 1 225 ? 47.560 62.405 12.014 1.00 10.42 225 VAL A C 1
ATOM 1489 O O . VAL A 1 225 ? 48.023 63.530 12.237 1.00 11.84 225 VAL A O 1
ATOM 1493 N N . LEU A 1 226 ? 46.826 61.756 12.919 1.00 10.34 226 LEU A N 1
ATOM 1494 C CA . LEU A 1 226 ? 46.571 62.307 14.244 1.00 11.44 226 LEU A CA 1
ATOM 1495 C C . LEU A 1 226 ? 47.405 61.651 15.338 1.00 11.45 226 LEU A C 1
ATOM 1496 O O . LEU A 1 226 ? 47.334 62.083 16.494 1.00 10.88 226 LEU A O 1
ATOM 1501 N N . GLY A 1 227 ? 48.196 60.631 15.009 1.00 11.93 227 GLY A N 1
ATOM 1502 C CA . GLY A 1 227 ? 49.013 59.969 16.002 1.00 10.03 227 GLY A CA 1
ATOM 1503 C C . GLY A 1 227 ? 50.243 60.769 16.396 1.00 10.56 227 GLY A C 1
ATOM 1504 O O . GLY A 1 227 ? 50.598 61.775 15.781 1.00 11.20 227 GLY A O 1
ATOM 1505 N N . ASP A 1 228 ? 50.899 60.291 17.451 1.00 10.56 228 ASP A N 1
ATOM 1506 C CA . ASP A 1 228 ? 52.102 60.916 17.989 1.00 10.84 228 ASP A CA 1
ATOM 1507 C C . ASP A 1 228 ? 53.311 60.404 17.215 1.00 11.80 228 ASP A C 1
ATOM 1508 O O . ASP A 1 228 ? 53.631 59.213 17.275 1.00 11.54 228 ASP A O 1
ATOM 1513 N N . PHE A 1 229 ? 53.996 61.310 16.510 1.00 11.71 229 PHE A N 1
ATOM 1514 C CA . PHE A 1 229 ? 55.089 60.889 15.637 1.00 12.98 229 PHE A CA 1
ATOM 1515 C C . PHE A 1 229 ? 56.235 60.262 16.420 1.00 12.34 229 PHE A C 1
ATOM 1516 O O . PHE A 1 229 ? 56.927 59.378 15.899 1.00 11.63 229 PHE A O 1
ATOM 1524 N N . ARG A 1 230 ? 56.458 60.704 17.660 1.00 12.38 230 ARG A N 1
ATOM 1525 C CA . ARG A 1 230 ? 57.540 60.135 18.457 1.00 13.40 230 ARG A CA 1
ATOM 1526 C C . ARG A 1 230 ? 57.323 58.645 18.692 1.00 13.40 230 ARG A C 1
ATOM 1527 O O . ARG A 1 230 ? 58.280 57.862 18.679 1.00 13.43 230 ARG A O 1
ATOM 1535 N N . ILE A 1 231 ? 56.073 58.233 18.897 1.00 13.74 231 ILE A N 1
ATOM 1536 C CA . ILE A 1 231 ? 55.784 56.811 19.050 1.00 12.85 231 ILE A CA 1
ATOM 1537 C C . ILE A 1 231 ? 55.744 56.117 17.695 1.00 13.13 231 ILE A C 1
ATOM 1538 O O . ILE A 1 231 ? 56.288 55.019 17.532 1.00 13.74 231 ILE A O 1
ATOM 1543 N N . GLN A 1 232 ? 55.108 56.744 16.702 1.00 12.34 232 GLN A N 1
ATOM 1544 C CA . GLN A 1 232 ? 54.776 56.047 15.463 1.00 10.66 232 GLN A CA 1
ATOM 1545 C C . GLN A 1 232 ? 55.965 55.877 14.527 1.00 11.05 232 GLN A C 1
ATOM 1546 O O . GLN A 1 232 ? 56.013 54.888 13.787 1.00 9.82 232 GLN A O 1
ATOM 1552 N N . THR A 1 233 ? 56.916 56.819 14.533 1.00 11.43 233 THR A N 1
ATOM 1553 C CA . THR A 1 233 ? 57.968 56.874 13.518 1.00 12.42 233 THR A CA 1
ATOM 1554 C C . THR A 1 233 ? 58.692 55.535 13.366 1.00 11.65 233 THR A C 1
ATOM 1555 O O . THR A 1 233 ? 58.716 54.993 12.253 1.00 10.58 233 THR A O 1
ATOM 1559 N N . PRO A 1 234 ? 59.268 54.946 14.427 1.00 12.27 234 PRO A N 1
ATOM 1560 C CA . PRO A 1 234 ? 59.951 53.657 14.216 1.00 10.82 234 PRO A CA 1
ATOM 1561 C C . PRO A 1 234 ? 58.998 52.529 13.854 1.00 9.57 234 PRO A C 1
ATOM 1562 O O . PRO A 1 234 ? 59.358 51.655 13.054 1.00 10.97 234 PRO A O 1
ATOM 1566 N N . ILE A 1 235 ? 57.786 52.527 14.413 1.00 11.08 235 ILE A N 1
ATOM 1567 C CA . ILE A 1 235 ? 56.819 51.476 14.097 1.00 10.02 235 ILE A CA 1
ATOM 1568 C C . ILE A 1 235 ? 56.410 51.556 12.629 1.00 9.44 235 ILE A C 1
ATOM 1569 O O . ILE A 1 235 ? 56.364 50.542 11.917 1.00 8.44 235 ILE A O 1
ATOM 1574 N N . ILE A 1 236 ? 56.121 52.770 12.152 1.00 9.04 236 ILE A N 1
ATOM 1575 C CA . ILE A 1 236 ? 55.752 52.952 10.751 1.00 9.15 236 ILE A CA 1
ATOM 1576 C C . ILE A 1 236 ? 56.916 52.591 9.838 1.00 9.12 236 ILE A C 1
ATOM 1577 O O . ILE A 1 236 ? 56.721 51.975 8.786 1.00 8.91 236 ILE A O 1
ATOM 1582 N N . ILE A 1 237 ? 58.139 52.978 10.211 1.00 8.90 237 ILE A N 1
ATOM 1583 C CA . ILE A 1 237 ? 59.304 52.622 9.403 1.00 9.42 237 ILE A CA 1
ATOM 1584 C C . ILE A 1 237 ? 59.419 51.107 9.282 1.00 9.35 237 ILE A C 1
ATOM 1585 O O . ILE A 1 237 ? 59.647 50.567 8.191 1.00 8.62 237 ILE A O 1
ATOM 1590 N N . GLU A 1 238 ? 59.249 50.399 10.402 1.00 9.25 238 GLU A N 1
ATOM 1591 C CA . GLU A 1 238 ? 59.295 48.939 10.374 1.00 10.40 238 GLU A CA 1
ATOM 1592 C C . GLU A 1 238 ? 58.244 48.374 9.424 1.00 9.06 238 GLU A C 1
ATOM 1593 O O . GLU A 1 238 ? 58.545 47.526 8.569 1.00 9.55 238 GLU A O 1
ATOM 1599 N N . ALA A 1 239 ? 56.996 48.842 9.562 1.00 8.38 239 ALA A N 1
ATOM 1600 C CA . ALA A 1 239 ? 55.935 48.416 8.655 1.00 10.10 239 ALA A CA 1
ATOM 1601 C C . ALA A 1 239 ? 56.284 48.705 7.199 1.00 8.89 239 ALA A C 1
ATOM 1602 O O . ALA A 1 239 ? 55.946 47.913 6.311 1.00 8.21 239 ALA A O 1
ATOM 1604 N N . HIS A 1 240 ? 56.962 49.827 6.935 1.00 9.27 240 HIS A N 1
ATOM 1605 C CA . HIS A 1 240 ? 57.327 50.168 5.565 1.00 9.03 240 HIS A CA 1
ATOM 1606 C C . HIS A 1 240 ? 58.384 49.225 5.015 1.00 9.31 240 HIS A C 1
ATOM 1607 O O . HIS A 1 240 ? 58.326 48.849 3.842 1.00 9.09 240 HIS A O 1
ATOM 1614 N N . GLU A 1 241 ? 59.389 48.875 5.822 1.00 9.34 241 GLU A N 1
ATOM 1615 C CA . GLU A 1 241 ? 60.422 47.976 5.319 1.00 9.71 241 GLU A CA 1
ATOM 1616 C C . GLU A 1 241 ? 59.858 46.576 5.078 1.00 9.75 241 GLU A C 1
ATOM 1617 O O . GLU A 1 241 ? 60.194 45.920 4.076 1.00 10.18 241 GLU A O 1
ATOM 1623 N N . ARG A 1 242 ? 58.961 46.117 5.961 1.00 10.42 242 ARG A N 1
ATOM 1624 C CA . ARG A 1 242 ? 58.331 44.815 5.745 1.00 11.58 242 ARG A CA 1
ATOM 1625 C C . ARG A 1 242 ? 57.442 44.818 4.509 1.00 11.10 242 ARG A C 1
ATOM 1626 O O . ARG A 1 242 ? 57.582 43.947 3.632 1.00 12.45 242 ARG A O 1
ATOM 1634 N N . ALA A 1 243 ? 56.499 45.769 4.440 1.00 9.95 243 ALA A N 1
ATOM 1635 C CA . ALA A 1 243 ? 55.689 45.911 3.237 1.00 11.32 243 ALA A CA 1
ATOM 1636 C C . ALA A 1 243 ? 56.570 46.046 2.007 1.00 12.44 243 ALA A C 1
ATOM 1637 O O . ALA A 1 243 ? 56.232 45.533 0.938 1.00 12.05 243 ALA A O 1
ATOM 1639 N N . TYR A 1 244 ? 57.717 46.713 2.148 1.00 11.09 244 TYR A N 1
ATOM 1640 C CA . TYR A 1 244 ? 58.652 46.847 1.037 1.00 11.55 244 TYR A CA 1
ATOM 1641 C C . TYR A 1 244 ? 59.108 45.484 0.539 1.00 11.84 244 TYR A C 1
ATOM 1642 O O . TYR A 1 244 ? 59.001 45.182 -0.654 1.00 12.46 244 TYR A O 1
ATOM 1651 N N . ASP A 1 245 ? 59.615 44.642 1.445 1.00 11.25 245 ASP A N 1
ATOM 1652 C CA . ASP A 1 245 ? 60.013 43.293 1.048 1.00 12.18 245 ASP A CA 1
ATOM 1653 C C . ASP A 1 245 ? 58.856 42.544 0.395 1.00 13.19 245 ASP A C 1
ATOM 1654 O O . ASP A 1 245 ? 59.025 41.902 -0.650 1.00 13.44 245 ASP A O 1
ATOM 1659 N N . VAL A 1 246 ? 57.663 42.632 0.988 1.00 13.21 246 VAL A N 1
ATOM 1660 C CA . VAL A 1 246 ? 56.529 41.873 0.464 1.00 13.89 246 VAL A CA 1
ATOM 1661 C C . VAL A 1 246 ? 56.161 42.345 -0.942 1.00 14.61 246 VAL A C 1
ATOM 1662 O O . VAL A 1 246 ? 55.885 41.533 -1.836 1.00 14.63 246 VAL A O 1
ATOM 1666 N N . ILE A 1 247 ? 56.180 43.660 -1.166 1.00 13.10 247 ILE A N 1
ATOM 1667 C CA . ILE A 1 247 ? 55.789 44.220 -2.458 1.00 13.86 247 ILE A CA 1
ATOM 1668 C C . ILE A 1 247 ? 56.836 43.899 -3.518 1.00 15.63 247 ILE A C 1
ATOM 1669 O O . ILE A 1 247 ? 56.501 43.495 -4.638 1.00 15.53 247 ILE A O 1
ATOM 1674 N N . ARG A 1 248 ? 58.117 44.097 -3.188 1.00 16.21 248 ARG A N 1
ATOM 1675 C CA . ARG A 1 248 ? 59.191 43.683 -4.087 1.00 15.64 248 ARG A CA 1
ATOM 1676 C C . ARG A 1 248 ? 59.035 42.221 -4.479 1.00 17.34 248 ARG A C 1
ATOM 1677 O O . ARG A 1 248 ? 59.209 41.859 -5.649 1.00 19.37 248 ARG A O 1
ATOM 1685 N N . ARG A 1 249 ? 58.687 41.369 -3.511 1.00 16.33 249 ARG A N 1
ATOM 1686 C CA . ARG A 1 249 ? 58.481 39.955 -3.801 1.00 17.49 249 ARG A CA 1
ATOM 1687 C C . ARG A 1 249 ? 57.330 39.758 -4.780 1.00 18.08 249 ARG A C 1
ATOM 1688 O O . ARG A 1 249 ? 57.460 39.036 -5.775 1.00 17.59 249 ARG A O 1
ATOM 1696 N N . GLU A 1 250 ? 56.191 40.406 -4.518 1.00 17.69 250 GLU A N 1
ATOM 1697 C CA . GLU A 1 250 ? 54.998 40.165 -5.321 1.00 18.71 250 GLU A CA 1
ATOM 1698 C C . GLU A 1 250 ? 55.068 40.808 -6.701 1.00 19.13 250 GLU A C 1
ATOM 1699 O O . GLU A 1 250 ? 54.295 40.424 -7.585 1.00 17.94 250 GLU A O 1
ATOM 1705 N N . THR A 1 251 ? 55.967 41.770 -6.914 1.00 18.46 251 THR A N 1
ATOM 1706 C CA . THR A 1 251 ? 56.148 42.376 -8.228 1.00 18.96 251 THR A CA 1
ATOM 1707 C C . THR A 1 251 ? 57.472 41.979 -8.872 1.00 21.80 251 THR A C 1
ATOM 1708 O O . THR A 1 251 ? 57.972 42.702 -9.737 1.00 22.81 251 THR A O 1
ATOM 1712 N N . GLY A 1 252 ? 58.050 40.850 -8.463 1.00 21.37 252 GLY A N 1
ATOM 1713 C CA . GLY A 1 252 ? 59.274 40.341 -9.056 1.00 20.78 252 GLY A CA 1
ATOM 1714 C C . GLY A 1 252 ? 60.422 41.329 -9.124 1.00 20.89 252 GLY A C 1
ATOM 1715 O O . GLY A 1 252 ? 61.258 41.255 -10.031 1.00 21.09 252 GLY A O 1
ATOM 1716 N N . GLY A 1 253 ? 60.465 42.268 -8.179 1.00 20.91 253 GLY A N 1
ATOM 1717 C CA . GLY A 1 253 ? 61.525 43.255 -8.116 1.00 17.66 253 GLY A CA 1
ATOM 1718 C C . GLY A 1 253 ? 61.588 44.234 -9.267 1.00 19.68 253 GLY A C 1
ATOM 1719 O O . GLY A 1 253 ? 62.576 44.964 -9.381 1.00 19.74 253 GLY A O 1
ATOM 1720 N N . ARG A 1 254 ? 60.566 44.285 -10.120 1.00 20.54 254 ARG A N 1
ATOM 1721 C CA . ARG A 1 254 ? 60.582 45.149 -11.294 1.00 19.55 254 ARG A CA 1
ATOM 1722 C C . ARG A 1 254 ? 59.911 46.496 -11.057 1.00 19.49 254 ARG A C 1
ATOM 1723 O O . ARG A 1 254 ? 59.907 47.336 -11.963 1.00 19.91 254 ARG A O 1
ATOM 1731 N N . THR A 1 255 ? 59.355 46.730 -9.871 1.00 18.99 255 THR A N 1
ATOM 1732 C CA . THR A 1 255 ? 58.617 47.954 -9.584 1.00 14.52 255 THR A CA 1
ATOM 1733 C C . THR A 1 255 ? 59.301 48.726 -8.465 1.00 13.18 255 THR A C 1
ATOM 1734 O O . THR A 1 255 ? 59.533 48.159 -7.382 1.00 14.01 255 THR A O 1
ATOM 1738 N N . PRO A 1 256 ? 59.643 49.997 -8.666 1.00 12.04 256 PRO A N 1
ATOM 1739 C CA . PRO A 1 256 ? 60.220 50.785 -7.570 1.00 12.27 256 PRO A CA 1
ATOM 1740 C C . PRO A 1 256 ? 59.221 50.947 -6.434 1.00 10.99 256 PRO A C 1
ATOM 1741 O O . PRO A 1 256 ? 58.063 51.315 -6.646 1.00 11.00 256 PRO A O 1
ATOM 1745 N N . VAL A 1 257 ? 59.679 50.660 -5.220 1.00 9.85 257 VAL A N 1
ATOM 1746 C CA . VAL A 1 257 ? 58.866 50.769 -4.018 1.00 10.54 257 VAL A CA 1
ATOM 1747 C C . VAL A 1 257 ? 59.585 51.684 -3.040 1.00 10.60 257 VAL A C 1
ATOM 1748 O O . VAL A 1 257 ? 60.799 51.565 -2.842 1.00 11.58 257 VAL A O 1
ATOM 1752 N N . GLY A 1 258 ? 58.843 52.596 -2.441 1.00 8.99 258 GLY A N 1
ATOM 1753 C CA . GLY A 1 258 ? 59.415 53.506 -1.480 1.00 10.11 258 GLY A CA 1
ATOM 1754 C C . GLY A 1 258 ? 58.339 54.178 -0.670 1.00 9.47 258 GLY A C 1
ATOM 1755 O O . GLY A 1 258 ? 57.229 53.663 -0.529 1.00 10.21 258 GLY A O 1
ATOM 1756 N N . LEU A 1 259 ? 58.682 55.340 -0.126 1.00 8.11 259 LEU A N 1
ATOM 1757 C CA . LEU A 1 259 ? 57.738 56.179 0.591 1.00 9.80 259 LEU A CA 1
ATOM 1758 C C . LEU A 1 259 ? 57.936 57.625 0.165 1.00 10.00 259 LEU A C 1
ATOM 1759 O O . LEU A 1 259 ? 58.952 57.989 -0.433 1.00 10.85 259 LEU A O 1
ATOM 1764 N N . THR A 1 260 ? 56.951 58.453 0.484 1.00 9.53 260 THR A N 1
ATOM 1765 C CA . THR A 1 260 ? 57.052 59.888 0.290 1.00 9.48 260 THR A CA 1
ATOM 1766 C C . THR A 1 260 ? 57.071 60.579 1.645 1.00 10.87 260 THR A C 1
ATOM 1767 O O . THR A 1 260 ? 56.481 60.096 2.615 1.00 10.12 260 THR A O 1
ATOM 1771 N N . ILE A 1 261 ? 57.766 61.712 1.706 1.00 10.88 261 ILE A N 1
ATOM 1772 C CA . ILE A 1 261 ? 57.844 62.503 2.925 1.00 10.41 261 ILE A CA 1
ATOM 1773 C C . ILE A 1 261 ? 57.669 63.970 2.567 1.00 10.62 261 ILE A C 1
ATOM 1774 O O . ILE A 1 261 ? 58.061 64.420 1.486 1.00 9.36 261 ILE A O 1
ATOM 1779 N N . ALA A 1 262 ? 57.055 64.715 3.482 1.00 9.84 262 ALA A N 1
ATOM 1780 C CA . ALA A 1 262 ? 56.995 66.163 3.360 1.00 9.19 262 ALA A CA 1
ATOM 1781 C C . ALA A 1 262 ? 58.358 66.744 3.707 1.00 9.68 262 ALA A C 1
ATOM 1782 O O . ALA A 1 262 ? 58.940 66.404 4.742 1.00 9.61 262 ALA A O 1
ATOM 1784 N N . VAL A 1 263 ? 58.879 67.600 2.832 1.00 10.37 263 VAL A N 1
ATOM 1785 C CA . VAL A 1 263 ? 60.194 68.203 3.017 1.00 10.05 263 VAL A CA 1
ATOM 1786 C C . VAL A 1 263 ? 60.072 69.698 2.772 1.00 10.88 263 VAL A C 1
ATOM 1787 O O . VAL A 1 263 ? 59.659 70.120 1.686 1.00 10.79 263 VAL A O 1
ATOM 1791 N N . ASN A 1 264 ? 60.423 70.495 3.774 1.00 11.23 264 ASN A N 1
ATOM 1792 C CA . ASN A 1 264 ? 60.568 71.923 3.563 1.00 12.08 264 ASN A CA 1
ATOM 1793 C C . ASN A 1 264 ? 61.945 72.230 2.988 1.00 12.36 264 ASN A C 1
ATOM 1794 O O . ASN A 1 264 ? 62.871 71.416 3.049 1.00 12.28 264 ASN A O 1
ATOM 1799 N N . ASP A 1 265 ? 62.070 73.424 2.420 1.00 13.20 265 ASP A N 1
ATOM 1800 C CA . ASP A 1 265 ? 63.376 74.065 2.326 1.00 13.90 265 ASP A CA 1
ATOM 1801 C C . ASP A 1 265 ? 63.648 74.648 3.705 1.00 13.47 265 ASP A C 1
ATOM 1802 O O . ASP A 1 265 ? 63.187 75.744 4.038 1.00 13.97 265 ASP A O 1
ATOM 1807 N N . GLU A 1 266 ? 64.352 73.883 4.534 1.00 14.31 266 GLU A N 1
ATOM 1808 C CA . GLU A 1 266 ? 64.642 74.311 5.893 1.00 16.51 266 GLU A CA 1
ATOM 1809 C C . GLU A 1 266 ? 65.829 75.265 5.888 1.00 17.24 266 GLU A C 1
ATOM 1810 O O . GLU A 1 266 ? 66.893 74.948 5.346 1.00 18.40 266 GLU A O 1
ATOM 1816 N N . ARG A 1 267 ? 65.636 76.439 6.478 1.00 18.17 267 ARG A N 1
ATOM 1817 C CA . ARG A 1 267 ? 66.649 77.481 6.515 1.00 19.36 267 ARG A CA 1
ATOM 1818 C C . ARG A 1 267 ? 66.857 77.921 7.954 1.00 19.31 267 ARG A C 1
ATOM 1819 O O . ARG A 1 267 ? 65.899 78.018 8.726 1.00 17.55 267 ARG A O 1
ATOM 1827 N N . ALA A 1 268 ? 68.112 78.179 8.311 1.00 21.16 268 ALA A N 1
ATOM 1828 C CA . ALA A 1 268 ? 68.416 78.691 9.640 1.00 20.09 268 ALA A CA 1
ATOM 1829 C C . ALA A 1 268 ? 67.818 80.082 9.810 1.00 19.30 268 ALA A C 1
ATOM 1830 O O . ALA A 1 268 ? 68.119 80.996 9.037 1.00 20.64 268 ALA A O 1
ATOM 1832 N N . GLY A 1 269 ? 66.959 80.232 10.817 1.00 20.77 269 GLY A N 1
ATOM 1833 C CA . GLY A 1 269 ? 66.291 81.492 11.085 1.00 21.49 269 GLY A CA 1
ATOM 1834 C C . GLY A 1 269 ? 66.952 82.285 12.193 1.00 25.42 269 GLY A C 1
ATOM 1835 O O . GLY A 1 269 ? 66.754 83.499 12.305 1.00 25.13 269 GLY A O 1
ATOM 1836 N N . THR A 1 270 ? 67.724 81.599 13.031 1.00 26.45 270 THR A N 1
ATOM 1837 C CA . THR A 1 270 ? 68.597 82.196 14.030 1.00 29.66 270 THR A CA 1
ATOM 1838 C C . THR A 1 270 ? 69.887 81.391 14.055 1.00 30.06 270 THR A C 1
ATOM 1839 O O . THR A 1 270 ? 69.878 80.200 13.719 1.00 27.39 270 THR A O 1
ATOM 1843 N N . PRO A 1 271 ? 71.014 82.009 14.437 1.00 30.88 271 PRO A N 1
ATOM 1844 C CA . PRO A 1 271 ? 72.306 81.310 14.313 1.00 30.46 271 PRO A CA 1
ATOM 1845 C C . PRO A 1 271 ? 72.352 79.971 15.025 1.00 30.59 271 PRO A C 1
ATOM 1846 O O . PRO A 1 271 ? 73.042 79.055 14.561 1.00 25.36 271 PRO A O 1
ATOM 1850 N N . ASP A 1 272 ? 71.627 79.823 16.126 1.00 31.54 272 ASP A N 1
ATOM 1851 C CA . ASP A 1 272 ? 71.570 78.568 16.876 1.00 31.04 272 ASP A CA 1
ATOM 1852 C C . ASP A 1 272 ? 70.356 77.739 16.473 1.00 31.73 272 ASP A C 1
ATOM 1853 O O . ASP A 1 272 ? 69.644 77.199 17.318 1.00 32.09 272 ASP A O 1
ATOM 1858 N N . ALA A 1 273 ? 70.108 77.633 15.170 1.00 31.13 273 ALA A N 1
ATOM 1859 C CA . ALA A 1 273 ? 68.939 76.912 14.686 1.00 26.37 273 ALA A CA 1
ATOM 1860 C C . ALA A 1 273 ? 69.034 75.431 15.031 1.00 24.28 273 ALA A C 1
ATOM 1861 O O . ALA A 1 273 ? 70.111 74.830 14.980 1.00 21.44 273 ALA A O 1
ATOM 1863 N N . GLY A 1 274 ? 67.895 74.843 15.389 1.00 22.71 274 GLY A N 1
ATOM 1864 C CA . GLY A 1 274 ? 67.848 73.441 15.754 1.00 21.35 274 GLY A CA 1
ATOM 1865 C C . GLY A 1 274 ? 67.679 72.525 14.561 1.00 18.80 274 GLY A C 1
ATOM 1866 O O . GLY A 1 274 ? 66.885 71.580 14.602 1.00 19.66 274 GLY A O 1
ATOM 1867 N N . LEU A 1 275 ? 68.436 72.793 13.494 1.00 17.11 275 LEU A N 1
ATOM 1868 C CA . LEU A 1 275 ? 68.278 72.039 12.253 1.00 17.90 275 LEU A CA 1
ATOM 1869 C C . LEU A 1 275 ? 68.546 70.553 12.458 1.00 16.10 275 LEU A C 1
ATOM 1870 O O . LEU A 1 275 ? 67.751 69.709 12.029 1.00 16.81 275 LEU A O 1
ATOM 1875 N N . ASP A 1 276 ? 69.668 70.214 13.100 1.00 15.94 276 ASP A N 1
ATOM 1876 C CA . ASP A 1 276 ? 69.980 68.814 13.386 1.00 16.79 276 ASP A CA 1
ATOM 1877 C C . ASP A 1 276 ? 68.809 68.113 14.070 1.00 15.11 276 ASP A C 1
ATOM 1878 O O . ASP A 1 276 ? 68.355 67.046 13.630 1.00 15.61 276 ASP A O 1
ATOM 1883 N N . ALA A 1 277 ? 68.294 68.719 15.144 1.00 14.60 277 ALA A N 1
ATOM 1884 C CA . ALA A 1 277 ? 67.196 68.118 15.892 1.00 15.63 277 ALA A CA 1
ATOM 1885 C C . ALA A 1 277 ? 65.939 67.990 15.040 1.00 15.37 277 ALA A C 1
ATOM 1886 O O . ALA A 1 277 ? 65.261 66.958 15.083 1.00 14.81 277 ALA A O 1
ATOM 1888 N N . LYS A 1 278 ? 65.606 69.027 14.265 1.00 15.01 278 LYS A N 1
ATOM 1889 C CA . LYS A 1 278 ? 64.403 68.962 13.440 1.00 15.53 278 LYS A CA 1
ATOM 1890 C C . LYS A 1 278 ? 64.513 67.867 12.390 1.00 15.18 278 LYS A C 1
ATOM 1891 O O . LYS A 1 278 ? 63.527 67.184 12.087 1.00 16.39 278 LYS A O 1
ATOM 1897 N N . LEU A 1 279 ? 65.707 67.688 11.824 1.00 13.85 279 LEU A N 1
ATOM 1898 C CA . LEU A 1 279 ? 65.898 66.651 10.818 1.00 13.13 279 LEU A CA 1
ATOM 1899 C C . LEU A 1 279 ? 65.809 65.260 11.431 1.00 13.16 279 LEU A C 1
ATOM 1900 O O . LEU A 1 279 ? 65.243 64.347 10.820 1.00 12.24 279 LEU A O 1
ATOM 1905 N N . GLU A 1 280 ? 66.356 65.072 12.636 1.00 14.70 280 GLU A N 1
ATOM 1906 C CA . GLU A 1 280 ? 66.167 63.785 13.301 1.00 16.07 280 GLU A CA 1
ATOM 1907 C C . GLU A 1 280 ? 64.698 63.551 13.636 1.00 14.50 280 GLU A C 1
ATOM 1908 O O . GLU A 1 280 ? 64.213 62.415 13.580 1.00 12.08 280 GLU A O 1
ATOM 1914 N N . ASP A 1 281 ? 63.974 64.619 13.975 1.00 14.02 281 ASP A N 1
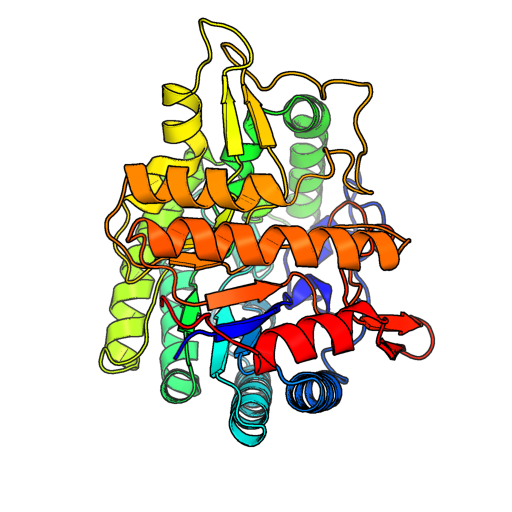ATOM 1915 C CA . ASP A 1 281 ? 62.558 64.484 14.294 1.00 14.86 281 ASP A CA 1
ATOM 1916 C C . ASP A 1 281 ? 61.743 64.095 13.067 1.00 13.99 281 ASP A C 1
ATOM 1917 O O . ASP A 1 281 ? 60.834 63.262 13.157 1.00 13.21 281 ASP A O 1
ATOM 1922 N N . ALA A 1 282 ? 62.060 64.677 11.907 1.00 13.00 282 ALA A N 1
ATOM 1923 C CA . ALA A 1 282 ? 61.105 64.738 10.812 1.00 12.51 282 ALA A CA 1
ATOM 1924 C C . ALA A 1 282 ? 61.581 64.178 9.478 1.00 10.79 282 ALA A C 1
ATOM 1925 O O . ALA A 1 282 ? 60.739 63.953 8.602 1.00 10.42 282 ALA A O 1
ATOM 1927 N N . VAL A 1 283 ? 62.880 63.957 9.278 1.00 11.31 283 VAL A N 1
ATOM 1928 C CA . VAL A 1 283 ? 63.367 63.643 7.935 1.00 11.25 283 VAL A CA 1
ATOM 1929 C C . VAL A 1 283 ? 64.296 62.434 7.931 1.00 11.44 283 VAL A C 1
ATOM 1930 O O . VAL A 1 283 ? 64.058 61.458 7.208 1.00 11.38 283 VAL A O 1
ATOM 1934 N N . LEU A 1 284 ? 65.359 62.498 8.733 1.00 11.81 284 LEU A N 1
ATOM 1935 C CA . LEU A 1 284 ? 66.464 61.548 8.601 1.00 12.13 284 LEU A CA 1
ATOM 1936 C C . LEU A 1 284 ? 66.054 60.091 8.791 1.00 11.61 284 LEU A C 1
ATOM 1937 O O . LEU A 1 284 ? 66.495 59.247 7.990 1.00 10.81 284 LEU A O 1
ATOM 1942 N N . PRO A 1 285 ? 65.251 59.712 9.799 1.00 13.23 285 PRO A N 1
ATOM 1943 C CA . PRO A 1 285 ? 64.861 58.294 9.895 1.00 12.41 285 PRO A CA 1
ATOM 1944 C C . PRO A 1 285 ? 64.144 57.787 8.658 1.00 12.23 285 PRO A C 1
ATOM 1945 O O . PRO A 1 285 ? 64.362 56.643 8.240 1.00 10.95 285 PRO A O 1
ATOM 1949 N N . TRP A 1 286 ? 63.303 58.623 8.050 1.00 10.67 286 TRP A N 1
ATOM 1950 C CA . TRP A 1 286 ? 62.560 58.206 6.867 1.00 12.31 286 TRP A CA 1
ATOM 1951 C C . TRP A 1 286 ? 63.476 58.067 5.660 1.00 10.86 286 TRP A C 1
ATOM 1952 O O . TRP A 1 286 ? 63.359 57.107 4.889 1.00 9.29 286 TRP A O 1
ATOM 1963 N N . VAL A 1 287 ? 64.390 59.020 5.480 1.00 11.42 287 VAL A N 1
ATOM 1964 C CA . VAL A 1 287 ? 65.329 58.962 4.368 1.00 11.98 287 VAL A CA 1
ATOM 1965 C C . VAL A 1 287 ? 66.272 57.771 4.511 1.00 11.93 287 VAL A C 1
ATOM 1966 O O . VAL A 1 287 ? 66.664 57.156 3.511 1.00 13.72 287 VAL A O 1
ATOM 1970 N N . ARG A 1 288 ? 66.619 57.401 5.744 1.00 12.15 288 ARG A N 1
ATOM 1971 C CA . ARG A 1 288 ? 67.558 56.312 5.984 1.00 12.16 288 ARG A CA 1
ATOM 1972 C C . ARG A 1 288 ? 66.914 54.930 5.940 1.00 13.14 288 ARG A C 1
ATOM 1973 O O . ARG A 1 288 ? 67.641 53.932 5.907 1.00 14.47 288 ARG A O 1
ATOM 1981 N N . ALA A 1 289 ? 65.586 54.844 5.922 1.00 12.74 289 ALA A N 1
ATOM 1982 C CA . ALA A 1 289 ? 64.920 53.552 5.835 1.00 11.34 289 ALA A CA 1
ATOM 1983 C C . ALA A 1 289 ? 65.184 52.896 4.482 1.00 11.47 289 ALA A C 1
ATOM 1984 O O . ALA A 1 289 ? 65.562 53.549 3.505 1.00 11.85 289 ALA A O 1
ATOM 1986 N N . ARG A 1 290 ? 64.978 51.582 4.434 1.00 10.14 290 ARG A N 1
ATOM 1987 C CA . ARG A 1 290 ? 65.168 50.841 3.195 1.00 10.43 290 ARG A CA 1
ATOM 1988 C C . ARG A 1 290 ? 64.093 51.215 2.182 1.00 11.55 290 ARG A C 1
ATOM 1989 O O . ARG A 1 290 ? 62.935 51.450 2.538 1.00 11.44 290 ARG A O 1
ATOM 1997 N N . GLY A 1 291 ? 64.484 51.277 0.911 1.00 9.85 291 GLY A N 1
ATOM 1998 C CA . GLY A 1 291 ? 63.563 51.666 -0.139 1.00 10.04 291 GLY A CA 1
ATOM 1999 C C . GLY A 1 291 ? 64.246 51.975 -1.454 1.00 10.48 291 GLY A C 1
ATOM 2000 O O . GLY A 1 291 ? 65.458 52.208 -1.493 1.00 10.25 291 GLY A O 1
ATOM 2001 N N . ASP A 1 292 ? 63.477 51.983 -2.543 1.00 10.72 292 ASP A N 1
ATOM 2002 C CA . ASP A 1 292 ? 64.039 52.235 -3.864 1.00 10.30 292 ASP A CA 1
ATOM 2003 C C . ASP A 1 292 ? 64.118 53.713 -4.215 1.00 11.47 292 ASP A C 1
ATOM 2004 O O . ASP A 1 292 ? 64.862 54.073 -5.133 1.00 11.38 292 ASP A O 1
ATOM 2009 N N . PHE A 1 293 ? 63.370 54.570 -3.525 1.00 10.79 293 PHE A N 1
ATOM 2010 C CA . PHE A 1 293 ? 63.406 56.002 -3.795 1.00 11.77 293 PHE A CA 1
ATOM 2011 C C . PHE A 1 293 ? 62.835 56.741 -2.595 1.00 11.19 293 PHE A C 1
ATOM 2012 O O . PHE A 1 293 ? 62.249 56.144 -1.689 1.00 9.68 293 PHE A O 1
ATOM 2020 N N . ILE A 1 294 ? 63.010 58.059 -2.606 1.00 11.27 294 ILE A N 1
ATOM 2021 C CA . ILE A 1 294 ? 62.336 58.955 -1.676 1.00 10.68 294 ILE A CA 1
ATOM 2022 C C . ILE A 1 294 ? 61.444 59.875 -2.492 1.00 10.66 294 ILE A C 1
ATOM 2023 O O . ILE A 1 294 ? 61.927 60.587 -3.382 1.00 9.43 294 ILE A O 1
ATOM 2028 N N . GLY A 1 295 ? 60.148 59.851 -2.202 1.00 10.19 295 GLY A N 1
ATOM 2029 C CA . GLY A 1 295 ? 59.237 60.798 -2.810 1.00 10.16 295 GLY A CA 1
ATOM 2030 C C . GLY A 1 295 ? 59.279 62.118 -2.072 1.00 9.72 295 GLY A C 1
ATOM 2031 O O . GLY A 1 295 ? 58.885 62.191 -0.905 1.00 9.61 295 GLY A O 1
ATOM 2032 N N . VAL A 1 296 ? 59.775 63.162 -2.724 1.00 9.20 296 VAL A N 1
ATOM 2033 C CA . VAL A 1 296 ? 59.909 64.470 -2.094 1.00 8.89 296 VAL A CA 1
ATOM 2034 C C . VAL A 1 296 ? 58.651 65.278 -2.367 1.00 8.51 296 VAL A C 1
ATOM 2035 O O . VAL A 1 296 ? 58.229 65.424 -3.520 1.00 8.23 296 VAL A O 1
ATOM 2039 N N . GLN A 1 297 ? 58.042 65.794 -1.302 1.00 8.14 297 GLN A N 1
ATOM 2040 C CA . GLN A 1 297 ? 56.808 66.566 -1.394 1.00 8.53 297 GLN A CA 1
ATOM 2041 C C . GLN A 1 297 ? 57.044 67.896 -0.698 1.00 8.15 297 GLN A C 1
ATOM 2042 O O . GLN A 1 297 ? 57.087 67.958 0.535 1.00 8.30 297 GLN A O 1
ATOM 2048 N N . ASN A 1 298 ? 57.208 68.954 -1.485 1.00 8.10 298 ASN A N 1
ATOM 2049 C CA . ASN A 1 298 ? 57.615 70.250 -0.968 1.00 8.95 298 ASN A CA 1
ATOM 2050 C C . ASN A 1 298 ? 56.692 71.342 -1.484 1.00 9.05 298 ASN A C 1
ATOM 2051 O O . ASN A 1 298 ? 56.240 71.298 -2.632 1.00 9.15 298 ASN A O 1
ATOM 2056 N N . TYR A 1 299 ? 56.445 72.329 -0.643 1.00 8.94 299 TYR A N 1
ATOM 2057 C CA . TYR A 1 299 ? 55.617 73.469 -1.010 1.00 10.66 299 TYR A CA 1
ATOM 2058 C C . TYR A 1 299 ? 56.269 74.808 -0.700 1.00 11.06 299 TYR A C 1
ATOM 2059 O O . TYR A 1 299 ? 56.082 75.761 -1.459 1.00 11.07 299 TYR A O 1
ATOM 2068 N N . THR A 1 300 ? 57.048 74.900 0.373 1.00 11.22 300 THR A N 1
ATOM 2069 C CA . THR A 1 300 ? 57.549 76.188 0.835 1.00 13.14 300 THR A CA 1
ATOM 2070 C C . THR A 1 300 ? 58.827 75.968 1.638 1.00 14.02 300 THR A C 1
ATOM 2071 O O . THR A 1 300 ? 59.374 74.860 1.682 1.00 12.92 300 THR A O 1
ATOM 2075 N N . TYR A 1 301 ? 59.310 77.039 2.262 1.00 15.52 301 TYR A N 1
ATOM 2076 C CA . TYR A 1 301 ? 60.465 77.015 3.142 1.00 15.15 301 TYR A CA 1
ATOM 2077 C C . TYR A 1 301 ? 60.023 77.233 4.583 1.00 14.62 301 TYR A C 1
ATOM 2078 O O . TYR A 1 301 ? 58.932 77.745 4.853 1.00 14.47 301 TYR A O 1
ATOM 2087 N N . ALA A 1 302 ? 60.896 76.849 5.511 1.00 15.10 302 ALA A N 1
ATOM 2088 C CA . ALA A 1 302 ? 60.672 77.088 6.929 1.00 17.97 302 ALA A CA 1
ATOM 2089 C C . ALA A 1 302 ? 61.886 77.786 7.522 1.00 18.05 302 ALA A C 1
ATOM 2090 O O . ALA A 1 302 ? 63.027 77.449 7.195 1.00 16.01 302 ALA A O 1
ATOM 2092 N N . LEU A 1 303 ? 61.634 78.768 8.382 1.00 17.49 303 LEU A N 1
ATOM 2093 C CA . LEU A 1 303 ? 62.684 79.462 9.119 1.00 18.65 303 LEU A CA 1
ATOM 2094 C C . LEU A 1 303 ? 62.765 78.833 10.503 1.00 20.44 303 LEU A C 1
ATOM 2095 O O . LEU A 1 303 ? 61.866 79.018 11.330 1.00 21.02 303 LEU A O 1
ATOM 2100 N N . VAL A 1 304 ? 63.842 78.097 10.754 1.00 20.33 304 VAL A N 1
ATOM 2101 C CA . VAL A 1 304 ? 63.959 77.236 11.925 1.00 19.77 304 VAL A CA 1
ATOM 2102 C C . VAL A 1 304 ? 64.717 77.986 13.012 1.00 21.62 304 VAL A C 1
ATOM 2103 O O . VAL A 1 304 ? 65.853 78.428 12.799 1.00 20.27 304 VAL A O 1
ATOM 2107 N N . GLY A 1 305 ? 64.085 78.138 14.171 1.00 22.24 305 GLY A N 1
ATOM 2108 C CA . GLY A 1 305 ? 64.729 78.691 15.342 1.00 23.49 305 GLY A CA 1
ATOM 2109 C C . GLY A 1 305 ? 65.476 77.625 16.113 1.00 25.07 305 GLY A C 1
ATOM 2110 O O . GLY A 1 305 ? 65.830 76.568 15.585 1.00 25.48 305 GLY A O 1
ATOM 2111 N N . LYS A 1 306 ? 65.704 77.905 17.395 1.00 26.44 306 LYS A N 1
ATOM 2112 C CA . LYS A 1 306 ? 66.480 76.985 18.220 1.00 29.82 30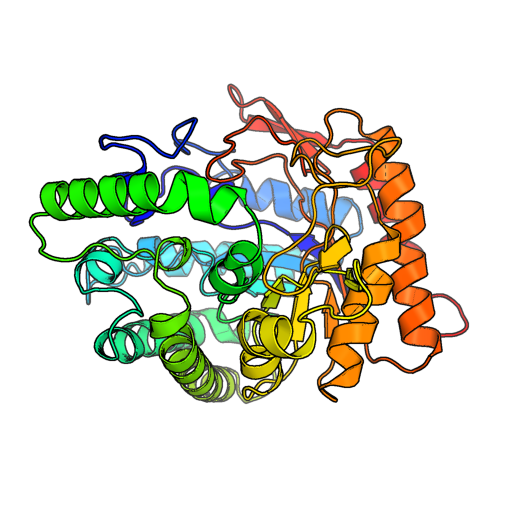6 LYS A CA 1
ATOM 2113 C C . LYS A 1 306 ? 65.680 75.728 18.549 1.00 27.81 306 LYS A C 1
ATOM 2114 O O . LYS A 1 306 ? 66.187 74.606 18.424 1.00 27.38 306 LYS A O 1
ATOM 2120 N N . ASP A 1 307 ? 64.427 75.894 18.975 1.00 27.16 307 ASP A N 1
ATOM 2121 C CA . ASP A 1 307 ? 63.589 74.772 19.373 1.00 27.15 307 ASP A CA 1
ATOM 2122 C C . ASP A 1 307 ? 62.291 74.665 18.588 1.00 26.50 307 ASP A C 1
ATOM 2123 O O . ASP A 1 307 ? 61.595 73.651 18.717 1.00 24.67 307 ASP A O 1
ATOM 2128 N N . ALA A 1 308 ? 61.944 75.669 17.787 1.00 24.49 308 ALA A N 1
ATOM 2129 C CA . ALA A 1 308 ? 60.724 75.643 16.996 1.00 23.97 308 ALA A CA 1
ATOM 2130 C C . ALA A 1 308 ? 60.937 76.498 15.757 1.00 21.96 308 ALA A C 1
ATOM 2131 O O . ALA A 1 308 ? 61.914 77.242 15.651 1.00 22.27 308 ALA A O 1
ATOM 2133 N N . ASP A 1 309 ? 60.010 76.384 14.811 1.00 22.81 309 ASP A N 1
ATOM 2134 C CA . ASP A 1 309 ? 60.066 77.232 13.633 1.00 22.17 309 ASP A CA 1
ATOM 2135 C C . ASP A 1 309 ? 59.765 78.681 14.005 1.00 25.18 309 ASP A C 1
ATOM 2136 O O . ASP A 1 309 ? 59.136 78.974 15.025 1.00 24.74 309 ASP A O 1
ATOM 2141 N N . LEU A 1 310 ? 60.225 79.589 13.160 1.00 24.23 310 LEU A N 1
ATOM 2142 C CA . LEU A 1 310 ? 59.937 81.004 13.334 1.00 24.14 310 LEU A CA 1
ATOM 2143 C C . LEU A 1 310 ? 58.688 81.403 12.562 1.00 25.57 310 LEU A C 1
ATOM 2144 O O . LEU A 1 310 ? 58.291 80.728 11.606 1.00 24.98 310 LEU A O 1
ATOM 2149 N N . PRO A 1 311 ? 58.030 82.491 12.966 1.00 27.27 311 PRO A N 1
ATOM 2150 C CA . PRO A 1 311 ? 56.901 83.002 12.179 1.00 28.55 311 PRO A CA 1
ATOM 2151 C C . PRO A 1 311 ? 57.325 83.378 10.764 1.00 29.89 311 PRO A C 1
ATOM 2152 O O . PRO A 1 311 ? 58.509 83.573 10.473 1.00 27.95 311 PRO A O 1
ATOM 2156 N N . ASN A 1 312 ? 56.325 83.487 9.884 1.00 33.20 312 ASN A N 1
ATOM 2157 C CA . ASN A 1 312 ? 56.571 83.870 8.499 1.00 32.64 312 ASN A CA 1
ATOM 2158 C C . ASN A 1 312 ? 57.228 85.250 8.442 1.00 31.54 312 ASN A C 1
ATOM 2159 O O . ASN A 1 312 ? 56.833 86.161 9.188 1.00 31.90 312 ASN A O 1
ATOM 2164 N N . PRO A 1 313 ? 58.241 85.437 7.605 1.00 33.16 313 PRO A N 1
ATOM 2165 C CA . PRO A 1 313 ? 58.736 86.793 7.347 1.00 35.64 313 PRO A CA 1
ATOM 2166 C C . PRO A 1 313 ? 57.638 87.578 6.646 1.00 38.72 313 PRO A C 1
ATOM 2167 O O . PRO A 1 313 ? 57.152 87.150 5.600 1.00 39.23 313 PRO A O 1
ATOM 2171 N N . GLU A 1 314 ? 57.203 88.693 7.244 1.00 40.01 314 GLU A N 1
ATOM 2172 C CA . GLU A 1 314 ? 56.144 89.437 6.575 1.00 41.32 314 GLU A CA 1
ATOM 2173 C C . GLU A 1 314 ? 56.803 90.349 5.514 1.00 43.16 314 GLU A C 1
ATOM 2174 O O . GLU A 1 314 ? 58.034 90.387 5.353 1.00 46.16 314 GLU A O 1
ATOM 2180 N N . GLY A 1 315 ? 55.967 90.979 4.691 1.00 39.68 315 GLY A N 1
ATOM 2181 C CA . GLY A 1 315 ? 56.317 91.419 3.352 1.00 39.55 315 GLY A CA 1
ATOM 2182 C C . GLY A 1 315 ? 56.032 90.403 2.271 1.00 39.28 315 GLY A C 1
ATOM 2183 O O . GLY A 1 315 ? 55.965 90.779 1.097 1.00 40.67 315 GLY A O 1
ATOM 2184 N N . VAL A 1 316 ? 55.835 89.135 2.633 1.00 36.11 316 VAL A N 1
ATOM 2185 C CA . VAL A 1 316 ? 55.973 88.024 1.703 1.00 32.02 316 VAL A CA 1
ATOM 2186 C C . VAL A 1 316 ? 54.614 87.421 1.368 1.00 27.15 316 VAL A C 1
ATOM 2187 O O . VAL A 1 316 ? 53.719 87.302 2.221 1.00 26.82 316 VAL A O 1
ATOM 2191 N N . GLU A 1 317 ? 54.474 87.046 0.103 1.00 25.08 317 GLU A N 1
ATOM 2192 C CA . GLU A 1 317 ? 53.235 86.495 -0.408 1.00 22.11 317 GLU A CA 1
ATOM 2193 C C . GLU A 1 317 ? 52.988 85.116 0.176 1.00 22.23 317 GLU A C 1
ATOM 2194 O O . GLU A 1 317 ? 53.891 84.275 0.226 1.00 22.55 317 GLU A O 1
ATOM 2200 N N . LEU A 1 318 ? 51.760 84.891 0.610 1.00 22.33 318 LEU A N 1
ATOM 2201 C CA . LEU A 1 318 ? 51.344 83.627 1.178 1.00 20.42 318 LEU A CA 1
ATOM 2202 C C . LEU A 1 318 ? 50.365 82.951 0.233 1.00 20.40 318 LEU A C 1
ATOM 2203 O O . LEU A 1 318 ? 49.792 83.578 -0.663 1.00 20.14 318 LEU A O 1
ATOM 2208 N N . THR A 1 319 ? 50.202 81.653 0.431 1.00 18.90 319 THR A N 1
ATOM 2209 C CA . THR A 1 319 ? 49.150 80.899 -0.221 1.00 17.56 319 THR A CA 1
ATOM 2210 C C . THR A 1 319 ? 47.962 80.792 0.731 1.00 17.13 319 THR A C 1
ATOM 2211 O O . THR A 1 319 ? 47.983 81.313 1.849 1.00 17.24 319 THR A O 1
ATOM 2215 N N . GLN A 1 320 ? 46.909 80.107 0.277 1.00 16.38 320 GLN A N 1
ATOM 2216 C CA . GLN A 1 320 ? 45.762 79.864 1.148 1.00 18.12 320 GLN A CA 1
ATOM 2217 C C . GLN A 1 320 ? 46.152 79.064 2.381 1.00 16.14 320 GLN A C 1
ATOM 2218 O O . GLN A 1 320 ? 45.502 79.176 3.426 1.00 18.36 320 GLN A O 1
ATOM 2224 N N . MET A 1 321 ? 47.192 78.242 2.279 1.00 14.33 321 MET A N 1
ATOM 2225 C CA . MET A 1 321 ? 47.639 77.479 3.433 1.00 16.82 321 MET A CA 1
ATOM 2226 C C . MET A 1 321 ? 48.407 78.329 4.434 1.00 18.36 321 MET A C 1
ATOM 2227 O O . MET A 1 321 ? 48.895 77.786 5.431 1.00 18.31 321 MET A O 1
ATOM 2232 N N . ASN A 1 322 ? 48.539 79.633 4.173 1.00 18.16 322 ASN A N 1
ATOM 2233 C CA . ASN A 1 322 ? 49.138 80.598 5.093 1.00 20.70 322 ASN A CA 1
ATOM 2234 C C . ASN A 1 322 ? 50.617 80.328 5.357 1.00 19.78 322 ASN A C 1
ATOM 2235 O O . ASN A 1 322 ? 51.100 80.539 6.471 1.00 18.28 322 ASN A O 1
ATOM 2240 N N . TYR A 1 323 ? 51.344 79.868 4.348 1.00 19.03 323 TYR A N 1
ATOM 2241 C CA . TYR A 1 323 ? 52.797 79.826 4.353 1.00 19.89 323 TYR A CA 1
ATOM 2242 C C . TYR A 1 323 ? 53.290 80.451 3.055 1.00 19.02 323 TYR A C 1
ATOM 2243 O O . TYR A 1 323 ? 52.516 80.599 2.103 1.00 17.89 323 TYR A O 1
ATOM 2252 N N . PRO A 1 324 ? 54.565 80.844 2.987 1.00 18.50 324 PRO A N 1
ATOM 2253 C CA . PRO A 1 324 ? 55.011 81.674 1.859 1.00 17.36 324 PRO A CA 1
ATOM 2254 C C . PRO A 1 324 ? 54.863 81.002 0.500 1.00 16.41 324 PRO A C 1
ATOM 2255 O O . PRO A 1 324 ? 55.060 79.794 0.347 1.00 15.17 324 PRO A O 1
ATOM 2259 N N . PHE A 1 325 ? 54.493 81.818 -0.486 1.00 16.90 325 PHE A N 1
ATOM 2260 C CA . PHE A 1 325 ? 54.602 81.464 -1.896 1.00 17.40 325 PHE A CA 1
ATOM 2261 C C . PHE A 1 325 ? 56.080 81.333 -2.253 1.00 16.54 325 PHE A C 1
ATOM 2262 O O . PHE A 1 325 ? 56.838 82.301 -2.128 1.00 17.40 325 PHE A O 1
ATOM 2270 N N . ALA A 1 326 ? 56.500 80.139 -2.684 1.00 15.33 326 ALA A N 1
ATOM 2271 C CA . ALA A 1 326 ? 57.93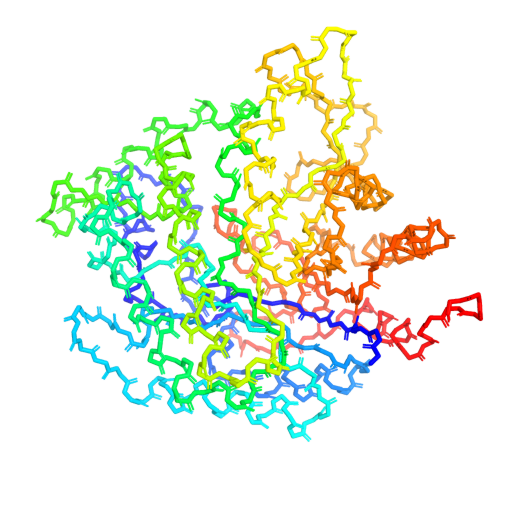2 79.901 -2.833 1.00 15.57 326 ALA A CA 1
ATOM 2272 C C . ALA A 1 326 ? 58.249 78.677 -3.683 1.00 14.16 326 ALA A C 1
ATOM 2273 O O . ALA A 1 326 ? 58.702 77.657 -3.149 1.00 13.43 326 ALA A O 1
ATOM 2275 N N . PRO A 1 327 ? 58.059 78.739 -5.002 1.00 14.27 327 PRO A N 1
ATOM 2276 C CA . PRO A 1 327 ? 58.429 77.586 -5.842 1.00 15.08 327 PRO A CA 1
ATOM 2277 C C . PRO A 1 327 ? 59.898 77.202 -5.731 1.00 13.59 327 PRO A C 1
ATOM 2278 O O . PRO A 1 327 ? 60.221 76.004 -5.740 1.00 14.54 327 PRO A O 1
ATOM 2282 N N . GLU A 1 328 ? 60.796 78.185 -5.590 1.00 15.79 328 GLU A N 1
ATOM 2283 C CA . GLU A 1 328 ? 62.225 77.892 -5.491 1.00 16.22 328 GLU A CA 1
ATOM 2284 C C . GLU A 1 328 ? 62.537 76.972 -4.320 1.00 14.07 328 GLU A C 1
ATOM 2285 O O . GLU A 1 328 ? 63.532 76.234 -4.358 1.00 14.37 328 GLU A O 1
ATOM 2291 N N . ALA A 1 329 ? 61.697 76.999 -3.280 1.00 13.11 329 ALA A N 1
ATOM 2292 C CA . ALA A 1 329 ? 61.888 76.117 -2.134 1.00 13.18 329 ALA A CA 1
ATOM 2293 C C . ALA A 1 329 ? 62.094 74.676 -2.570 1.00 12.57 329 ALA A C 1
ATOM 2294 O O . ALA A 1 329 ? 62.882 73.943 -1.957 1.00 12.47 329 ALA A O 1
ATOM 2296 N N . LEU A 1 330 ? 61.414 74.262 -3.647 1.00 11.77 330 LEU A N 1
ATOM 2297 C CA . LEU A 1 330 ? 61.546 72.891 -4.131 1.00 12.71 330 LEU A CA 1
ATOM 2298 C C . LEU A 1 330 ? 63.008 72.491 -4.244 1.00 12.21 330 LEU A C 1
ATOM 2299 O O . LEU A 1 330 ? 63.431 71.472 -3.680 1.00 10.25 330 LEU A O 1
ATOM 2304 N N . GLU A 1 331 ? 63.808 73.321 -4.923 1.00 12.87 331 GLU A N 1
ATOM 2305 C CA . GLU A 1 331 ? 65.227 73.017 -5.073 1.00 13.88 331 GLU A CA 1
ATOM 2306 C C . GLU A 1 331 ? 65.853 72.711 -3.721 1.00 14.61 331 GLU A C 1
ATOM 2307 O O . GLU A 1 331 ? 66.397 71.618 -3.511 1.00 14.80 331 GLU A O 1
ATOM 2313 N N . GLY A 1 332 ? 65.724 73.645 -2.773 1.00 13.00 332 GLY A N 1
ATOM 2314 C CA . GLY A 1 332 ? 66.257 73.410 -1.442 1.00 12.62 332 GLY A CA 1
ATOM 2315 C C . GLY A 1 332 ? 65.847 72.060 -0.901 1.00 13.62 332 GLY A C 1
ATOM 2316 O O . GLY A 1 332 ? 66.695 71.235 -0.543 1.00 13.32 332 GLY A O 1
ATOM 2317 N N . ALA A 1 333 ? 64.538 71.785 -0.914 1.00 13.42 333 ALA A N 1
ATOM 2318 C CA . ALA A 1 333 ? 64.039 70.509 -0.418 1.00 11.82 333 ALA A CA 1
ATOM 2319 C C . ALA A 1 333 ? 64.793 69.357 -1.057 1.00 11.42 333 ALA A C 1
ATOM 2320 O O . ALA A 1 333 ? 65.389 68.524 -0.360 1.00 11.30 333 ALA A O 1
ATOM 2322 N N . ILE A 1 334 ? 64.833 69.334 -2.392 1.00 11.71 334 ILE A N 1
ATOM 2323 C CA . ILE A 1 334 ? 65.532 68.258 -3.084 1.00 12.79 334 ILE A CA 1
ATOM 2324 C C . ILE A 1 334 ? 66.971 68.182 -2.598 1.00 13.34 334 ILE A C 1
ATOM 2325 O O . ILE A 1 334 ? 67.433 67.130 -2.135 1.00 12.57 334 ILE A O 1
ATOM 2330 N N . ARG A 1 335 ? 67.676 69.319 -2.626 1.00 13.21 335 ARG A N 1
ATOM 2331 C CA . ARG A 1 335 ? 69.057 69.338 -2.162 1.00 15.47 335 ARG A CA 1
ATOM 2332 C C . ARG A 1 335 ? 69.160 68.763 -0.761 1.00 14.78 335 ARG A C 1
ATOM 2333 O O . ARG A 1 335 ? 70.009 67.902 -0.495 1.00 14.63 335 ARG A O 1
ATOM 2341 N N . LEU A 1 336 ? 68.260 69.187 0.133 1.00 12.79 336 LEU A N 1
ATOM 2342 C CA . LEU A 1 336 ? 68.292 68.685 1.500 1.00 13.61 336 LEU A CA 1
ATOM 2343 C C . LEU A 1 336 ? 68.309 67.164 1.502 1.00 12.75 336 LEU A C 1
ATOM 2344 O O . LEU A 1 336 ? 69.225 66.541 2.056 1.00 13.10 336 LEU A O 1
ATOM 2349 N N . VAL A 1 337 ? 67.355 66.552 0.796 1.00 12.08 337 VAL A N 1
ATOM 2350 C CA . VAL A 1 337 ? 67.274 65.095 0.775 1.00 11.22 337 VAL A CA 1
ATOM 2351 C C . VAL A 1 337 ? 68.556 64.503 0.207 1.00 11.65 337 VAL A C 1
ATOM 2352 O O . VAL A 1 337 ? 69.104 63.534 0.750 1.00 11.63 337 VAL A O 1
ATOM 2356 N N . ALA A 1 338 ? 69.081 65.101 -0.867 1.00 13.31 338 ALA A N 1
ATOM 2357 C CA . ALA A 1 338 ? 70.270 64.542 -1.497 1.00 14.12 338 ALA A CA 1
ATOM 2358 C C . ALA A 1 338 ? 71.487 64.617 -0.589 1.00 14.20 338 ALA A C 1
ATOM 2359 O O . ALA A 1 338 ? 72.440 63.856 -0.789 1.00 15.31 338 ALA A O 1
ATOM 2361 N N . ARG A 1 339 ? 71.472 65.501 0.411 1.00 14.38 339 ARG A N 1
ATOM 2362 C CA . ARG A 1 339 ? 72.590 65.559 1.342 1.00 14.65 339 ARG A CA 1
ATOM 2363 C C . ARG A 1 339 ? 72.659 64.337 2.245 1.00 15.03 339 ARG A C 1
ATOM 2364 O O . ARG A 1 339 ? 73.687 64.132 2.900 1.00 14.64 339 ARG A O 1
ATOM 2372 N N . HIS A 1 340 ? 71.606 63.515 2.285 1.00 13.66 340 HIS A N 1
ATOM 2373 C CA . HIS A 1 340 ? 71.510 62.459 3.282 1.00 13.72 340 HIS A CA 1
ATOM 2374 C C . HIS A 1 340 ? 71.122 61.105 2.697 1.00 13.26 340 HIS A C 1
ATOM 2375 O O . HIS A 1 340 ? 70.841 60.176 3.463 1.00 13.06 340 HIS A O 1
ATOM 2382 N N . THR A 1 341 ? 71.101 60.962 1.373 1.00 14.32 341 THR A N 1
ATOM 2383 C CA . THR A 1 341 ? 70.797 59.675 0.763 1.00 14.26 341 THR A CA 1
ATOM 2384 C C . THR A 1 341 ? 71.279 59.670 -0.677 1.00 15.33 341 THR A C 1
ATOM 2385 O O . THR A 1 341 ? 71.429 60.722 -1.304 1.00 16.43 341 THR A O 1
ATOM 2389 N N . ASP A 1 342 ? 71.520 58.467 -1.188 1.00 16.48 342 ASP A N 1
ATOM 2390 C CA . ASP A 1 342 ? 71.829 58.256 -2.593 1.00 19.31 342 ASP A CA 1
ATOM 2391 C C . ASP A 1 342 ? 70.629 57.751 -3.381 1.00 17.80 342 ASP A C 1
ATOM 2392 O O . ASP A 1 342 ? 70.732 57.584 -4.600 1.00 20.85 342 ASP A O 1
ATOM 2397 N N . LYS A 1 343 ? 69.504 57.503 -2.712 1.00 15.57 343 LYS A N 1
ATOM 2398 C CA . LYS A 1 343 ? 68.323 56.989 -3.384 1.00 14.68 343 LYS A CA 1
ATOM 2399 C C . LYS A 1 343 ? 67.867 57.952 -4.477 1.00 13.88 343 LYS A C 1
ATOM 2400 O O . LYS A 1 343 ? 68.014 59.172 -4.347 1.00 14.08 343 LYS A O 1
ATOM 2406 N N . PRO A 1 344 ? 67.312 57.430 -5.567 1.00 14.18 344 PRO A N 1
ATOM 2407 C CA . PRO A 1 344 ? 66.659 58.305 -6.544 1.00 13.09 344 PRO A CA 1
ATOM 2408 C C . PRO A 1 344 ? 65.530 59.083 -5.888 1.00 12.34 344 PRO A C 1
ATOM 2409 O O . PRO A 1 344 ? 64.903 58.626 -4.930 1.00 11.73 344 PRO A O 1
ATOM 2413 N N . ILE A 1 345 ? 65.282 60.278 -6.406 1.00 11.42 345 ILE A N 1
ATOM 2414 C CA . ILE A 1 345 ? 64.254 61.163 -5.877 1.00 11.36 345 ILE A CA 1
ATOM 2415 C C . ILE A 1 345 ? 63.150 61.310 -6.913 1.00 11.19 345 ILE A C 1
ATOM 2416 O O . ILE A 1 345 ? 63.422 61.476 -8.108 1.00 11.04 345 ILE A O 1
ATOM 2421 N N . TYR A 1 346 ? 61.904 61.208 -6.457 1.00 9.47 346 TYR A N 1
ATOM 2422 C CA . TYR A 1 346 ? 60.733 61.615 -7.219 1.00 10.48 346 TYR A CA 1
ATOM 2423 C C . TYR A 1 346 ? 60.084 62.797 -6.516 1.00 9.36 346 TYR A C 1
ATOM 2424 O O . TYR A 1 346 ? 59.942 62.794 -5.289 1.00 9.72 346 TYR A O 1
ATOM 2433 N N . VAL A 1 347 ? 59.692 63.810 -7.285 1.00 9.38 347 VAL A N 1
ATOM 2434 C CA . VAL A 1 347 ? 58.828 64.864 -6.756 1.00 9.51 347 VAL A CA 1
ATOM 2435 C C . VAL A 1 347 ? 57.401 64.330 -6.835 1.00 9.29 347 VAL A C 1
ATOM 2436 O O . VAL A 1 347 ? 56.761 64.386 -7.886 1.00 8.40 347 VAL A O 1
ATOM 2440 N N . THR A 1 348 ? 56.907 63.786 -5.725 1.00 9.06 348 THR A N 1
ATOM 2441 C CA . THR A 1 348 ? 55.582 63.186 -5.690 1.00 8.62 348 THR A CA 1
ATOM 2442 C C . THR A 1 348 ? 54.485 64.179 -5.329 1.00 7.73 348 THR A C 1
ATOM 2443 O O . THR A 1 348 ? 53.304 63.853 -5.494 1.00 8.19 348 THR A O 1
ATOM 2447 N N . GLU A 1 349 ? 54.842 65.372 -4.852 1.00 8.00 349 GLU A N 1
ATOM 2448 C CA . GLU A 1 349 ? 53.886 66.453 -4.629 1.00 8.81 349 GLU A CA 1
ATOM 2449 C C . GLU A 1 349 ? 54.597 67.793 -4.741 1.00 9.21 349 GLU A C 1
ATOM 2450 O O . GLU A 1 349 ? 55.666 67.983 -4.153 1.00 8.83 349 GLU A O 1
ATOM 2456 N N . ASN A 1 350 ? 53.993 68.713 -5.493 1.00 8.49 350 ASN A N 1
ATOM 2457 C CA . ASN A 1 350 ? 54.440 70.099 -5.557 1.00 9.15 350 ASN A CA 1
ATOM 2458 C C . ASN A 1 350 ? 53.315 70.927 -6.159 1.00 9.43 350 ASN A C 1
ATOM 2459 O O . ASN A 1 350 ? 52.806 70.591 -7.232 1.00 9.57 350 ASN A O 1
ATOM 2464 N N . GLY A 1 351 ? 52.929 71.994 -5.471 1.00 9.74 351 GLY A N 1
ATOM 2465 C CA . GLY A 1 351 ? 51.821 72.804 -5.938 1.00 11.42 351 GLY A CA 1
ATOM 2466 C C . GLY A 1 351 ? 51.617 74.011 -5.050 1.00 10.82 351 GLY A C 1
ATOM 2467 O O . GLY A 1 351 ? 52.412 74.287 -4.150 1.00 10.57 351 GLY A O 1
ATOM 2468 N N . VAL A 1 352 ? 50.526 74.729 -5.316 1.00 10.70 352 VAL A N 1
ATOM 2469 C CA . VAL A 1 352 ? 50.212 75.968 -4.614 1.00 11.55 352 VAL A CA 1
ATOM 2470 C C . VAL A 1 352 ? 48.702 76.073 -4.436 1.00 12.00 352 VAL A C 1
ATOM 2471 O O . VAL A 1 352 ? 47.941 75.870 -5.388 1.00 10.88 352 VAL A O 1
ATOM 2475 N N . ALA A 1 353 ? 48.272 76.380 -3.213 1.00 12.14 353 ALA A N 1
ATOM 2476 C CA . ALA A 1 353 ? 46.860 76.595 -2.903 1.00 12.67 353 ALA A CA 1
ATOM 2477 C C . ALA A 1 353 ? 46.546 78.067 -3.120 1.00 13.06 353 ALA A C 1
ATOM 2478 O O . ALA A 1 353 ? 46.936 78.924 -2.324 1.00 13.48 353 ALA A O 1
ATOM 2480 N N . THR A 1 354 ? 45.828 78.361 -4.198 1.00 13.37 354 THR A N 1
ATOM 2481 C CA . THR A 1 354 ? 45.460 79.730 -4.515 1.00 15.07 354 THR A CA 1
ATOM 2482 C C . THR A 1 354 ? 44.177 79.711 -5.332 1.00 13.15 354 THR A C 1
ATOM 2483 O O . THR A 1 354 ? 43.937 78.779 -6.105 1.00 12.38 354 THR A O 1
ATOM 2487 N N . GLU A 1 355 ? 43.346 80.729 -5.130 1.00 13.42 355 GLU A N 1
ATOM 2488 C CA . GLU A 1 355 ? 42.169 80.937 -5.965 1.00 14.56 355 GLU A CA 1
ATOM 2489 C C . GLU A 1 355 ? 42.501 81.582 -7.307 1.00 13.88 355 GLU A C 1
ATOM 2490 O O . GLU A 1 355 ? 41.627 81.635 -8.177 1.00 16.57 355 GLU A O 1
ATOM 2496 N N . ASP A 1 356 ? 43.736 82.049 -7.499 1.00 13.65 356 ASP A N 1
ATOM 2497 C CA . ASP A 1 356 ? 44.175 82.751 -8.706 1.00 13.12 356 ASP A CA 1
ATOM 2498 C C . ASP A 1 356 ? 45.126 81.833 -9.481 1.00 14.11 356 ASP A C 1
ATOM 2499 O O . ASP A 1 356 ? 46.276 81.646 -9.075 1.00 15.30 356 ASP A O 1
ATOM 2504 N N . ASP A 1 357 ? 44.674 81.301 -10.624 1.00 13.90 357 ASP A N 1
ATOM 2505 C CA . ASP A 1 357 ? 45.456 80.298 -11.343 1.00 13.63 357 ASP A CA 1
ATOM 2506 C C . ASP A 1 357 ? 46.700 80.885 -12.003 1.00 14.70 357 ASP A C 1
ATOM 2507 O O . ASP A 1 357 ? 47.679 80.157 -12.206 1.00 14.65 357 ASP A O 1
ATOM 2512 N N . ALA A 1 358 ? 46.679 82.173 -12.366 1.00 14.03 358 ALA A N 1
ATOM 2513 C CA . ALA A 1 358 ? 47.876 82.819 -12.908 1.00 14.76 358 ALA A CA 1
ATOM 2514 C C . ALA A 1 358 ? 49.060 82.668 -11.956 1.00 13.93 358 ALA A C 1
ATOM 2515 O O . ALA A 1 358 ? 50.200 82.423 -12.383 1.00 14.72 358 ALA A O 1
ATOM 2517 N N . ARG A 1 359 ? 48.797 82.794 -10.655 1.00 13.74 359 ARG A N 1
ATOM 2518 C CA . ARG A 1 359 ? 49.837 82.588 -9.658 1.00 15.74 359 ARG A CA 1
ATOM 2519 C C . ARG A 1 359 ? 50.368 81.162 -9.698 1.00 15.55 359 ARG A C 1
ATOM 2520 O O . ARG A 1 359 ? 51.564 80.933 -9.487 1.00 15.73 359 ARG A O 1
ATOM 2528 N N . ARG A 1 360 ? 49.497 80.186 -9.970 1.00 15.57 360 ARG A N 1
ATOM 2529 C CA . ARG A 1 360 ? 49.966 78.812 -10.104 1.00 15.49 360 ARG A CA 1
ATOM 2530 C C . ARG A 1 360 ? 50.806 78.637 -11.361 1.00 15.37 360 ARG A C 1
ATOM 2531 O O . ARG A 1 360 ? 51.760 77.852 -11.364 1.00 16.24 360 ARG A O 1
ATOM 2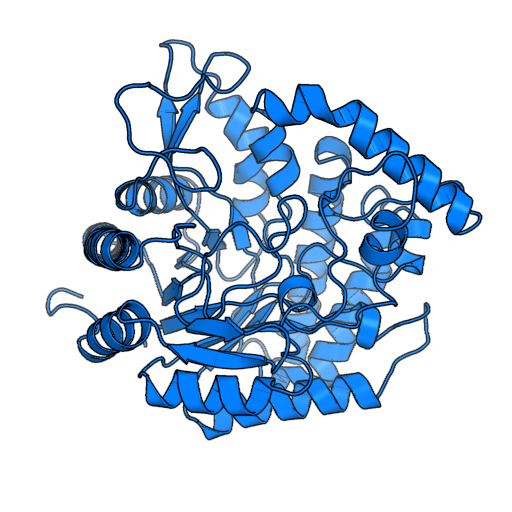539 N N . VAL A 1 361 ? 50.473 79.364 -12.429 1.00 15.88 361 VAL A N 1
ATOM 2540 C CA . VAL A 1 361 ? 51.286 79.334 -13.641 1.00 15.99 361 VAL A CA 1
ATOM 2541 C C . VAL A 1 361 ? 52.694 79.844 -13.352 1.00 15.05 361 VAL A C 1
ATOM 2542 O O . VAL A 1 361 ? 53.689 79.220 -13.740 1.00 15.00 361 VAL A O 1
ATOM 2546 N N . ALA A 1 362 ? 52.800 80.984 -12.658 1.00 15.01 362 ALA A N 1
ATOM 2547 C CA . ALA A 1 362 ? 54.119 81.495 -12.284 1.00 16.46 362 ALA A CA 1
ATOM 2548 C C . ALA A 1 362 ? 54.855 80.522 -11.364 1.00 14.77 362 ALA A C 1
ATOM 2549 O O . ALA A 1 362 ? 56.039 80.209 -11.591 1.00 15.94 362 ALA A O 1
ATOM 2551 N N . PHE A 1 363 ? 54.163 80.032 -10.324 1.00 15.23 363 PHE A N 1
ATOM 2552 C CA . PHE A 1 363 ? 54.726 79.030 -9.415 1.00 15.88 363 PHE A CA 1
ATOM 2553 C C . PHE A 1 363 ? 55.304 77.842 -10.169 1.00 14.39 363 PHE A C 1
ATOM 2554 O O . PHE A 1 363 ? 56.389 77.357 -9.832 1.00 13.62 363 PHE A O 1
ATOM 2562 N N . ILE A 1 364 ? 54.584 77.344 -11.173 1.00 13.47 364 ILE A N 1
ATOM 2563 C CA . ILE A 1 364 ? 55.042 76.175 -11.928 1.00 14.88 364 ILE A CA 1
ATOM 2564 C C . ILE A 1 364 ? 56.226 76.530 -12.826 1.00 15.44 364 ILE A C 1
ATOM 2565 O O . ILE A 1 364 ? 57.198 75.767 -12.928 1.00 14.02 364 ILE A O 1
ATOM 2570 N N . ASP A 1 365 ? 56.156 77.685 -13.494 1.00 15.56 365 ASP A N 1
ATOM 2571 C CA . ASP A 1 365 ? 57.259 78.135 -14.331 1.00 16.07 365 ASP A CA 1
ATOM 2572 C C . ASP A 1 365 ? 58.525 78.351 -13.524 1.00 15.76 365 ASP A C 1
ATOM 2573 O O . ASP A 1 365 ? 59.623 78.346 -14.090 1.00 14.01 365 ASP A O 1
ATOM 2578 N N . ARG A 1 366 ? 58.408 78.542 -12.210 1.00 14.30 366 ARG A N 1
ATOM 2579 C CA . ARG A 1 366 ? 59.612 78.622 -11.387 1.00 14.27 366 ARG A CA 1
ATOM 2580 C C . ARG A 1 366 ? 59.968 77.297 -10.720 1.00 14.81 366 ARG A C 1
ATOM 2581 O O . ARG A 1 366 ? 61.133 77.086 -10.359 1.00 13.90 366 ARG A O 1
ATOM 2589 N N . ALA A 1 367 ? 58.998 76.396 -10.562 1.00 15.54 367 ALA A N 1
ATOM 2590 C CA . ALA A 1 367 ? 59.233 75.154 -9.837 1.00 14.67 367 ALA A CA 1
ATOM 2591 C C . ALA A 1 367 ? 59.925 74.122 -10.711 1.00 12.50 367 ALA A C 1
ATOM 2592 O O . ALA A 1 367 ? 60.851 73.442 -10.253 1.00 13.28 367 ALA A O 1
ATOM 2594 N N . VAL A 1 368 ? 59.501 73.992 -11.971 1.00 12.84 368 VAL A N 1
ATOM 2595 C CA . VAL A 1 368 ? 60.150 73.030 -12.868 1.00 14.59 368 VAL A CA 1
ATOM 2596 C C . VAL A 1 368 ? 61.635 73.348 -13.065 1.00 14.73 368 VAL A C 1
ATOM 2597 O O . VAL A 1 368 ? 62.464 72.426 -12.936 1.00 14.56 368 VAL A O 1
ATOM 2601 N N . PRO A 1 369 ? 62.045 74.595 -13.348 1.00 14.83 369 PRO A N 1
ATOM 2602 C CA . PRO A 1 369 ? 63.489 74.874 -13.448 1.00 16.45 369 PRO A CA 1
ATOM 2603 C C . PRO A 1 369 ? 64.279 74.566 -12.189 1.00 16.78 369 PRO A C 1
ATOM 2604 O O . PRO A 1 369 ? 65.479 74.290 -12.292 1.00 17.33 369 PRO A O 1
ATOM 2608 N N . ALA A 1 370 ? 63.663 74.620 -11.006 1.00 14.96 370 ALA A N 1
ATOM 2609 C CA . ALA A 1 370 ? 64.376 74.238 -9.790 1.00 14.14 370 ALA A CA 1
ATOM 2610 C C . ALA A 1 370 ? 64.792 72.771 -9.843 1.00 15.07 370 ALA A C 1
ATOM 2611 O O . ALA A 1 370 ? 65.963 72.427 -9.611 1.00 16.71 370 ALA A O 1
ATOM 2613 N N . VAL A 1 371 ? 63.832 71.891 -10.149 1.00 14.46 371 VAL A N 1
ATOM 2614 C CA . VAL A 1 371 ? 64.138 70.484 -10.404 1.00 15.37 371 VAL A CA 1
ATOM 2615 C C . VAL A 1 371 ? 65.278 70.370 -11.404 1.00 16.53 371 VAL A C 1
ATOM 2616 O O . VAL A 1 371 ? 66.247 69.625 -11.194 1.00 16.26 371 VAL A O 1
ATOM 2620 N N . PHE A 1 372 ? 65.181 71.119 -12.508 1.00 15.89 372 PHE A N 1
ATOM 2621 C CA . PHE A 1 372 ? 66.213 71.028 -13.538 1.00 16.64 372 PHE A CA 1
ATOM 2622 C C . PHE A 1 372 ? 67.590 71.400 -12.996 1.00 17.28 372 PHE A C 1
ATOM 2623 O O . PHE A 1 372 ? 68.592 70.760 -13.340 1.00 18.65 372 PHE A O 1
ATOM 2631 N N . ALA A 1 373 ? 67.663 72.426 -12.146 1.00 14.99 373 ALA A N 1
ATOM 2632 C CA . ALA A 1 373 ? 68.934 72.787 -11.525 1.00 17.53 373 ALA A CA 1
ATOM 2633 C C . ALA A 1 373 ? 69.488 71.627 -10.705 1.00 17.69 373 ALA A C 1
ATOM 2634 O O . ALA A 1 373 ? 70.668 71.253 -10.837 1.00 18.72 373 ALA A O 1
ATOM 2636 N N . CYS A 1 374 ? 68.638 71.031 -9.861 1.00 16.91 374 CYS A N 1
ATOM 2637 C CA . CYS A 1 374 ? 69.085 69.897 -9.057 1.00 15.86 374 CYS A CA 1
ATOM 2638 C C . CYS A 1 374 ? 69.644 68.784 -9.936 1.00 16.95 374 CYS A C 1
ATOM 2639 O O . CYS A 1 374 ? 70.697 68.209 -9.636 1.00 18.95 374 CYS A O 1
ATOM 2642 N N . MET A 1 375 ? 68.958 68.477 -11.041 1.00 16.84 375 MET A N 1
ATOM 2643 C CA . MET A 1 375 ? 69.452 67.425 -11.923 1.00 17.52 375 MET A CA 1
ATOM 2644 C C . MET A 1 375 ? 70.751 67.822 -12.611 1.00 20.13 375 MET A C 1
ATOM 2645 O O . MET A 1 375 ? 71.585 66.955 -12.897 1.00 19.29 375 MET A O 1
ATOM 2650 N N . ARG A 1 376 ? 70.946 69.116 -12.884 1.00 19.76 376 ARG A N 1
ATOM 2651 C CA . ARG A 1 376 ? 72.205 69.547 -13.482 1.00 22.43 376 ARG A CA 1
ATOM 2652 C C . ARG A 1 376 ? 73.368 69.375 -12.524 1.00 21.50 376 ARG A C 1
ATOM 2653 O O . ARG A 1 376 ? 74.509 69.196 -12.965 1.00 21.34 376 ARG A O 1
ATOM 2661 N N . ASP A 1 377 ? 73.114 69.442 -11.219 1.00 20.38 377 ASP A N 1
ATOM 2662 C CA . ASP A 1 377 ? 74.169 69.138 -10.261 1.00 21.31 377 ASP A CA 1
ATOM 2663 C C . ASP A 1 377 ? 74.293 67.641 -9.962 1.00 18.97 377 ASP A C 1
ATOM 2664 O O . ASP A 1 377 ? 74.929 67.267 -8.970 1.00 19.90 377 ASP A O 1
ATOM 2669 N N . GLY A 1 378 ? 73.715 66.782 -10.800 1.00 19.24 378 GLY A N 1
ATOM 2670 C CA . GLY A 1 378 ? 73.873 65.350 -10.659 1.00 18.07 378 GLY A CA 1
ATOM 2671 C C . GLY A 1 378 ? 72.898 64.669 -9.725 1.00 19.51 378 GLY A C 1
ATOM 2672 O O . GLY A 1 378 ? 72.987 63.446 -9.551 1.00 20.43 378 GLY A O 1
ATOM 2673 N N . ILE A 1 379 ? 71.975 65.412 -9.112 1.00 18.05 379 ILE A N 1
ATOM 2674 C CA . ILE A 1 379 ? 70.974 64.791 -8.254 1.00 16.39 379 ILE A CA 1
ATOM 2675 C C . ILE A 1 379 ? 69.999 64.000 -9.114 1.00 13.10 379 ILE A C 1
ATOM 2676 O O . ILE A 1 379 ? 69.494 64.496 -10.130 1.00 14.58 379 ILE A O 1
ATOM 2681 N N . ASP A 1 380 ? 69.731 62.761 -8.707 1.00 11.51 380 ASP A N 1
ATOM 2682 C CA . ASP A 1 380 ? 68.939 61.815 -9.491 1.00 13.19 380 ASP A CA 1
ATOM 2683 C C . ASP A 1 380 ? 67.464 62.043 -9.186 1.00 12.45 380 ASP A C 1
ATOM 2684 O O . ASP A 1 380 ? 66.889 61.424 -8.290 1.00 11.53 380 ASP A O 1
ATOM 2689 N N . VAL A 1 381 ? 66.842 62.946 -9.940 1.00 12.46 381 VAL A N 1
ATOM 2690 C CA . VAL A 1 381 ? 65.401 63.167 -9.881 1.00 11.35 381 VAL A CA 1
ATOM 2691 C C . VAL A 1 381 ? 64.767 62.473 -11.078 1.00 11.46 381 VAL A C 1
ATOM 2692 O O . VAL A 1 381 ? 65.233 62.629 -12.213 1.00 13.30 381 VAL A O 1
ATOM 2696 N N . ARG A 1 382 ? 63.705 61.705 -10.829 1.00 10.52 382 ARG A N 1
ATOM 2697 C CA . ARG A 1 382 ? 63.132 60.838 -11.848 1.00 10.97 382 ARG A CA 1
ATOM 2698 C C . ARG A 1 382 ? 61.699 61.190 -12.227 1.00 11.72 382 ARG A C 1
ATOM 2699 O O . ARG A 1 382 ? 61.120 60.509 -13.081 1.00 10.99 382 ARG A O 1
ATOM 2707 N N . GLY A 1 383 ? 61.113 62.221 -11.633 1.00 11.09 383 GLY A N 1
ATOM 2708 C CA . GLY A 1 383 ? 59.761 62.603 -11.988 1.00 10.46 383 GLY A CA 1
ATOM 2709 C C . GLY A 1 383 ? 59.356 63.875 -11.277 1.00 10.76 383 GLY A C 1
ATOM 2710 O O . GLY A 1 383 ? 59.942 64.262 -10.260 1.00 8.89 383 GLY A O 1
ATOM 2711 N N . TYR A 1 384 ? 58.341 64.527 -11.843 1.00 11.04 384 TYR A N 1
ATOM 2712 C CA . TYR A 1 384 ? 57.716 65.697 -11.233 1.00 10.07 384 TYR A CA 1
ATOM 2713 C C . TYR A 1 384 ? 56.208 65.506 -11.288 1.00 9.78 384 TYR A C 1
ATOM 2714 O O . TYR A 1 384 ? 55.616 65.518 -12.372 1.00 10.29 384 TYR A O 1
ATOM 2723 N N . ILE A 1 385 ? 55.586 65.340 -10.124 1.00 9.51 385 ILE A N 1
ATOM 2724 C CA . ILE A 1 385 ? 54.152 65.099 -10.020 1.00 9.12 385 ILE A CA 1
ATOM 2725 C C . ILE A 1 385 ? 53.533 66.267 -9.266 1.00 8.72 385 ILE A C 1
ATOM 2726 O O . ILE A 1 385 ? 53.939 66.572 -8.137 1.00 8.81 385 ILE A O 1
ATOM 2731 N N . HIS A 1 386 ? 52.557 66.920 -9.891 1.00 9.30 386 HIS A N 1
ATOM 2732 C CA . HIS A 1 386 ? 51.993 68.157 -9.373 1.00 9.37 386 HIS A CA 1
ATOM 2733 C C . HIS A 1 386 ? 50.783 67.871 -8.495 1.00 9.12 386 HIS A C 1
ATOM 2734 O O . HIS A 1 386 ? 49.900 67.094 -8.874 1.00 9.45 386 HIS A O 1
ATOM 2741 N N . TRP A 1 387 ? 50.747 68.501 -7.328 1.00 8.94 387 TRP A N 1
ATOM 2742 C CA . TRP A 1 387 ? 49.555 68.492 -6.496 1.00 9.82 387 TRP A CA 1
ATOM 2743 C C . TRP A 1 387 ? 48.798 69.797 -6.691 1.00 9.84 387 TRP A C 1
ATOM 2744 O O . TRP A 1 387 ? 49.322 70.869 -6.391 1.00 9.17 387 TRP A O 1
ATOM 2755 N N . SER A 1 388 ? 47.563 69.714 -7.176 1.00 10.49 388 SER A N 1
ATOM 2756 C CA . SER A 1 388 ? 46.888 68.448 -7.440 1.00 9.87 388 SER A CA 1
ATOM 2757 C C . SER A 1 388 ? 46.227 68.494 -8.809 1.00 10.12 388 SER A C 1
ATOM 2758 O O . SER A 1 388 ? 46.179 69.555 -9.435 1.00 10.56 388 SER A O 1
ATOM 2761 N N . PHE A 1 389 ? 45.710 67.357 -9.283 1.00 8.56 389 PHE A N 1
ATOM 2762 C CA . PHE A 1 389 ? 44.920 67.397 -10.508 1.00 9.02 389 PHE A CA 1
ATOM 2763 C C . PHE A 1 389 ? 43.650 68.206 -10.296 1.00 9.44 389 PHE A C 1
ATOM 2764 O O . PHE A 1 389 ? 43.359 69.141 -11.050 1.00 9.65 389 PHE A O 1
ATOM 2772 N N . LEU A 1 390 ? 42.894 67.879 -9.255 1.00 9.07 390 LEU A N 1
ATOM 2773 C CA . LEU A 1 390 ? 41.629 68.543 -8.991 1.00 10.67 390 LEU A CA 1
ATOM 2774 C C . LEU A 1 390 ? 41.679 69.308 -7.673 1.00 9.33 390 LEU A C 1
ATOM 2775 O O . LEU A 1 390 ? 42.355 68.902 -6.717 1.00 9.65 390 LEU A O 1
ATOM 2780 N N . ASP A 1 391 ? 40.967 70.435 -7.645 1.00 8.98 391 ASP A N 1
ATOM 2781 C CA . ASP A 1 391 ? 40.535 71.023 -6.386 1.00 10.15 391 ASP A CA 1
ATOM 2782 C C . ASP A 1 391 ? 39.809 69.954 -5.591 1.00 10.27 391 ASP A C 1
ATOM 2783 O O . ASP A 1 391 ? 38.889 69.316 -6.111 1.00 9.65 391 ASP A O 1
ATOM 2788 N N . ASN A 1 392 ? 40.218 69.743 -4.344 1.00 8.23 392 ASN A N 1
ATOM 2789 C CA . ASN A 1 392 ? 39.639 68.658 -3.566 1.00 8.90 392 ASN A CA 1
ATOM 2790 C C . ASN A 1 392 ? 39.559 69.081 -2.103 1.00 9.09 392 ASN A C 1
ATOM 2791 O O . ASN A 1 392 ? 39.722 70.257 -1.763 1.00 9.53 392 ASN A O 1
ATOM 2796 N N . TRP A 1 393 ? 39.308 68.105 -1.235 1.00 8.61 393 TRP A N 1
ATOM 2797 C CA . TRP A 1 393 ? 39.089 68.336 0.187 1.00 9.99 393 TRP A CA 1
ATOM 2798 C C . TRP A 1 393 ? 40.444 68.335 0.887 1.00 9.50 393 TRP A C 1
ATOM 2799 O O . TRP A 1 393 ? 41.085 67.287 1.012 1.00 8.50 393 TRP A O 1
ATOM 2810 N N . GLU A 1 394 ? 40.886 69.513 1.326 1.00 9.31 394 GLU A N 1
ATOM 2811 C CA . GLU A 1 394 ? 42.199 69.663 1.956 1.00 10.91 394 GLU A CA 1
ATOM 2812 C C . GLU A 1 394 ? 42.056 69.509 3.473 1.00 11.34 394 GLU A C 1
ATOM 2813 O O . GLU A 1 394 ? 42.202 70.450 4.256 1.00 11.18 394 GLU A O 1
ATOM 2819 N N . TRP A 1 395 ? 41.747 68.271 3.867 1.00 11.66 395 TRP A N 1
ATOM 2820 C CA . TRP A 1 395 ? 41.669 67.830 5.258 1.00 12.43 395 TRP A CA 1
ATOM 2821 C C . TRP A 1 395 ? 40.997 68.848 6.175 1.00 14.15 395 TRP A C 1
ATOM 2822 O O . TRP A 1 395 ? 39.816 69.163 5.995 1.00 13.60 395 TRP A O 1
ATOM 2833 N N . PHE A 1 396 ? 41.741 69.375 7.152 1.00 15.87 396 PHE A N 1
ATOM 2834 C CA . PHE A 1 396 ? 41.140 70.253 8.153 1.00 17.47 396 PHE A CA 1
ATOM 2835 C C . PHE A 1 396 ? 40.630 71.553 7.548 1.00 17.87 396 PHE A C 1
ATOM 2836 O O . PHE A 1 396 ? 39.679 72.145 8.071 1.00 18.37 396 PHE A O 1
ATOM 2844 N N . ALA A 1 397 ? 41.242 72.015 6.461 1.00 14.30 397 ALA A N 1
ATOM 2845 C CA . ALA A 1 397 ? 40.833 73.276 5.861 1.00 14.30 397 ALA A CA 1
ATOM 2846 C C . ALA A 1 397 ? 39.624 73.134 4.947 1.00 14.48 397 ALA A C 1
ATOM 2847 O O . ALA A 1 397 ? 39.028 74.150 4.574 1.00 14.05 397 ALA A O 1
ATOM 2849 N N . GLY A 1 398 ? 39.243 71.909 4.589 1.00 12.79 398 GLY A N 1
ATOM 2850 C CA . GLY A 1 398 ? 38.049 71.709 3.792 1.00 12.28 398 GLY A CA 1
ATOM 2851 C C . GLY A 1 398 ? 38.278 72.012 2.320 1.00 12.26 398 GLY A C 1
ATOM 2852 O O . GLY A 1 398 ? 39.383 71.880 1.793 1.00 11.58 398 GLY A O 1
ATOM 2853 N N . PHE A 1 399 ? 37.203 72.432 1.652 1.00 12.23 399 PHE A N 1
ATOM 2854 C CA . PHE A 1 399 ? 37.256 72.715 0.224 1.00 11.78 399 PHE A CA 1
ATOM 2855 C C . PHE A 1 399 ? 37.781 74.108 -0.092 1.00 11.82 399 PHE A C 1
ATOM 2856 O O . PHE A 1 399 ? 37.994 74.414 -1.270 1.00 11.97 399 PHE A O 1
ATOM 2864 N N . GLY A 1 400 ? 37.988 74.947 0.921 1.00 11.09 400 GLY A N 1
ATOM 2865 C CA . GLY A 1 400 ? 38.549 76.266 0.743 1.00 10.85 400 GLY A CA 1
ATOM 2866 C C . GLY A 1 400 ? 39.809 76.298 -0.102 1.00 12.15 400 GLY A C 1
ATOM 2867 O O . GLY A 1 400 ? 39.840 76.918 -1.170 1.00 11.68 400 GLY A O 1
ATOM 2868 N N . PRO A 1 401 ? 40.875 75.637 0.357 1.00 12.63 401 PRO A N 1
ATOM 2869 C CA . PRO A 1 401 ? 42.138 75.667 -0.397 1.00 13.23 401 PRO A CA 1
ATOM 2870 C C . PRO A 1 401 ? 41.988 75.027 -1.769 1.00 12.37 401 PRO A C 1
ATOM 2871 O O . PRO A 1 401 ? 41.492 73.906 -1.901 1.00 12.19 401 PRO A O 1
ATOM 2875 N N . LYS A 1 402 ? 42.443 75.746 -2.790 1.00 11.51 402 LYS A N 1
ATOM 2876 C CA . LYS A 1 402 ? 42.335 75.320 -4.183 1.00 12.06 402 LYS A CA 1
ATOM 2877 C C . LYS A 1 402 ? 43.732 74.977 -4.694 1.00 11.55 402 LYS A C 1
ATOM 2878 O O . LYS A 1 402 ? 44.500 75.866 -5.073 1.00 12.53 402 LYS A O 1
ATOM 2884 N N . PHE A 1 403 ? 44.053 73.683 -4.712 1.00 10.59 403 PHE A N 1
ATOM 2885 C CA . PHE A 1 403 ? 45.351 73.195 -5.160 1.00 11.00 403 PHE A CA 1
ATOM 2886 C C . PHE A 1 403 ? 45.349 72.702 -6.600 1.00 11.08 403 PHE A C 1
ATOM 2887 O O . PHE A 1 403 ? 46.421 72.400 -7.134 1.00 10.89 403 PHE A O 1
ATOM 2895 N N . GLY A 1 404 ? 44.186 72.610 -7.236 1.00 10.44 404 GLY A N 1
ATOM 2896 C CA . GLY A 1 404 ? 44.074 71.822 -8.440 1.00 10.46 404 GLY A CA 1
ATOM 2897 C C . GLY A 1 404 ? 44.439 72.565 -9.710 1.00 11.02 404 GLY A C 1
ATOM 2898 O O . GLY A 1 404 ? 44.455 73.794 -9.782 1.00 10.35 404 GLY A O 1
ATOM 2899 N N . LEU A 1 405 ? 44.763 71.768 -10.727 1.00 10.01 405 LEU A N 1
ATOM 2900 C CA . LEU A 1 405 ? 44.804 72.228 -12.106 1.00 11.29 405 LEU A CA 1
ATOM 2901 C C . LEU A 1 405 ? 43.426 72.216 -12.745 1.00 10.46 405 LEU A C 1
ATOM 2902 O O . LEU A 1 405 ? 43.242 72.816 -13.810 1.00 9.93 405 LEU A O 1
ATOM 2907 N N . VAL A 1 406 ? 42.467 71.545 -12.113 1.00 9.50 406 VAL A N 1
ATOM 2908 C CA . VAL A 1 406 ? 41.115 71.384 -12.627 1.00 10.08 406 VAL A CA 1
ATOM 2909 C C . VAL A 1 406 ? 40.142 71.763 -11.520 1.00 9.40 406 VAL A C 1
ATOM 2910 O O . VAL A 1 406 ? 40.236 71.244 -10.401 1.00 8.92 406 VAL A O 1
ATOM 2914 N N . ALA A 1 407 ? 39.223 72.672 -11.825 1.00 9.16 407 ALA A N 1
ATOM 2915 C CA . ALA A 1 407 ? 38.165 73.050 -10.900 1.00 10.20 407 ALA A CA 1
ATOM 2916 C C . ALA A 1 407 ? 36.998 72.074 -11.006 1.00 8.89 407 ALA A C 1
ATOM 2917 O O . ALA A 1 407 ? 36.823 71.383 -12.012 1.00 9.34 407 ALA A O 1
ATOM 2919 N N . VAL A 1 408 ? 36.201 72.012 -9.943 1.00 9.81 408 VAL A N 1
ATOM 2920 C CA . VAL A 1 408 ? 35.065 71.098 -9.869 1.00 10.38 408 VAL A CA 1
ATOM 2921 C C . VAL A 1 408 ? 33.884 71.841 -9.264 1.00 8.93 408 VAL A C 1
ATOM 2922 O O . VAL A 1 408 ? 33.984 72.376 -8.155 1.00 8.99 408 VAL A O 1
ATOM 2926 N N . ASP A 1 409 ? 32.772 71.887 -9.993 1.00 8.90 409 ASP A N 1
ATOM 2927 C CA . ASP A 1 409 ? 31.501 72.302 -9.413 1.00 11.68 409 ASP A CA 1
ATOM 2928 C C . ASP A 1 409 ? 30.985 71.170 -8.538 1.00 9.65 409 ASP A C 1
ATOM 2929 O O . ASP A 1 409 ? 30.723 70.078 -9.038 1.00 9.17 409 ASP A O 1
ATOM 2934 N N . ARG A 1 410 ? 30.828 71.416 -7.245 1.00 9.39 410 ARG A N 1
ATOM 2935 C CA . ARG A 1 410 ? 30.539 70.326 -6.324 1.00 10.20 410 ARG A CA 1
ATOM 2936 C C . ARG A 1 410 ? 29.048 70.037 -6.180 1.00 9.35 410 ARG A C 1
ATOM 2937 O O . ARG A 1 410 ? 28.663 69.233 -5.324 1.00 9.78 410 ARG A O 1
ATOM 2945 N N . THR A 1 411 ? 28.207 70.659 -7.006 1.00 10.47 411 THR A N 1
ATOM 2946 C CA . THR A 1 411 ? 26.818 70.243 -7.153 1.00 10.20 411 THR A CA 1
ATOM 2947 C C . THR A 1 411 ? 26.659 69.268 -8.317 1.00 9.79 411 THR A C 1
ATOM 2948 O O . THR A 1 411 ? 25.978 68.246 -8.189 1.00 9.15 411 THR A O 1
ATOM 2952 N N . THR A 1 412 ? 27.302 69.562 -9.448 1.00 9.33 412 THR A N 1
ATOM 2953 C CA . THR A 1 412 ? 27.263 68.686 -10.612 1.00 10.16 412 THR A CA 1
ATOM 2954 C C . THR A 1 412 ? 28.472 67.766 -10.712 1.00 10.54 412 THR A C 1
ATOM 2955 O O . THR A 1 412 ? 28.386 66.731 -11.384 1.00 11.11 412 THR A O 1
ATOM 2959 N N . PHE A 1 413 ? 29.586 68.128 -10.070 1.00 10.01 413 PHE A N 1
ATOM 2960 C CA . PHE A 1 413 ? 30.872 67.436 -10.175 1.00 9.99 413 PHE A CA 1
ATOM 2961 C C . PHE A 1 413 ? 31.470 67.551 -11.571 1.00 10.21 413 PHE A C 1
ATOM 2962 O O . PHE A 1 413 ? 32.317 66.742 -11.961 1.00 10.21 413 PHE A O 1
ATOM 2970 N N . GLU A 1 414 ? 31.051 68.570 -12.319 1.00 10.65 414 GLU A N 1
ATOM 2971 C CA . GLU A 1 414 ? 31.673 68.869 -13.600 1.00 11.84 414 GLU A CA 1
ATOM 2972 C C . GLU A 1 414 ? 33.079 69.410 -13.390 1.00 11.52 414 GLU A C 1
ATOM 2973 O O . GLU A 1 414 ? 33.339 70.169 -12.452 1.00 9.60 414 GLU A O 1
ATOM 2979 N N . ARG A 1 415 ? 33.987 69.014 -14.273 1.00 10.76 415 ARG A N 1
ATOM 2980 C CA . ARG A 1 415 ? 35.369 69.466 -14.235 1.00 10.78 415 ARG A CA 1
ATOM 2981 C C . ARG A 1 415 ? 35.583 70.583 -15.247 1.00 11.61 415 ARG A C 1
ATOM 2982 O O . ARG A 1 415 ? 35.085 70.519 -16.375 1.00 13.07 415 ARG A O 1
ATOM 2990 N N . THR A 1 416 ? 36.327 71.603 -14.836 1.00 10.71 416 THR A N 1
ATOM 2991 C CA . THR A 1 416 ? 36.743 72.689 -15.721 1.00 11.30 416 THR A CA 1
ATOM 2992 C C . THR A 1 416 ? 38.243 72.891 -15.563 1.00 10.17 416 THR A C 1
ATOM 2993 O O . THR A 1 416 ? 38.680 73.479 -14.551 1.00 9.90 416 THR A O 1
ATOM 2997 N N . PRO A 1 417 ? 39.058 72.421 -16.504 1.00 10.62 417 PRO A N 1
ATOM 2998 C CA . PRO A 1 417 ? 40.502 72.665 -16.419 1.00 11.64 417 PRO A CA 1
ATOM 2999 C C . PRO A 1 417 ? 40.814 74.152 -16.327 1.00 11.66 417 PRO A C 1
ATOM 3000 O O . PRO A 1 417 ? 40.246 74.973 -17.052 1.00 13.58 417 PRO A O 1
ATOM 3004 N N . LYS A 1 418 ? 41.712 74.492 -15.414 1.00 10.43 418 LYS A N 1
ATOM 3005 C CA . LYS A 1 418 ? 42.275 75.828 -15.353 1.00 12.43 418 LYS A CA 1
ATOM 3006 C C . LYS A 1 418 ? 43.351 75.966 -16.424 1.00 13.47 418 LYS A C 1
ATOM 3007 O O . LYS A 1 418 ? 43.807 74.973 -16.994 1.00 12.06 418 LYS A O 1
ATOM 3013 N N . PRO A 1 419 ? 43.758 77.198 -16.750 1.00 13.72 419 PRO A N 1
ATOM 3014 C CA . PRO A 1 419 ? 44.862 77.364 -17.714 1.00 14.63 419 PRO A CA 1
ATOM 3015 C C . PRO A 1 419 ? 46.116 76.586 -17.340 1.00 13.62 419 PRO A C 1
ATOM 3016 O O . PRO A 1 419 ? 46.816 76.064 -18.222 1.0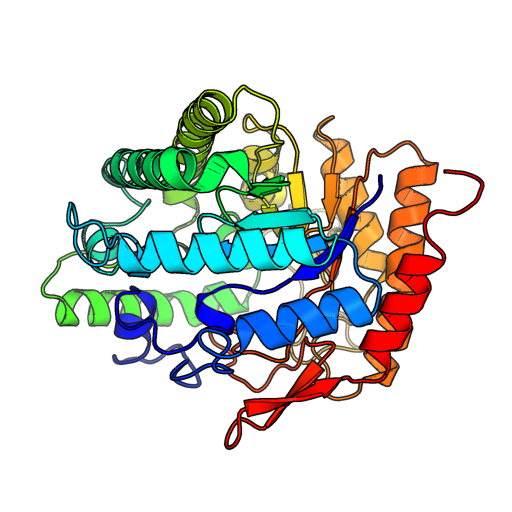0 14.27 419 PRO A O 1
ATOM 3020 N N . SER A 1 420 ? 46.401 76.480 -16.039 1.00 12.78 420 SER A N 1
ATOM 3021 C CA . SER A 1 420 ? 47.598 75.781 -15.582 1.00 14.35 420 SER A CA 1
ATOM 3022 C C . SER A 1 420 ? 47.607 74.320 -16.009 1.00 14.61 420 SER A C 1
ATOM 3023 O O . SER A 1 420 ? 48.682 73.727 -16.151 1.00 15.13 420 SER A O 1
ATOM 3026 N N . ALA A 1 421 ? 46.433 73.718 -16.204 1.00 14.12 421 ALA A N 1
ATOM 3027 C CA . ALA A 1 421 ? 46.373 72.318 -16.613 1.00 14.28 421 ALA A CA 1
ATOM 3028 C C . ALA A 1 421 ? 47.056 72.114 -17.960 1.00 15.81 421 ALA A C 1
ATOM 3029 O O . ALA A 1 421 ? 48.029 71.356 -18.076 1.00 15.66 421 ALA A O 1
ATOM 3031 N N . ALA A 1 422 ? 46.559 72.794 -18.996 1.00 15.02 422 ALA A N 1
ATOM 3032 C CA . ALA A 1 422 ? 47.187 72.700 -20.308 1.00 16.71 422 ALA A CA 1
ATOM 3033 C C . ALA A 1 422 ? 48.596 73.277 -20.298 1.00 16.92 422 ALA A C 1
ATOM 3034 O O . ALA A 1 422 ? 49.460 72.811 -21.049 1.00 16.14 422 ALA A O 1
ATOM 3036 N N . HIS A 1 423 ? 48.847 74.286 -19.459 1.00 15.43 423 HIS A N 1
ATOM 3037 C CA . HIS A 1 423 ? 50.191 74.850 -19.354 1.00 16.34 423 HIS A CA 1
ATOM 3038 C C . HIS A 1 423 ? 51.202 73.786 -18.937 1.00 16.33 423 HIS A C 1
ATOM 3039 O O . HIS A 1 423 ? 52.147 73.472 -19.677 1.00 17.11 423 HIS A O 1
ATOM 3046 N N . LEU A 1 424 ? 51.013 73.217 -17.743 1.00 16.20 424 LEU A N 1
ATOM 3047 C CA . LEU A 1 424 ? 51.874 72.135 -17.284 1.00 16.01 424 LEU A CA 1
ATOM 3048 C C . LEU A 1 424 ? 51.883 70.974 -18.264 1.00 17.06 424 LEU A C 1
ATOM 3049 O O . LEU A 1 424 ? 52.899 70.288 -18.400 1.00 16.70 424 LEU A O 1
ATOM 3054 N N . GLY A 1 425 ? 50.766 70.731 -18.954 1.00 16.15 425 GLY A N 1
ATOM 3055 C CA . GLY A 1 425 ? 50.785 69.743 -20.021 1.00 16.24 425 GLY A CA 1
ATOM 3056 C C . GLY A 1 425 ? 51.843 70.041 -21.065 1.00 17.62 425 GLY A C 1
ATOM 3057 O O . GLY A 1 425 ? 52.623 69.165 -21.452 1.00 18.86 425 GLY A O 1
ATOM 3058 N N . ARG A 1 426 ? 51.898 71.296 -21.522 1.00 17.21 426 ARG A N 1
ATOM 3059 C CA . ARG A 1 426 ? 52.899 71.675 -22.514 1.00 18.44 426 ARG A CA 1
ATOM 3060 C C . ARG A 1 426 ? 54.310 71.589 -21.943 1.00 17.84 426 ARG A C 1
ATOM 3061 O O . ARG A 1 426 ? 55.251 71.227 -22.660 1.00 17.55 426 ARG A O 1
ATOM 3069 N N . LEU A 1 427 ? 54.483 71.916 -20.657 1.00 17.05 427 LEU A N 1
ATOM 3070 C CA . LEU A 1 427 ? 55.787 71.701 -20.032 1.00 16.97 427 LEU A CA 1
ATOM 3071 C C . LEU A 1 427 ? 56.157 70.223 -20.003 1.00 17.98 427 LEU A C 1
ATOM 3072 O O . LEU A 1 427 ? 57.336 69.873 -20.136 1.00 17.54 427 LEU A O 1
ATOM 3077 N N . ALA A 1 428 ? 55.164 69.347 -19.838 1.00 17.40 428 ALA A N 1
ATOM 3078 C CA . ALA A 1 428 ? 55.409 67.910 -19.850 1.00 17.54 428 ALA A CA 1
ATOM 3079 C C . ALA A 1 428 ? 55.815 67.434 -21.237 1.00 19.08 428 ALA A C 1
ATOM 3080 O O . ALA A 1 428 ? 56.679 66.560 -21.371 1.00 20.82 428 ALA A O 1
ATOM 3082 N N . ARG A 1 429 ? 55.200 67.995 -22.282 1.00 21.30 429 ARG A N 1
ATOM 3083 C CA . ARG A 1 429 ? 55.577 67.610 -23.639 1.00 19.83 429 ARG A CA 1
ATOM 3084 C C . ARG A 1 429 ? 56.961 68.134 -24.001 1.00 20.49 429 ARG A C 1
ATOM 3085 O O . ARG A 1 429 ? 57.745 67.429 -24.648 1.00 21.34 429 ARG A O 1
ATOM 3093 N N . ALA A 1 430 ? 57.274 69.370 -23.603 1.00 21.79 430 ALA A N 1
ATOM 3094 C CA . ALA A 1 430 ? 58.622 69.895 -23.805 1.00 21.64 430 ALA A CA 1
ATOM 3095 C C . ALA A 1 430 ? 59.659 68.979 -23.168 1.00 22.60 430 ALA A C 1
ATOM 3096 O O . ALA A 1 430 ? 60.690 68.668 -23.777 1.00 26.08 430 ALA A O 1
ATOM 3098 N N . GLY A 1 431 ? 59.400 68.534 -21.940 1.00 21.08 431 GLY A N 1
ATOM 3099 C CA . GLY A 1 431 ? 60.215 67.509 -21.323 1.00 22.07 431 GLY A CA 1
ATOM 3100 C C . GLY A 1 431 ? 61.535 68.043 -20.799 1.00 22.01 431 GLY A C 1
ATOM 3101 O O . GLY A 1 431 ? 61.696 69.231 -20.505 1.00 21.13 431 GLY A O 1
ATOM 3102 N N . LEU A 1 432 ? 62.500 67.136 -20.686 1.00 24.74 432 LEU A N 1
ATOM 3103 C CA . LEU A 1 432 ? 63.797 67.511 -20.146 1.00 23.81 432 LEU A CA 1
ATOM 3104 C C . LEU A 1 432 ? 64.597 68.357 -21.142 1.00 24.96 432 LEU A C 1
ATOM 3105 O O . LEU A 1 432 ? 64.503 68.156 -22.357 1.00 24.83 432 LEU A O 1
ATOM 3110 N N . PRO A 1 433 ? 65.365 69.335 -20.651 1.00 26.58 433 PRO A N 1
ATOM 3111 C CA . PRO A 1 433 ? 66.264 70.091 -21.535 1.00 30.64 433 PRO A CA 1
ATOM 3112 C C . PRO A 1 433 ? 67.351 69.218 -22.145 1.00 35.48 433 PRO A C 1
ATOM 3113 O O . PRO A 1 433 ? 67.559 68.067 -21.759 1.00 34.87 433 PRO A O 1
ATOM 3117 N N . GLY A 1 434 ? 68.068 69.809 -23.108 1.00 34.86 434 GLY A N 1
ATOM 3118 C CA . GLY A 1 434 ? 69.128 69.082 -23.794 1.00 37.78 434 GLY A CA 1
ATOM 3119 C C . GLY A 1 434 ? 70.241 68.613 -22.877 1.00 42.00 434 GLY A C 1
ATOM 3120 O O . GLY A 1 434 ? 70.838 67.554 -23.107 1.00 44.21 434 GLY A O 1
ATOM 3121 N N . ASP A 1 435 ? 70.561 69.412 -21.850 1.00 40.85 435 ASP A N 1
ATOM 3122 C CA . ASP A 1 435 ? 71.574 69.012 -20.877 1.00 39.91 435 ASP A CA 1
ATOM 3123 C C . ASP A 1 435 ? 71.301 67.608 -20.344 1.00 42.11 435 ASP A C 1
ATOM 3124 O O . ASP A 1 435 ? 72.205 66.767 -20.272 1.00 43.67 435 ASP A O 1
ATOM 3129 N N . LEU A 1 436 ? 70.053 67.336 -19.991 1.00 43.09 436 LEU A N 1
ATOM 3130 C CA . LEU A 1 436 ? 69.705 66.175 -19.193 1.00 40.13 436 LEU A CA 1
ATOM 3131 C C . LEU A 1 436 ? 69.341 64.989 -20.072 1.00 38.41 436 LEU A C 1
ATOM 3132 O O . LEU A 1 436 ? 68.544 65.126 -20.998 1.00 38.01 436 LEU A O 1
#